Protein AF-A0A4R1AP56-F1 (afdb_monomer)

Radius of gyration: 27.22 Å; Cα contacts (8 Å, |Δi|>4): 787; chains: 1; bounding box: 77×53×72 Å

Mean predicted aligned error: 13.08 Å

Nearest PDB structures (foldseek):
  4toz-assembly2_B  TM=5.587E-01  e=3.261E-14  Escherichia coli K-12
  2z23-assembly1_A  TM=5.313E-01  e=4.557E-15  Yersinia pestis CO92
  4xkp-assembly1_A  TM=5.017E-01  e=9.465E-15  Staphylococcus aureus USA300-ISMMS1
  3o9p-assembly1_A  TM=5.391E-01  e=3.869E-13  Escherichia coli
  8wdb-assembly1_A  TM=5.322E-01  e=5.764E-11  Mycobacterium tuberculosis H37Rv

InterPro domains:
  IPR000914 Solute-binding protein family 5 domain [PF00496] (169-320)
  IPR025370 Transcriptional regulator SgrR, N-terminal HTH domain [PF12793] (9-81)
  IPR039424 Solute-binding protein family 5 [PTHR30290] (135-326)

Structure (mmCIF, N/CA/C/O backbone):
data_AF-A0A4R1AP56-F1
#
_entry.id   AF-A0A4R1AP56-F1
#
loop_
_atom_site.group_PDB
_atom_site.id
_atom_site.type_symbol
_atom_site.label_atom_id
_atom_site.label_alt_id
_atom_site.label_comp_id
_atom_site.label_asym_id
_atom_site.label_entity_id
_atom_site.label_seq_id
_atom_site.pdbx_PDB_ins_code
_atom_site.Cartn_x
_atom_site.Cartn_y
_atom_site.Cartn_z
_atom_site.occupancy
_atom_site.B_iso_or_equiv
_atom_site.auth_seq_id
_atom_site.auth_comp_id
_atom_site.auth_asym_id
_atom_site.auth_atom_id
_atom_site.pdbx_PDB_model_num
ATOM 1 N N . MET A 1 1 ? -35.882 -7.256 18.462 1.00 41.22 1 MET A N 1
ATOM 2 C CA . MET A 1 1 ? -35.226 -6.225 19.307 1.00 41.22 1 MET A CA 1
ATOM 3 C C . MET A 1 1 ? -35.441 -4.861 18.658 1.00 41.22 1 MET A C 1
ATOM 5 O O . MET A 1 1 ? -35.558 -4.833 17.439 1.00 41.22 1 MET A O 1
ATOM 9 N N . LYS A 1 2 ? -35.509 -3.749 19.414 1.00 47.62 2 LYS A N 1
ATOM 10 C CA . LYS A 1 2 ? -35.413 -2.405 18.803 1.00 47.62 2 LYS A CA 1
ATOM 11 C C . LYS A 1 2 ? -34.066 -2.303 18.076 1.00 47.62 2 LYS A C 1
ATOM 13 O O . LYS A 1 2 ? -33.069 -2.787 18.606 1.00 47.62 2 LYS A O 1
ATOM 18 N N . ASN A 1 3 ? -34.038 -1.690 16.894 1.00 52.47 3 ASN A N 1
ATOM 19 C CA . ASN A 1 3 ? -32.800 -1.537 16.134 1.00 52.47 3 ASN A CA 1
ATOM 20 C C . ASN A 1 3 ? -31.942 -0.431 16.780 1.00 52.47 3 ASN A C 1
ATOM 22 O O . ASN A 1 3 ? -32.192 0.760 16.589 1.00 52.47 3 ASN A O 1
ATOM 26 N N . LEU A 1 4 ? -31.003 -0.832 17.642 1.00 66.38 4 LEU A N 1
ATOM 27 C CA . LEU A 1 4 ? -30.148 0.067 18.419 1.00 66.38 4 LEU A CA 1
ATOM 28 C C . LEU A 1 4 ? -29.062 0.665 17.518 1.00 66.38 4 LEU A C 1
ATOM 30 O O . LEU A 1 4 ? -27.993 0.085 17.337 1.00 66.38 4 LEU A O 1
ATOM 34 N N . GLN A 1 5 ? -29.343 1.839 16.953 1.00 75.12 5 GLN A N 1
ATOM 35 C CA . GLN A 1 5 ? -28.377 2.573 16.140 1.00 75.12 5 GLN A CA 1
ATOM 36 C C . GLN A 1 5 ? -27.293 3.192 17.034 1.00 75.12 5 GLN A C 1
ATOM 38 O O . GLN A 1 5 ? -27.525 4.223 17.669 1.00 75.12 5 GLN A O 1
ATOM 43 N N . ILE A 1 6 ? -26.118 2.560 17.063 1.00 81.81 6 ILE A N 1
ATOM 44 C CA . ILE A 1 6 ? -24.898 3.143 17.627 1.00 81.81 6 ILE A CA 1
ATOM 45 C C . ILE A 1 6 ? -24.404 4.240 16.675 1.00 81.81 6 ILE A C 1
ATOM 47 O O . ILE A 1 6 ? -24.454 4.085 15.456 1.00 81.81 6 ILE A O 1
ATOM 51 N N . ASP A 1 7 ? -23.948 5.355 17.239 1.00 87.00 7 ASP A N 1
ATOM 52 C CA . ASP A 1 7 ? -23.277 6.427 16.509 1.00 87.00 7 ASP A CA 1
ATOM 53 C C . ASP A 1 7 ? -21.922 6.752 17.163 1.00 87.00 7 ASP A C 1
ATOM 55 O O . ASP A 1 7 ? -21.694 6.451 18.335 1.00 87.00 7 ASP A O 1
ATOM 59 N N . GLU A 1 8 ? -21.009 7.348 16.396 1.00 86.00 8 GLU A N 1
ATOM 60 C CA . GLU A 1 8 ? -19.639 7.694 16.814 1.00 86.00 8 GLU A CA 1
ATOM 61 C C . GLU A 1 8 ? -19.590 8.456 18.153 1.00 86.00 8 GLU A C 1
ATOM 63 O O . GLU A 1 8 ? -18.735 8.206 19.003 1.00 86.00 8 GLU A O 1
ATOM 68 N N . LYS A 1 9 ? -20.558 9.350 18.390 1.00 90.62 9 LYS A N 1
ATOM 69 C CA . LYS A 1 9 ? -20.605 10.181 19.599 1.00 90.62 9 LYS A CA 1
ATOM 70 C C . LYS A 1 9 ? -20.982 9.369 20.838 1.00 90.62 9 LYS A C 1
ATOM 72 O O . LYS A 1 9 ? -20.536 9.706 21.933 1.00 90.62 9 LYS A O 1
ATOM 77 N N . LEU A 1 10 ? -21.749 8.290 20.676 1.00 91.88 10 LEU A N 1
ATOM 78 C CA . LEU A 1 10 ? -22.060 7.352 21.754 1.00 91.88 10 LEU A CA 1
ATOM 79 C C . LEU A 1 10 ? -20.823 6.534 22.151 1.00 91.88 10 LEU A C 1
ATOM 81 O O . LEU A 1 10 ? -20.575 6.336 23.340 1.00 91.88 10 LEU A O 1
ATOM 85 N N . ILE A 1 11 ? -20.039 6.101 21.158 1.00 90.50 11 ILE A N 1
ATOM 86 C CA . ILE A 1 11 ? -18.775 5.371 21.351 1.00 90.50 11 ILE A CA 1
ATOM 87 C C . ILE A 1 11 ? -17.763 6.266 22.080 1.00 90.50 11 ILE A C 1
ATOM 89 O O . ILE A 1 11 ? -17.184 5.853 23.086 1.00 90.50 11 ILE A O 1
ATOM 93 N N . ALA A 1 12 ? -17.627 7.522 21.649 1.00 89.25 12 ALA A N 1
ATOM 94 C CA . ALA A 1 12 ? -16.806 8.518 22.332 1.00 89.25 12 ALA A CA 1
ATOM 95 C C . ALA A 1 12 ? -17.280 8.785 23.776 1.00 89.25 12 ALA A C 1
ATOM 97 O O . ALA A 1 12 ? -16.457 8.790 24.690 1.00 89.25 12 ALA A O 1
ATOM 98 N N . LEU A 1 13 ? -18.593 8.933 24.024 1.00 91.62 13 LEU A N 1
ATOM 99 C CA . LEU A 1 13 ? -19.121 9.119 25.386 1.00 91.62 13 LEU A CA 1
ATOM 100 C C . LEU A 1 13 ? -18.812 7.920 26.301 1.00 91.62 13 LEU A C 1
ATOM 102 O O . LEU A 1 13 ? -18.477 8.127 27.467 1.00 91.62 13 LEU A O 1
ATOM 106 N N . TRP A 1 14 ? -18.903 6.686 25.794 1.00 91.94 14 TRP A N 1
ATOM 107 C CA . TRP A 1 14 ? -18.500 5.485 26.539 1.00 91.94 14 TRP A CA 1
ATOM 108 C C . TRP A 1 14 ? -17.014 5.534 26.907 1.00 91.94 14 TRP A C 1
ATOM 110 O O . TRP A 1 14 ? -16.657 5.340 28.072 1.00 91.94 14 TRP A O 1
ATOM 120 N N . GLY A 1 15 ? -16.162 5.888 25.939 1.00 88.12 15 GLY A N 1
ATOM 121 C CA . GLY A 1 15 ? -14.714 5.988 26.120 1.00 88.12 15 GLY A CA 1
ATOM 122 C C . GLY A 1 15 ? -14.274 6.974 27.210 1.00 88.12 15 GLY A C 1
ATOM 123 O O . GLY A 1 15 ? -13.260 6.744 27.867 1.00 88.12 15 GLY A O 1
ATOM 124 N N . LEU A 1 16 ? -15.061 8.023 27.481 1.00 88.50 16 LEU A N 1
ATOM 125 C CA . LEU A 1 16 ? -14.779 8.981 28.558 1.00 88.50 16 LEU A CA 1
ATOM 126 C C . LEU A 1 16 ? -14.862 8.368 29.972 1.00 88.50 16 LEU A C 1
ATOM 128 O O . LEU A 1 16 ? -14.319 8.953 30.906 1.00 88.50 16 LEU A O 1
ATOM 132 N N . LYS A 1 17 ? -15.544 7.225 30.160 1.00 85.19 17 LYS A N 1
ATOM 133 C CA . LYS A 1 17 ? -15.768 6.557 31.467 1.00 85.19 17 LYS A CA 1
ATOM 134 C C . LYS A 1 17 ? -16.344 7.472 32.570 1.00 85.19 17 LYS A C 1
ATOM 136 O O . LYS A 1 17 ? -16.167 7.213 33.761 1.00 85.19 17 LYS A O 1
ATOM 141 N N . ILE A 1 18 ? -17.068 8.524 32.186 1.00 87.88 18 ILE A N 1
ATOM 142 C CA . ILE A 1 18 ? -17.708 9.482 33.101 1.00 87.88 18 ILE A CA 1
ATOM 143 C C . ILE A 1 18 ? -19.159 9.097 33.410 1.00 87.88 18 ILE A C 1
ATOM 145 O O . ILE A 1 18 ? -19.919 8.720 32.521 1.00 87.88 18 ILE A O 1
ATOM 149 N N . ASN A 1 19 ? -19.560 9.266 34.673 1.00 89.06 19 ASN A N 1
ATOM 150 C CA . ASN A 1 19 ? -20.960 9.157 35.108 1.00 89.06 19 ASN A CA 1
ATOM 151 C C . ASN A 1 19 ? -21.557 10.513 35.518 1.00 89.06 19 ASN A C 1
ATOM 153 O O . ASN A 1 19 ? -22.760 10.703 35.380 1.00 89.06 19 ASN A O 1
ATOM 157 N N . ASN A 1 20 ? -20.733 11.463 35.975 1.00 91.94 20 ASN A N 1
ATOM 158 C CA . ASN A 1 20 ? -21.122 12.839 36.298 1.00 91.94 20 ASN A CA 1
ATOM 159 C C . ASN A 1 20 ? -20.282 13.807 35.456 1.00 91.94 20 ASN A C 1
ATOM 161 O O . ASN A 1 20 ? -19.111 13.529 35.195 1.00 91.94 20 ASN A O 1
ATOM 165 N N . PHE A 1 21 ? -20.868 14.920 35.015 1.00 91.69 21 PHE A N 1
ATOM 166 C CA . PHE A 1 21 ? -20.180 15.920 34.195 1.00 91.69 21 PHE A CA 1
ATOM 167 C C . PHE A 1 21 ? -20.879 17.280 34.214 1.00 91.69 21 PHE A C 1
ATOM 169 O O . PHE A 1 21 ? -22.101 17.384 34.354 1.00 91.69 21 PHE A O 1
ATOM 176 N N . LYS A 1 22 ? -20.120 18.346 33.949 1.00 91.12 22 LYS A N 1
ATOM 177 C CA . LYS A 1 22 ? -20.701 19.631 33.548 1.00 91.12 22 LYS A CA 1
ATOM 178 C C . LYS A 1 22 ? -21.001 19.592 32.057 1.00 91.12 22 LYS A C 1
ATOM 180 O O . LYS A 1 22 ? -20.185 19.167 31.242 1.00 91.12 22 LYS A O 1
ATOM 185 N N . LEU A 1 23 ? -22.179 20.079 31.680 1.00 89.75 23 LEU A N 1
ATOM 186 C CA . LEU A 1 23 ? -22.632 20.057 30.288 1.00 89.75 23 LEU A CA 1
ATOM 187 C C . LEU A 1 23 ? -21.724 20.872 29.347 1.00 89.75 23 LEU A C 1
ATOM 189 O O . LEU A 1 23 ? -21.600 20.541 28.171 1.00 89.75 23 LEU A O 1
ATOM 193 N N . GLN A 1 24 ? -21.067 21.902 29.882 1.00 89.69 24 GLN A N 1
ATOM 194 C CA . GLN A 1 24 ? -20.093 22.736 29.174 1.00 89.69 24 GLN A CA 1
ATOM 195 C C . GLN A 1 24 ? -18.845 21.962 28.749 1.00 89.69 24 GLN A C 1
ATOM 197 O O . GLN A 1 24 ? -18.302 22.231 27.681 1.00 89.69 24 GLN A O 1
ATOM 202 N N . ASP A 1 25 ? -18.411 20.981 29.538 1.00 90.69 25 ASP A N 1
ATOM 203 C CA . ASP A 1 25 ? -17.198 20.222 29.240 1.00 90.69 25 ASP A CA 1
ATOM 204 C C . ASP A 1 25 ? -17.472 19.187 28.138 1.00 90.69 25 ASP A C 1
ATOM 206 O O . ASP A 1 25 ? -16.699 19.091 27.185 1.00 90.69 25 ASP A O 1
ATOM 210 N N . LEU A 1 26 ? -18.645 18.535 28.158 1.00 90.75 26 LEU A N 1
ATOM 211 C CA . LEU A 1 26 ? -19.126 17.743 27.015 1.00 90.75 26 LEU A CA 1
ATOM 212 C C . LEU A 1 26 ? -19.358 18.596 25.759 1.00 90.75 26 LEU A C 1
ATOM 214 O O . LEU A 1 26 ? -19.033 18.165 24.656 1.00 90.75 26 LEU A O 1
ATOM 218 N N . SER A 1 27 ? -19.912 19.801 25.915 1.00 91.62 27 SER A N 1
ATOM 219 C CA . SER A 1 27 ? -20.141 20.747 24.814 1.00 91.62 27 SER A CA 1
ATOM 220 C C . SER A 1 27 ? -18.832 21.120 24.108 1.00 91.62 27 SER A C 1
ATOM 222 O O . SER A 1 27 ? -18.774 21.081 22.879 1.00 91.62 27 SER A O 1
ATOM 224 N N . LYS A 1 28 ? -17.763 21.388 24.872 1.00 92.38 28 LYS A N 1
ATOM 225 C CA . LYS A 1 28 ? -16.407 21.611 24.343 1.00 92.38 28 LYS A CA 1
ATOM 226 C C . LYS A 1 28 ? -15.829 20.357 23.686 1.00 92.38 28 LYS A C 1
ATOM 228 O O . LYS A 1 28 ? -15.367 20.445 22.555 1.00 92.38 28 LYS A O 1
ATOM 233 N N . HIS A 1 29 ? -15.879 19.206 24.364 1.00 89.44 29 HIS A N 1
ATOM 234 C CA . HIS A 1 29 ? -15.306 17.949 23.868 1.00 89.44 29 HIS A CA 1
ATOM 235 C C . HIS A 1 29 ? -15.897 17.533 22.513 1.00 89.44 29 HIS A C 1
ATOM 237 O O . HIS A 1 29 ? -15.161 17.234 21.580 1.00 89.44 29 HIS A O 1
ATOM 243 N N . PHE A 1 30 ? -17.225 17.584 22.380 1.00 90.19 30 PHE A N 1
ATOM 244 C CA . PHE A 1 30 ? -17.921 17.233 21.141 1.00 90.19 30 PHE A CA 1
ATOM 245 C C . PHE A 1 30 ? -18.011 18.373 20.114 1.00 90.19 30 PHE A C 1
ATOM 247 O O . PHE A 1 30 ? -18.573 18.154 19.043 1.00 90.19 30 PHE A O 1
ATOM 254 N N . GLN A 1 31 ? -17.518 19.578 20.429 1.00 93.69 31 GLN A N 1
ATOM 255 C CA . GLN A 1 31 ? -17.648 20.786 19.597 1.00 93.69 31 GLN A CA 1
ATOM 256 C C . GLN A 1 31 ? -19.108 21.095 19.189 1.00 93.69 31 GLN A C 1
ATOM 258 O O . GLN A 1 31 ? -19.409 21.491 18.065 1.00 93.69 31 GLN A O 1
ATOM 263 N N . LEU A 1 32 ? -20.046 20.903 20.122 1.00 93.69 32 LEU A N 1
ATOM 264 C CA . LEU A 1 32 ? -21.488 21.082 19.920 1.00 93.69 32 LEU A CA 1
ATOM 265 C C . LEU A 1 32 ? -22.076 21.980 21.006 1.00 93.69 32 LEU A C 1
ATOM 267 O O . LEU A 1 32 ? -21.646 21.937 22.154 1.00 93.69 32 LEU A O 1
ATOM 271 N N . SER A 1 33 ? -23.127 22.737 20.692 1.00 93.62 33 SER A N 1
ATOM 272 C CA . SER A 1 33 ? -23.838 23.543 21.696 1.00 93.62 33 SER A CA 1
ATOM 273 C C . SER A 1 33 ? -24.463 22.682 22.806 1.00 93.62 33 SER A C 1
ATOM 275 O O . SER A 1 33 ? -24.938 21.571 22.557 1.00 93.62 33 SER A O 1
ATOM 277 N N . GLU A 1 34 ? -24.583 23.226 24.024 1.00 91.12 34 GLU A N 1
ATOM 278 C CA . GLU A 1 34 ? -25.276 22.571 25.151 1.00 91.12 34 GLU A CA 1
ATOM 279 C C . GLU A 1 34 ? -26.682 22.043 24.780 1.00 91.12 34 GLU A C 1
ATOM 281 O O . GLU A 1 34 ? -27.115 20.993 25.262 1.00 91.12 34 GLU A O 1
ATOM 286 N N . LYS A 1 35 ? -27.399 22.746 23.887 1.00 91.31 35 LYS A N 1
ATOM 287 C CA . LYS A 1 35 ? -28.721 22.340 23.376 1.00 91.31 35 LYS A CA 1
ATOM 288 C C . LYS A 1 35 ? -28.641 21.084 22.500 1.00 91.31 35 LYS A C 1
ATOM 290 O O . LYS A 1 35 ? -29.505 20.215 22.611 1.00 91.31 35 LYS A O 1
ATOM 295 N N . GLN A 1 36 ? -27.613 20.967 21.656 1.00 94.19 36 GLN A N 1
ATOM 296 C CA . GLN A 1 36 ? -27.363 19.762 20.858 1.00 94.19 36 GLN A CA 1
ATOM 297 C C . GLN A 1 36 ? -26.961 18.582 21.753 1.00 94.19 36 GLN A C 1
ATOM 299 O O . GLN A 1 36 ? -27.519 17.502 21.570 1.00 94.19 36 GLN A O 1
ATOM 304 N N . ILE A 1 37 ? -26.103 18.790 22.762 1.00 93.31 37 ILE A N 1
ATOM 305 C CA . ILE A 1 37 ? -25.732 17.737 23.727 1.00 93.31 37 ILE A CA 1
ATOM 306 C C . ILE A 1 37 ? -26.963 17.213 24.477 1.00 93.31 37 ILE A C 1
ATOM 308 O O . ILE A 1 37 ? -27.203 16.009 24.473 1.00 93.31 37 ILE A O 1
ATOM 312 N N . LYS A 1 38 ? -27.812 18.093 25.034 1.00 93.12 38 LYS A N 1
ATOM 313 C CA . LYS A 1 38 ? -29.074 17.679 25.686 1.00 93.12 38 LYS A CA 1
ATOM 314 C C . LYS A 1 38 ? -29.980 16.862 24.761 1.00 93.12 38 LYS A C 1
ATOM 316 O O . LYS A 1 38 ? -30.598 15.905 25.218 1.00 93.12 38 LYS A O 1
ATOM 321 N N . ARG A 1 39 ? -30.068 17.220 23.473 1.00 93.56 39 ARG A N 1
ATOM 322 C CA . ARG A 1 39 ? -30.865 16.472 22.484 1.00 93.56 39 ARG A CA 1
ATOM 323 C C . ARG A 1 39 ? -30.291 15.076 22.228 1.00 93.56 39 ARG A C 1
ATOM 325 O O . ARG A 1 39 ? -31.056 14.126 22.125 1.00 93.56 39 ARG A O 1
ATOM 332 N N . ILE A 1 40 ? -28.969 14.956 22.129 1.00 93.50 40 ILE A N 1
ATOM 333 C CA . ILE A 1 40 ? -28.289 13.679 21.878 1.00 93.50 40 ILE A CA 1
ATOM 334 C C . ILE A 1 40 ? -28.379 12.758 23.109 1.00 93.50 40 ILE A C 1
ATOM 336 O O . ILE A 1 40 ? -28.738 11.595 22.963 1.00 93.50 40 ILE A O 1
ATOM 340 N N . LEU A 1 41 ? -28.179 13.285 24.322 1.00 94.31 41 LEU A N 1
ATOM 341 C CA . LEU A 1 41 ? -28.357 12.522 25.565 1.00 94.31 41 LEU A CA 1
ATOM 342 C C . LEU A 1 41 ? -29.793 11.986 25.707 1.00 94.31 41 LEU A C 1
ATOM 344 O O . LEU A 1 41 ? -29.974 10.812 26.017 1.00 94.31 41 LEU A O 1
ATOM 348 N N . LYS A 1 42 ? -30.811 12.805 25.398 1.00 94.38 42 LYS A N 1
ATOM 349 C CA . LYS A 1 42 ? -32.213 12.354 25.362 1.00 94.38 42 LYS A CA 1
ATOM 350 C C . LYS A 1 42 ? -32.480 11.291 24.293 1.00 94.38 42 LYS A C 1
ATOM 352 O O . LYS A 1 42 ? -33.124 10.298 24.601 1.00 94.38 42 LYS A O 1
ATOM 357 N N . LYS A 1 43 ? -31.938 11.442 23.077 1.00 94.62 43 LYS A N 1
ATOM 358 C CA . LYS A 1 43 ? -32.019 10.414 22.018 1.00 94.62 43 LYS A CA 1
ATOM 359 C C . LYS A 1 43 ? -31.495 9.065 22.531 1.00 94.62 43 LYS A C 1
ATOM 361 O O . LYS A 1 43 ? -32.153 8.044 22.353 1.00 94.62 43 LYS A O 1
ATOM 366 N N . TRP A 1 44 ? -30.328 9.051 23.176 1.00 94.19 44 TRP A N 1
ATOM 367 C CA . TRP A 1 44 ? -29.735 7.817 23.699 1.00 94.19 44 TRP A CA 1
ATOM 368 C C . TRP A 1 44 ? -30.510 7.235 24.894 1.00 94.19 44 TRP A C 1
ATOM 370 O O . TRP A 1 44 ? -30.551 6.015 25.054 1.00 94.19 44 TRP A O 1
ATOM 380 N N . GLU A 1 45 ? -31.176 8.072 25.693 1.00 94.88 45 GLU A N 1
ATOM 381 C CA . GLU A 1 45 ? -32.115 7.641 26.738 1.00 94.88 45 GLU A CA 1
ATOM 382 C C . GLU A 1 45 ? -33.396 7.014 26.157 1.00 94.88 45 GLU A C 1
ATOM 384 O O . GLU A 1 45 ? -33.767 5.907 26.541 1.00 94.88 45 GLU A O 1
ATOM 389 N N . GLU A 1 46 ? -34.018 7.637 25.152 1.00 93.56 46 GLU A N 1
ATOM 390 C CA . GLU A 1 46 ? -35.189 7.110 24.423 1.00 93.56 46 GLU A CA 1
ATOM 391 C C . GLU A 1 46 ? -34.889 5.786 23.688 1.00 93.56 46 GLU A C 1
ATOM 393 O O . GLU A 1 46 ? -35.756 4.912 23.542 1.00 93.56 46 GLU A O 1
ATOM 398 N N . GLN A 1 47 ? -33.641 5.620 23.239 1.00 91.50 47 GLN A N 1
ATOM 399 C CA . GLN A 1 47 ? -33.120 4.378 22.668 1.00 91.50 47 GLN A CA 1
ATOM 400 C C . GLN A 1 47 ? -32.773 3.318 23.732 1.00 91.50 47 GLN A C 1
ATOM 402 O O . GLN A 1 47 ? -32.675 2.143 23.386 1.00 91.50 47 GLN A O 1
ATOM 407 N N . GLY A 1 48 ? -32.652 3.687 25.012 1.00 92.50 48 GLY A N 1
ATOM 408 C CA . GLY A 1 48 ? -32.374 2.766 26.120 1.00 92.50 48 GLY A CA 1
ATOM 409 C C . GLY A 1 48 ? -30.890 2.477 26.379 1.00 92.50 48 GLY A C 1
ATOM 410 O O . GLY A 1 48 ? -30.580 1.492 27.044 1.00 92.50 48 GLY A O 1
ATOM 411 N N . PHE A 1 49 ? -29.969 3.309 25.882 1.00 92.50 49 PHE A N 1
ATOM 412 C CA . PHE A 1 49 ? -28.534 3.191 26.181 1.00 92.50 49 PHE A CA 1
ATOM 413 C C . PHE A 1 49 ? -28.191 3.668 27.599 1.00 92.50 49 PHE A C 1
ATOM 415 O O . PHE A 1 49 ? -27.369 3.058 28.289 1.00 92.50 49 PHE A O 1
ATOM 422 N N . ILE A 1 50 ? -28.824 4.762 28.031 1.00 95.06 50 ILE A N 1
ATOM 423 C CA . ILE A 1 50 ? -28.543 5.462 29.289 1.00 95.06 50 ILE A CA 1
ATOM 424 C C . ILE A 1 50 ? -29.835 5.906 29.988 1.00 95.06 50 ILE A C 1
ATOM 426 O O . ILE A 1 50 ? -30.879 6.029 29.362 1.00 95.06 50 ILE A O 1
ATOM 430 N N . THR A 1 51 ? -29.750 6.216 31.277 1.00 95.88 51 THR A N 1
ATOM 431 C CA . THR A 1 51 ? -30.656 7.155 31.957 1.00 95.88 51 THR A CA 1
ATOM 432 C C . THR A 1 51 ? -29.913 8.472 32.150 1.00 95.88 51 THR A C 1
ATOM 434 O O . THR A 1 51 ? -28.776 8.444 32.620 1.00 95.88 51 THR A O 1
ATOM 437 N N . TYR A 1 52 ? -30.529 9.608 31.826 1.00 95.00 52 TYR A N 1
ATOM 438 C CA . TYR A 1 52 ? -29.933 10.942 31.908 1.00 95.00 52 TYR A CA 1
ATOM 439 C C . TYR A 1 52 ? -30.651 11.814 32.946 1.00 95.00 52 TYR A C 1
ATOM 441 O O . TYR A 1 52 ? -31.843 12.097 32.850 1.00 95.00 52 TYR A O 1
ATOM 449 N N . LYS A 1 53 ? -29.905 12.305 33.940 1.00 93.19 53 LYS A N 1
ATOM 450 C CA . LYS A 1 53 ? -30.395 13.270 34.930 1.00 93.19 53 LYS A CA 1
ATOM 451 C C . LYS A 1 53 ? -29.738 14.634 34.687 1.00 93.19 53 LYS A C 1
ATOM 453 O O . LYS A 1 53 ? -28.531 14.767 34.901 1.00 93.19 53 LYS A O 1
ATOM 458 N N . PRO A 1 54 ? -30.485 15.659 34.240 1.00 90.06 54 PRO A N 1
ATOM 459 C CA . PRO A 1 54 ? -29.931 16.990 34.027 1.00 90.06 54 PRO A CA 1
ATOM 460 C C . PRO A 1 54 ? -29.604 17.682 35.357 1.00 90.06 54 PRO A C 1
ATOM 462 O O . PRO A 1 54 ? -30.374 17.603 36.312 1.00 90.06 54 PRO A O 1
ATOM 465 N N . GLY A 1 55 ? -28.492 18.418 35.390 1.00 85.88 55 GLY A N 1
ATOM 466 C CA . GLY A 1 55 ? -28.125 19.271 36.521 1.00 85.88 55 GLY A CA 1
ATOM 467 C C . GLY A 1 55 ? -29.063 20.474 36.674 1.00 85.88 55 GLY A C 1
ATOM 468 O O . GLY A 1 55 ? -29.416 21.138 35.693 1.00 85.88 55 GLY A O 1
ATOM 469 N N . SER A 1 56 ? -29.455 20.776 37.913 1.00 75.62 56 SER A N 1
ATOM 470 C CA . SER A 1 56 ? -30.451 21.804 38.252 1.00 75.62 56 SER A CA 1
ATOM 471 C C . SER A 1 56 ? -29.895 23.236 38.196 1.00 75.62 56 SER A C 1
ATOM 473 O O . SER A 1 56 ? -29.769 23.894 39.224 1.00 75.62 56 SER A O 1
ATOM 475 N N . GLY A 1 57 ? -29.529 23.733 37.011 1.00 65.19 57 GLY A N 1
ATOM 476 C CA . GLY A 1 57 ? -29.100 25.127 36.795 1.00 65.19 57 GLY A CA 1
ATOM 477 C C . GLY A 1 57 ? -27.686 25.282 36.224 1.00 65.19 57 GLY A C 1
ATOM 478 O O . GLY A 1 57 ? -27.029 24.303 35.873 1.00 65.19 57 GLY A O 1
ATOM 479 N N . ARG A 1 58 ? -27.211 26.530 36.091 1.00 60.12 58 ARG A N 1
ATOM 480 C CA . ARG A 1 58 ? -25.859 26.821 35.574 1.00 60.12 58 ARG A CA 1
ATOM 481 C C . ARG A 1 58 ? -24.800 26.362 36.583 1.00 60.12 58 ARG A C 1
ATOM 483 O O . ARG A 1 58 ? -24.826 26.794 37.727 1.00 60.12 58 ARG A O 1
ATOM 490 N N . GLY A 1 59 ? -23.865 25.522 36.138 1.00 65.69 59 GLY A N 1
ATOM 491 C CA . GLY A 1 59 ? -22.741 25.023 36.942 1.00 65.69 59 GLY A CA 1
ATOM 492 C C . GLY A 1 59 ? -22.981 23.688 37.658 1.00 65.69 59 GLY A C 1
ATOM 493 O O . GLY A 1 59 ? -22.005 23.049 38.044 1.00 65.69 59 GLY A O 1
ATOM 494 N N . ASN A 1 60 ? -24.234 23.236 37.774 1.00 79.25 60 ASN A N 1
ATOM 495 C CA . ASN A 1 60 ? -24.568 21.964 38.414 1.00 79.25 60 ASN A CA 1
ATOM 496 C C . ASN A 1 60 ? -24.278 20.766 37.498 1.00 79.25 60 ASN A C 1
ATOM 498 O O . ASN A 1 60 ? -24.546 20.799 36.293 1.00 79.25 60 ASN A O 1
ATOM 502 N N . GLU A 1 61 ? -23.741 19.696 38.083 1.00 89.25 61 GLU A N 1
ATOM 503 C CA . GLU A 1 61 ? -23.413 18.471 37.356 1.00 89.25 61 GLU A CA 1
ATOM 504 C C . GLU A 1 61 ? -24.681 17.760 36.878 1.00 89.25 61 GLU A C 1
ATOM 506 O O . GLU A 1 61 ? -25.670 17.634 37.600 1.00 89.25 61 GLU A O 1
ATOM 511 N N . SER A 1 62 ? -24.644 17.300 35.631 1.00 92.19 62 SER A N 1
ATOM 512 C CA . SER A 1 62 ? -25.582 16.301 35.128 1.00 92.19 62 SER A CA 1
ATOM 513 C C . SER A 1 62 ? -24.977 14.916 35.322 1.00 92.19 62 SER A C 1
ATOM 515 O O . SER A 1 62 ? -23.754 14.782 35.376 1.00 92.19 62 SER A O 1
ATOM 517 N N . SER A 1 63 ? -25.814 13.885 35.380 1.00 92.81 63 SER A N 1
ATOM 518 C CA . SER A 1 63 ? -25.350 12.502 35.474 1.00 92.81 63 SER A CA 1
ATOM 519 C C . SER A 1 63 ? -25.993 11.588 34.441 1.00 92.81 63 SER A C 1
ATOM 521 O O . SER A 1 63 ? -27.107 11.825 33.968 1.00 92.81 63 SER A O 1
ATOM 523 N N . ILE A 1 64 ? -25.261 10.538 34.082 1.00 95.31 64 ILE A N 1
ATOM 524 C CA . ILE A 1 64 ? -25.734 9.424 33.268 1.00 95.31 64 ILE A CA 1
ATOM 525 C C . ILE A 1 64 ? -25.524 8.111 34.014 1.00 95.31 64 ILE A C 1
ATOM 527 O O . ILE A 1 64 ? -24.573 7.948 34.778 1.00 95.31 64 ILE A O 1
ATOM 531 N N . LYS A 1 65 ? -26.410 7.152 33.760 1.00 94.88 65 LYS A N 1
ATOM 532 C CA . LYS A 1 65 ? -26.220 5.751 34.132 1.00 94.88 65 LYS A CA 1
ATOM 533 C C . LYS A 1 65 ? -26.383 4.896 32.887 1.00 94.88 65 LYS A C 1
ATOM 535 O O . LYS A 1 65 ? -27.449 4.918 32.281 1.00 94.88 65 LYS A O 1
ATOM 540 N N . TRP A 1 66 ? -25.361 4.127 32.536 1.00 94.31 66 TRP A N 1
ATOM 541 C CA . TRP A 1 66 ? -25.445 3.151 31.454 1.00 94.31 66 TRP A CA 1
ATOM 542 C C . TRP A 1 66 ? -26.418 2.022 31.807 1.00 94.31 66 TRP A C 1
ATOM 544 O O . TRP A 1 66 ? -26.383 1.478 32.913 1.00 94.31 66 TRP A O 1
ATOM 554 N N . LEU A 1 67 ? -27.305 1.697 30.866 1.00 93.56 67 LEU A N 1
ATOM 555 C CA . LEU A 1 67 ? -28.290 0.617 30.988 1.00 93.56 67 LEU A CA 1
ATOM 556 C C . LEU A 1 67 ? -27.829 -0.670 30.296 1.00 93.56 67 LEU A C 1
ATOM 558 O O . LEU A 1 67 ? -28.343 -1.746 30.594 1.00 93.56 67 LEU A O 1
ATOM 562 N N . ILE A 1 68 ? -26.853 -0.562 29.392 1.00 91.06 68 ILE A N 1
ATOM 563 C CA . ILE A 1 68 ? -26.306 -1.663 28.599 1.00 91.06 68 ILE A CA 1
ATOM 564 C C . ILE A 1 68 ? -24.777 -1.572 28.543 1.00 91.06 68 ILE A C 1
ATOM 566 O O . ILE A 1 68 ? -24.205 -0.499 28.730 1.00 91.06 68 ILE A O 1
ATOM 570 N N . ASN A 1 69 ? -24.114 -2.694 28.261 1.00 91.25 69 ASN A N 1
ATOM 571 C CA . ASN A 1 69 ? -22.682 -2.712 27.972 1.00 91.25 69 ASN A CA 1
ATOM 572 C C . ASN A 1 69 ? -22.468 -2.456 26.469 1.00 91.25 69 ASN A C 1
ATOM 574 O O . ASN A 1 69 ? -22.815 -3.311 25.650 1.00 91.25 69 ASN A O 1
ATOM 578 N N . LEU A 1 70 ? -21.918 -1.289 26.113 1.00 91.69 70 LEU A N 1
ATOM 579 C CA . LEU A 1 70 ? -21.698 -0.908 24.713 1.00 91.69 70 LEU A CA 1
ATOM 580 C C . LEU A 1 70 ? -20.640 -1.789 24.032 1.00 91.69 70 LEU A C 1
ATOM 582 O O . LEU A 1 70 ? -20.794 -2.116 22.858 1.00 91.69 70 LEU A O 1
ATOM 586 N N . GLU A 1 71 ? -19.620 -2.234 24.773 1.00 92.75 71 GLU A N 1
ATOM 587 C CA . GLU A 1 71 ? -18.550 -3.114 24.279 1.00 92.75 71 GLU A CA 1
ATOM 588 C C . GLU A 1 71 ? -19.134 -4.421 23.723 1.00 92.75 71 GLU A C 1
ATOM 590 O O . GLU A 1 71 ? -18.821 -4.825 22.605 1.00 92.75 71 GLU A O 1
ATOM 595 N N . ASN A 1 72 ? -20.069 -5.036 24.454 1.00 92.31 72 ASN A N 1
ATOM 596 C CA . ASN A 1 72 ? -20.734 -6.273 24.029 1.00 92.31 72 ASN A CA 1
ATOM 597 C C . ASN A 1 72 ? -21.540 -6.099 22.730 1.00 92.31 72 ASN A C 1
ATOM 599 O O . ASN A 1 72 ? -21.613 -7.025 21.920 1.00 92.31 72 ASN A O 1
ATOM 603 N N . ILE A 1 73 ? -22.155 -4.930 22.527 1.00 91.44 73 ILE A N 1
ATOM 604 C CA . ILE A 1 73 ? -22.977 -4.648 21.341 1.00 91.44 73 ILE A CA 1
ATOM 605 C C . ILE A 1 73 ? -22.085 -4.332 20.142 1.00 91.44 73 ILE A C 1
ATOM 607 O O . ILE A 1 73 ? -22.345 -4.844 19.057 1.00 91.44 73 ILE A O 1
ATOM 611 N N . LEU A 1 74 ? -21.000 -3.579 20.342 1.00 92.44 74 LEU A N 1
ATOM 612 C CA . LEU A 1 74 ? -19.979 -3.354 19.318 1.00 92.44 74 LEU A CA 1
ATOM 613 C C . LEU A 1 74 ? -19.344 -4.674 18.865 1.00 92.44 74 LEU A C 1
ATOM 615 O O . LEU A 1 74 ? -19.270 -4.915 17.667 1.00 92.44 74 LEU A O 1
ATOM 619 N N . ILE A 1 75 ? -18.990 -5.580 19.785 1.00 92.94 75 ILE A N 1
ATOM 620 C CA . ILE A 1 75 ? -18.500 -6.927 19.435 1.00 92.94 75 ILE A CA 1
ATOM 621 C C . ILE A 1 75 ? -19.536 -7.722 18.626 1.00 92.94 75 ILE A C 1
ATOM 623 O O . ILE A 1 75 ? -19.168 -8.419 17.680 1.00 92.94 75 ILE A O 1
ATOM 627 N N . ALA A 1 76 ? -20.826 -7.638 18.966 1.00 92.06 76 ALA A N 1
ATOM 628 C CA . ALA A 1 76 ? -21.882 -8.310 18.206 1.00 92.06 76 ALA A CA 1
ATOM 629 C C . ALA A 1 76 ? -22.053 -7.717 16.794 1.00 92.06 76 ALA A C 1
ATOM 631 O O . ALA A 1 76 ? -22.157 -8.470 15.826 1.00 92.06 76 ALA A O 1
ATOM 632 N N . GLN A 1 77 ? -22.013 -6.387 16.664 1.00 91.12 77 GLN A N 1
ATOM 633 C CA . GLN A 1 77 ? -22.065 -5.697 15.374 1.00 91.12 77 GLN A CA 1
ATOM 634 C C . GLN A 1 77 ? -20.825 -5.991 14.523 1.00 91.12 77 GLN A C 1
ATOM 636 O O . GLN A 1 77 ? -20.974 -6.329 13.357 1.00 91.12 77 GLN A O 1
ATOM 641 N N . MET A 1 78 ? -19.619 -5.966 15.097 1.00 91.75 78 MET A N 1
ATOM 642 C CA . MET A 1 78 ? -18.374 -6.315 14.401 1.00 91.75 78 MET A CA 1
ATOM 643 C C . MET A 1 78 ? -18.365 -7.767 13.924 1.00 91.75 78 MET A C 1
ATOM 645 O O . MET A 1 78 ? -17.963 -8.023 12.796 1.00 91.75 78 MET A O 1
ATOM 649 N N . LYS A 1 79 ? -18.876 -8.718 14.719 1.00 91.44 79 LYS A N 1
ATOM 650 C CA . LYS A 1 79 ? -19.047 -10.116 14.279 1.00 91.44 79 LYS A CA 1
ATOM 651 C C . LYS A 1 79 ? -19.906 -10.230 13.019 1.00 91.44 79 LYS A C 1
ATOM 653 O O . LYS A 1 79 ? -19.557 -10.998 12.131 1.00 91.44 79 LYS A O 1
ATOM 658 N N . GLN A 1 80 ? -21.002 -9.474 12.940 1.00 89.56 80 GLN A N 1
ATOM 659 C CA . GLN A 1 80 ? -21.866 -9.443 11.760 1.00 89.56 80 GLN A CA 1
ATOM 660 C C . GLN A 1 80 ? -21.192 -8.708 10.589 1.00 89.56 80 GLN A C 1
ATOM 662 O O . GLN A 1 80 ? -21.105 -9.250 9.492 1.00 89.56 80 GLN A O 1
ATOM 667 N N . SER A 1 81 ? -20.672 -7.508 10.841 1.00 88.88 81 SER A N 1
ATOM 668 C CA . SER A 1 81 ? -20.044 -6.617 9.861 1.00 88.88 81 SER A CA 1
ATOM 669 C C . SER A 1 81 ? -18.836 -7.273 9.184 1.00 88.88 81 SER A C 1
ATOM 671 O O . SER A 1 81 ? -18.798 -7.390 7.963 1.00 88.88 81 SER A O 1
ATOM 673 N N . PHE A 1 82 ? -17.897 -7.817 9.966 1.00 87.81 82 PHE A N 1
ATOM 674 C CA . PHE A 1 82 ? -16.669 -8.422 9.436 1.00 87.81 82 PHE A CA 1
ATOM 675 C C . PHE A 1 82 ? -16.961 -9.715 8.657 1.00 87.81 82 PHE A C 1
ATOM 677 O O . PHE A 1 82 ? -16.259 -10.014 7.695 1.00 87.81 82 PHE A O 1
ATOM 684 N N . SER A 1 83 ? -18.031 -10.445 9.009 1.00 84.00 83 SER A N 1
ATOM 685 C CA . SER A 1 83 ? -18.478 -11.617 8.235 1.00 84.00 83 SER A CA 1
ATOM 686 C C . SER A 1 83 ? -19.048 -11.260 6.855 1.00 84.00 83 SER A C 1
ATOM 688 O O . SER A 1 83 ? -19.140 -12.125 5.991 1.00 84.00 83 SER A O 1
ATOM 690 N N . LEU A 1 84 ? -19.394 -9.985 6.649 1.00 83.44 84 LEU A N 1
ATOM 691 C CA . LEU A 1 84 ? -19.807 -9.392 5.375 1.00 83.44 84 LEU A CA 1
ATOM 692 C C . LEU A 1 84 ? -18.681 -8.550 4.742 1.00 83.44 84 LEU A C 1
ATOM 694 O O . LEU A 1 84 ? -18.961 -7.702 3.901 1.00 83.44 84 LEU A O 1
ATOM 698 N N . ARG A 1 85 ? -17.423 -8.740 5.178 1.00 81.50 85 ARG A N 1
ATOM 699 C CA . ARG A 1 85 ? -16.241 -7.946 4.783 1.00 81.50 85 ARG A CA 1
ATOM 700 C C . ARG A 1 85 ? -16.340 -6.436 5.076 1.00 81.50 85 ARG A C 1
ATOM 702 O O . ARG A 1 85 ? -15.496 -5.682 4.623 1.00 81.50 85 ARG A O 1
ATOM 709 N N . ASP A 1 86 ? -17.293 -5.971 5.883 1.00 85.06 86 ASP A N 1
ATOM 710 C CA . ASP A 1 86 ? -17.397 -4.559 6.280 1.00 85.06 86 ASP A CA 1
ATOM 711 C C . ASP A 1 86 ? -16.624 -4.307 7.580 1.00 85.06 86 ASP A C 1
ATOM 713 O O . ASP A 1 86 ? -17.094 -4.650 8.668 1.00 85.06 86 ASP A O 1
ATOM 717 N N . PHE A 1 87 ? -15.449 -3.684 7.486 1.00 87.12 87 PHE A N 1
ATOM 718 C CA . PHE A 1 87 ? -14.575 -3.412 8.634 1.00 87.12 87 PHE A CA 1
ATOM 719 C C . PHE A 1 87 ? -14.657 -1.969 9.161 1.00 87.12 87 PHE A C 1
ATOM 721 O O . PHE A 1 87 ? -13.949 -1.620 10.109 1.00 87.12 87 PHE A O 1
ATOM 728 N N . ARG A 1 88 ? -15.558 -1.129 8.628 1.00 85.25 88 ARG A N 1
ATOM 729 C CA . ARG A 1 88 ? -15.611 0.324 8.905 1.00 85.25 88 ARG A CA 1
ATOM 730 C C . ARG A 1 88 ? -15.749 0.671 10.393 1.00 85.25 88 ARG A C 1
ATOM 732 O O . ARG A 1 88 ? -15.254 1.705 10.838 1.00 85.25 88 ARG A O 1
ATOM 739 N N . LEU A 1 89 ? -16.355 -0.217 11.188 1.00 87.06 89 LEU A N 1
ATOM 740 C CA . LEU A 1 89 ? -16.474 -0.076 12.646 1.00 87.06 89 LEU A CA 1
ATOM 741 C C . LEU A 1 89 ? -15.125 0.010 13.386 1.00 87.06 89 LEU A C 1
ATOM 743 O O . LEU A 1 89 ? -15.102 0.541 14.496 1.00 87.06 89 LEU A O 1
ATOM 747 N N . LEU A 1 90 ? -14.013 -0.466 12.807 1.00 87.50 90 LEU A N 1
ATOM 748 C CA . LEU A 1 90 ? -12.677 -0.335 13.405 1.00 87.50 90 LEU A CA 1
ATOM 749 C C . LEU A 1 90 ? -12.270 1.133 13.611 1.00 87.50 90 LEU A C 1
ATOM 751 O O . LEU A 1 90 ? -11.634 1.461 14.608 1.00 87.50 90 LEU A O 1
ATOM 755 N N . HIS A 1 91 ? -12.691 2.033 12.722 1.00 82.50 91 HIS A N 1
ATOM 756 C CA . HIS A 1 91 ? -12.283 3.447 12.728 1.00 82.50 91 HIS A CA 1
ATOM 757 C C . HIS A 1 91 ? -12.998 4.285 13.771 1.00 82.50 91 HIS A C 1
ATOM 759 O O . HIS A 1 91 ? -12.537 5.366 14.125 1.00 82.50 91 HIS A O 1
ATOM 765 N N . LEU A 1 92 ? -14.110 3.768 14.289 1.00 82.44 92 LEU A N 1
ATOM 766 C CA . LEU A 1 92 ? -14.836 4.394 15.382 1.00 82.44 92 LEU A CA 1
ATOM 767 C C . LEU A 1 92 ? -14.195 4.084 16.743 1.00 82.44 92 LEU A C 1
ATOM 769 O O . LEU A 1 92 ? -14.634 4.634 17.750 1.00 82.44 92 LEU A O 1
ATOM 773 N N . LEU A 1 93 ? -13.191 3.198 16.803 1.00 85.06 93 LEU A N 1
ATOM 774 C CA . LEU A 1 93 ? -12.557 2.807 18.056 1.00 85.06 93 LEU A CA 1
ATOM 775 C C . LEU A 1 93 ? -11.524 3.844 18.525 1.00 85.06 93 LEU A C 1
ATOM 777 O O . LEU A 1 93 ? -10.508 4.047 17.856 1.00 85.06 93 LEU A O 1
ATOM 781 N N . PRO A 1 94 ? -11.716 4.466 19.702 1.00 81.06 94 PRO A N 1
ATOM 782 C CA . PRO A 1 94 ? -10.665 5.249 20.334 1.00 81.06 94 PRO A CA 1
ATOM 783 C C . PRO A 1 94 ? -9.539 4.335 20.839 1.00 81.06 94 PRO A C 1
ATOM 785 O O . PRO A 1 94 ? -9.764 3.181 21.208 1.00 81.06 94 PRO A O 1
ATOM 788 N N . SER A 1 95 ? -8.324 4.879 20.930 1.00 76.25 95 SER A N 1
ATOM 789 C CA . SER A 1 95 ? -7.134 4.165 21.425 1.00 76.25 95 SER A CA 1
ATOM 790 C C . SER A 1 95 ? -7.156 3.848 22.923 1.00 76.25 95 SER A C 1
ATOM 792 O O . SER A 1 95 ? -6.323 3.087 23.412 1.00 76.25 95 SER A O 1
ATOM 794 N N . ASN A 1 96 ? -8.093 4.438 23.662 1.00 76.12 96 ASN A N 1
ATOM 795 C CA . ASN A 1 96 ? -8.343 4.186 25.072 1.00 76.12 96 ASN A CA 1
ATOM 796 C C . ASN A 1 96 ? -9.851 4.293 25.363 1.00 76.12 96 ASN A C 1
ATOM 798 O O . ASN A 1 96 ? -10.661 4.529 24.472 1.00 76.12 96 ASN A O 1
ATOM 802 N N . GLY A 1 97 ? -10.248 4.096 26.621 1.00 82.38 97 GLY A N 1
ATOM 803 C CA . GLY A 1 97 ? -11.651 4.235 27.027 1.00 82.38 97 GLY A CA 1
ATOM 804 C C . GLY A 1 97 ? -12.481 2.948 26.960 1.00 82.38 97 GLY A C 1
ATOM 805 O O . GLY A 1 97 ? -13.513 2.868 27.619 1.00 82.38 97 GLY A O 1
ATOM 806 N N . PHE A 1 98 ? -11.992 1.900 26.300 1.00 88.19 98 PHE A N 1
ATOM 807 C CA . PHE A 1 98 ? -12.571 0.552 26.373 1.00 88.19 98 PHE A CA 1
ATOM 808 C C . PHE A 1 98 ? -11.812 -0.336 27.378 1.00 88.19 98 PHE A C 1
ATOM 810 O O . PHE A 1 98 ? -10.892 0.126 28.071 1.00 88.19 98 PHE A O 1
ATOM 817 N N . SER A 1 99 ? -12.254 -1.581 27.553 1.00 87.81 99 SER 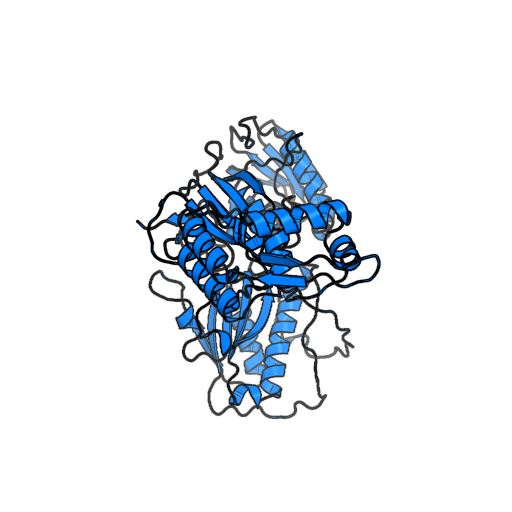A N 1
ATOM 818 C CA . SER A 1 99 ? -11.584 -2.596 28.371 1.00 87.81 99 SER A CA 1
ATOM 819 C C . SER A 1 99 ? -10.520 -3.380 27.583 1.00 87.81 99 SER A C 1
ATOM 821 O O . SER A 1 99 ? -10.645 -3.586 26.376 1.00 87.81 99 SER A O 1
ATOM 823 N N . ASN A 1 100 ? -9.474 -3.874 28.258 1.00 84.00 100 ASN A N 1
ATOM 824 C CA . ASN A 1 100 ? -8.473 -4.734 27.609 1.00 84.00 100 ASN A CA 1
ATOM 825 C C . ASN A 1 100 ? -9.107 -6.005 26.992 1.00 84.00 100 ASN A C 1
ATOM 827 O O . ASN A 1 100 ? -8.786 -6.301 25.843 1.00 84.00 100 ASN A O 1
ATOM 831 N N . PRO A 1 101 ? -10.052 -6.711 27.659 1.00 86.81 101 PRO A N 1
ATOM 832 C CA . PRO A 1 101 ? -10.778 -7.823 27.044 1.00 86.81 101 PRO A CA 1
ATOM 833 C C . PRO A 1 101 ? -11.543 -7.449 25.769 1.00 86.81 101 PRO A C 1
ATOM 835 O O . PRO A 1 101 ? -11.627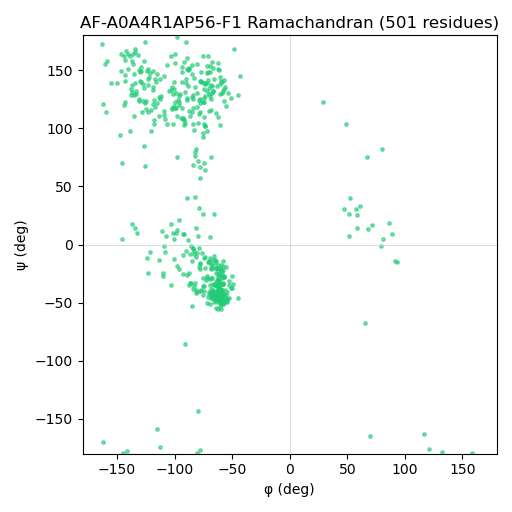 -8.281 24.868 1.00 86.81 101 PRO A O 1
ATOM 838 N N . PHE A 1 102 ? -12.082 -6.228 25.666 1.00 89.88 102 PHE A N 1
ATOM 839 C CA . PHE A 1 102 ? -12.719 -5.753 24.437 1.00 89.88 102 PHE A CA 1
ATOM 840 C C . PHE A 1 102 ? -11.708 -5.646 23.295 1.00 89.88 102 PHE A C 1
ATOM 842 O O . PHE A 1 102 ? -11.907 -6.296 22.272 1.00 89.88 102 PHE A O 1
ATOM 849 N N . TYR A 1 103 ? -10.597 -4.922 23.475 1.00 84.75 103 TYR A N 1
ATOM 850 C CA . TYR A 1 103 ? -9.571 -4.814 22.428 1.00 84.75 103 TYR A CA 1
ATOM 851 C C . TYR A 1 103 ? -9.004 -6.187 22.034 1.00 84.75 103 TYR A C 1
ATOM 853 O O . TYR A 1 103 ? -8.845 -6.454 20.848 1.00 84.75 103 TYR A O 1
ATOM 861 N N . SER A 1 104 ? -8.795 -7.102 22.991 1.00 82.25 104 SER A N 1
ATOM 862 C CA . SER A 1 104 ? -8.392 -8.485 22.692 1.00 82.25 104 SER A CA 1
ATOM 863 C C . SER A 1 104 ? -9.429 -9.242 21.853 1.00 82.25 104 SER A C 1
ATOM 865 O O . SER A 1 104 ? -9.061 -9.981 20.942 1.00 82.25 104 SER A O 1
ATOM 867 N N . GLN A 1 105 ? -10.729 -9.060 22.117 1.00 87.50 105 GLN A N 1
ATOM 868 C CA . GLN A 1 105 ? -11.781 -9.640 21.277 1.00 87.50 105 GLN A CA 1
ATOM 869 C C . GLN A 1 105 ? -11.832 -8.997 19.886 1.00 87.50 105 GLN A C 1
ATOM 871 O O . GLN A 1 105 ? -12.023 -9.725 18.916 1.00 87.50 105 GLN A O 1
ATOM 876 N N . VAL A 1 106 ? -11.621 -7.681 19.764 1.00 89.25 106 VAL A N 1
ATOM 877 C CA . VAL A 1 106 ? -11.537 -7.003 18.460 1.00 89.25 106 VAL A CA 1
ATOM 878 C C . VAL A 1 106 ? -10.347 -7.528 17.653 1.00 89.25 106 VAL A C 1
ATOM 880 O O . VAL A 1 106 ? -10.560 -7.954 16.521 1.00 89.25 106 VAL A O 1
ATOM 883 N N . SER A 1 107 ? -9.137 -7.600 18.228 1.00 81.50 107 SER A N 1
ATOM 884 C CA . SER A 1 107 ? -7.965 -8.195 17.560 1.00 81.50 107 SER A CA 1
ATOM 885 C C . SER A 1 107 ? -8.256 -9.623 17.085 1.00 81.50 107 SER A C 1
ATOM 887 O O . SER A 1 107 ? -8.049 -9.935 15.917 1.00 81.50 107 SER A O 1
ATOM 889 N N . ASN A 1 108 ? -8.843 -10.472 17.938 1.00 80.44 108 ASN A N 1
ATOM 890 C CA . ASN A 1 108 ? -9.216 -11.839 17.559 1.00 80.44 108 ASN A CA 1
ATOM 891 C C . ASN A 1 108 ? -10.246 -11.890 16.415 1.00 80.44 108 ASN A C 1
ATOM 893 O O . ASN A 1 108 ? -10.159 -12.768 15.555 1.00 80.44 108 ASN A O 1
ATOM 897 N N . LEU A 1 109 ? -11.219 -10.971 16.378 1.00 86.19 109 LEU A N 1
ATOM 898 C CA . LEU A 1 109 ? -12.172 -10.861 15.269 1.00 86.19 109 LEU A CA 1
ATOM 899 C C . LEU A 1 109 ? -11.494 -10.407 13.973 1.00 86.19 109 LEU A C 1
ATOM 901 O O . LEU A 1 109 ? -11.786 -10.983 12.927 1.00 86.19 109 LEU A O 1
ATOM 905 N N . VAL A 1 110 ? -10.584 -9.433 14.033 1.00 83.69 110 VAL A N 1
ATOM 906 C CA . VAL A 1 110 ? -9.782 -8.996 12.880 1.00 83.69 110 VAL A CA 1
ATOM 907 C C . VAL A 1 110 ? -8.959 -10.172 12.347 1.00 83.69 110 VAL A C 1
ATOM 909 O O . VAL A 1 110 ? -9.153 -10.569 11.200 1.00 83.69 110 VAL A O 1
ATOM 912 N N . THR A 1 111 ? -8.148 -10.821 13.189 1.00 76.06 111 THR A N 1
ATOM 913 C CA . THR A 1 111 ? -7.336 -11.992 12.809 1.00 76.06 111 THR A CA 1
ATOM 914 C C . THR A 1 111 ? -8.187 -13.116 12.206 1.00 76.06 111 THR A C 1
ATOM 916 O O . THR A 1 111 ? -7.821 -13.694 11.185 1.00 76.06 111 THR A O 1
ATOM 919 N N . THR A 1 112 ? -9.354 -13.412 12.791 1.00 77.75 112 THR A N 1
ATOM 920 C CA . THR A 1 112 ? -10.229 -14.501 12.316 1.00 77.75 112 THR A CA 1
ATOM 921 C C . THR A 1 112 ? -10.875 -14.201 10.960 1.00 77.75 112 THR A C 1
ATOM 923 O O . THR A 1 112 ? -11.052 -15.127 10.175 1.00 77.75 112 THR A O 1
ATOM 926 N N . ASN A 1 113 ? -11.232 -12.948 10.659 1.00 80.25 113 ASN A N 1
ATOM 927 C CA . ASN A 1 113 ? -11.879 -12.604 9.383 1.00 80.25 113 ASN A CA 1
ATOM 928 C C . ASN A 1 113 ? -10.867 -12.266 8.270 1.00 80.25 113 ASN A C 1
ATOM 930 O O . ASN A 1 113 ? -11.167 -12.486 7.098 1.00 80.25 113 ASN A O 1
ATOM 934 N N . LEU A 1 114 ? -9.663 -11.788 8.608 1.00 75.56 114 LEU A N 1
ATOM 935 C CA . LEU A 1 114 ? -8.597 -11.552 7.625 1.00 75.56 114 LEU A CA 1
ATOM 936 C C . LEU A 1 114 ? -7.819 -12.828 7.262 1.00 75.56 114 LEU A C 1
ATOM 938 O O . LEU A 1 114 ? -7.496 -13.030 6.095 1.00 75.56 114 LEU A O 1
ATOM 942 N N . PHE A 1 115 ? -7.533 -13.704 8.234 1.00 68.31 115 PHE A N 1
ATOM 943 C CA . PHE A 1 115 ? -6.624 -14.849 8.043 1.00 68.31 115 PHE A CA 1
ATOM 944 C C . PHE A 1 115 ? -7.267 -16.219 8.321 1.00 68.31 115 PHE A C 1
ATOM 946 O O . PHE A 1 115 ? -6.641 -17.258 8.099 1.00 68.31 115 PHE A O 1
ATOM 953 N N . GLY A 1 116 ? -8.508 -16.252 8.815 1.00 61.66 116 GLY A N 1
ATOM 954 C CA . GLY A 1 116 ? -9.240 -17.494 9.054 1.00 61.66 116 GLY A CA 1
ATOM 955 C C . GLY A 1 116 ? -9.697 -18.167 7.759 1.00 61.66 116 GLY A C 1
ATOM 956 O O . GLY A 1 116 ? -10.050 -17.518 6.781 1.00 61.66 116 GLY A O 1
ATOM 957 N N . SER A 1 117 ? -9.751 -19.498 7.767 1.00 51.94 117 SER A N 1
ATOM 958 C CA . SER A 1 117 ? -10.100 -20.330 6.605 1.00 51.94 117 SER A CA 1
ATOM 959 C C . SER A 1 117 ? -11.608 -20.415 6.319 1.00 51.94 117 SER A C 1
ATOM 961 O O . SER A 1 117 ? -12.090 -21.469 5.909 1.00 51.94 117 SER A O 1
ATOM 963 N N . LYS A 1 118 ? -12.387 -19.369 6.620 1.00 53.91 118 LYS A N 1
ATOM 964 C CA . LYS A 1 118 ? -13.830 -19.366 6.345 1.00 53.91 118 LYS A CA 1
ATOM 965 C C . LYS A 1 118 ? -14.103 -18.740 4.985 1.00 53.91 118 LYS A C 1
ATOM 967 O O . LYS A 1 118 ? -14.017 -17.526 4.830 1.00 53.91 118 LYS A O 1
ATOM 972 N N . SER A 1 119 ? -14.473 -19.598 4.041 1.00 49.72 119 SER A N 1
ATOM 973 C CA . SER A 1 119 ? -14.997 -19.242 2.730 1.00 49.72 119 SER A CA 1
ATOM 974 C C . SER A 1 119 ? -16.295 -18.440 2.862 1.00 49.72 119 SER A C 1
ATOM 976 O O . SER A 1 119 ? -17.372 -18.970 3.131 1.00 49.72 119 SER A O 1
ATOM 978 N N . VAL A 1 120 ? -16.178 -17.129 2.672 1.00 45.84 120 VAL A N 1
ATOM 979 C CA . VAL A 1 120 ? -17.285 -16.237 2.321 1.00 45.84 120 VAL A CA 1
ATOM 980 C C . VAL A 1 120 ? -16.742 -15.345 1.209 1.00 45.84 120 VAL A C 1
ATOM 982 O O . VAL A 1 120 ? -15.826 -14.564 1.470 1.00 45.84 120 VAL A O 1
ATOM 985 N N . SER A 1 121 ? -17.271 -15.560 -0.004 1.00 50.53 121 SER A N 1
ATOM 986 C CA . SER A 1 121 ? -16.837 -15.018 -1.307 1.00 50.53 121 SER A CA 1
ATOM 987 C C . SER A 1 121 ? -15.334 -15.158 -1.597 1.00 50.53 121 SER A C 1
ATOM 989 O O . SER A 1 121 ? -14.524 -14.373 -1.109 1.00 50.53 121 SER A O 1
ATOM 991 N N . GLU A 1 122 ? -14.975 -16.120 -2.452 1.00 54.56 122 GLU A N 1
ATOM 992 C CA . GLU A 1 122 ? -13.601 -16.344 -2.953 1.00 54.56 122 GLU A CA 1
ATOM 993 C C . GLU A 1 122 ? -13.083 -15.190 -3.846 1.00 54.56 122 GLU A C 1
ATOM 995 O O . GLU A 1 122 ? -11.895 -15.116 -4.141 1.00 54.56 122 GLU A O 1
ATOM 1000 N N . GLU A 1 123 ? -13.967 -14.261 -4.222 1.00 66.44 123 GLU A N 1
ATOM 1001 C CA . GLU A 1 123 ? -13.753 -13.173 -5.189 1.00 66.44 123 GLU A CA 1
ATOM 1002 C C . GLU A 1 123 ? -13.034 -11.926 -4.629 1.00 66.44 123 GLU A C 1
ATOM 1004 O O . GLU A 1 123 ? -12.668 -11.041 -5.406 1.00 66.44 123 GLU A O 1
ATOM 1009 N N . ILE A 1 124 ? -12.859 -11.811 -3.301 1.00 78.50 124 ILE A N 1
ATOM 1010 C CA . ILE A 1 124 ? -12.277 -10.618 -2.655 1.00 78.50 124 ILE A CA 1
ATOM 1011 C C . ILE A 1 124 ? -11.124 -10.992 -1.715 1.00 78.50 124 ILE A C 1
ATOM 1013 O O . ILE A 1 124 ? -11.326 -11.578 -0.648 1.00 78.50 124 ILE A O 1
ATOM 1017 N N . LEU A 1 125 ? -9.909 -10.570 -2.066 1.00 80.38 125 LEU A N 1
ATOM 1018 C CA . LEU A 1 125 ? -8.714 -10.739 -1.239 1.00 80.38 125 LEU A CA 1
ATOM 1019 C C . LEU A 1 125 ? -8.554 -9.563 -0.264 1.00 80.38 125 LEU A C 1
ATOM 1021 O O . LEU A 1 125 ? -8.308 -8.441 -0.696 1.00 80.38 125 LEU A O 1
ATOM 1025 N N . THR A 1 126 ? -8.643 -9.793 1.050 1.00 80.25 126 THR A N 1
ATOM 1026 C CA . THR A 1 126 ? -8.505 -8.713 2.049 1.00 80.25 126 THR A CA 1
ATOM 1027 C C . THR A 1 126 ? -7.087 -8.597 2.624 1.00 80.25 126 THR A C 1
ATOM 1029 O O . THR A 1 126 ? -6.626 -9.540 3.260 1.00 80.25 126 THR A O 1
ATOM 1032 N N . PHE A 1 127 ? -6.431 -7.435 2.521 1.00 78.25 127 PHE A N 1
ATOM 1033 C CA . PHE A 1 127 ? -5.190 -7.123 3.254 1.00 78.25 127 PHE A CA 1
ATOM 1034 C C . PHE A 1 127 ? -5.406 -6.085 4.364 1.00 78.25 127 PHE A C 1
ATOM 1036 O O . PHE A 1 127 ? -6.157 -5.127 4.176 1.00 78.25 127 PHE A O 1
ATOM 1043 N N . PRO A 1 128 ? -4.682 -6.201 5.493 1.00 78.88 128 PRO A N 1
ATOM 1044 C CA . PRO A 1 128 ? -4.566 -5.123 6.465 1.00 78.88 128 PRO A CA 1
ATOM 1045 C C . PRO A 1 128 ? -3.568 -4.039 6.009 1.00 78.88 128 PRO A C 1
ATOM 1047 O O . PRO A 1 128 ? -2.478 -4.337 5.512 1.00 78.88 128 PRO A O 1
ATOM 1050 N N . ILE A 1 129 ? -3.921 -2.783 6.267 1.00 79.62 129 ILE A N 1
ATOM 1051 C CA . ILE A 1 129 ? -3.086 -1.579 6.139 1.00 79.62 129 ILE A CA 1
ATOM 1052 C C . ILE A 1 129 ? -2.969 -0.943 7.525 1.00 79.62 129 ILE A C 1
ATOM 1054 O O . ILE A 1 129 ? -3.957 -0.848 8.236 1.00 79.62 129 ILE A O 1
ATOM 1058 N N . PHE A 1 130 ? -1.786 -0.515 7.947 1.00 77.44 130 PHE A N 1
ATOM 1059 C CA . PHE A 1 130 ? -1.528 0.055 9.277 1.00 77.44 130 PHE A CA 1
ATOM 1060 C C . PHE A 1 130 ? -1.134 1.541 9.226 1.00 77.44 130 PHE A C 1
ATOM 1062 O O . PHE A 1 130 ? -1.150 2.224 10.255 1.00 77.44 130 PHE A O 1
ATOM 1069 N N . SER A 1 131 ? -0.809 2.065 8.042 1.00 75.38 131 SER A N 1
ATOM 1070 C CA . SER A 1 131 ? -0.590 3.486 7.782 1.00 75.38 131 SER A CA 1
ATOM 1071 C C . SER A 1 131 ? -1.852 4.291 8.096 1.00 75.38 131 SER A C 1
ATOM 1073 O O . SER A 1 131 ? -2.943 3.980 7.623 1.00 75.38 131 SER A O 1
ATOM 1075 N N . SER A 1 132 ? -1.714 5.359 8.891 1.00 73.94 132 SER A N 1
ATOM 1076 C CA . SER A 1 132 ? -2.833 6.208 9.346 1.00 73.94 132 SER A CA 1
ATOM 1077 C C . SER A 1 132 ? -3.487 7.027 8.227 1.00 73.94 132 SER A C 1
ATOM 1079 O O . SER A 1 132 ? -4.632 7.461 8.362 1.00 73.94 132 SER A O 1
ATOM 1081 N N . LYS A 1 133 ? -2.774 7.218 7.117 1.00 80.81 133 LYS A N 1
ATOM 1082 C CA . LYS A 1 133 ? -3.259 7.791 5.864 1.00 80.81 133 LYS A CA 1
ATOM 1083 C C . LYS A 1 133 ? -2.377 7.271 4.730 1.00 80.81 133 LYS A C 1
ATOM 1085 O O . LYS A 1 133 ? -1.161 7.241 4.888 1.00 80.81 133 LYS A O 1
ATOM 1090 N N . LEU A 1 134 ? -2.985 6.928 3.597 1.00 84.19 134 LEU A N 1
ATOM 1091 C CA . LEU A 1 134 ? -2.269 6.623 2.359 1.00 84.19 134 LEU A CA 1
ATOM 1092 C C . LEU A 1 134 ? -2.082 7.896 1.518 1.00 84.19 134 LEU A C 1
ATOM 1094 O O . LEU A 1 134 ? -2.975 8.746 1.449 1.00 84.19 134 LEU A O 1
ATOM 1098 N N . GLU A 1 135 ? -0.928 8.025 0.871 1.00 87.69 135 GLU A N 1
ATOM 1099 C CA . GLU A 1 135 ? -0.593 9.110 -0.054 1.00 87.69 135 GLU A CA 1
ATOM 1100 C C . GLU A 1 135 ? -0.275 8.518 -1.430 1.00 87.69 135 GLU A C 1
ATOM 1102 O O . GLU A 1 135 ? 0.822 8.028 -1.676 1.00 87.69 135 GLU A O 1
ATOM 1107 N N . LEU A 1 136 ? -1.272 8.541 -2.317 1.00 90.38 136 LEU A N 1
ATOM 1108 C CA . LEU A 1 136 ? -1.312 7.741 -3.548 1.00 90.38 136 LEU A CA 1
ATOM 1109 C C . LEU A 1 136 ? -0.725 8.441 -4.782 1.00 90.38 136 LEU A C 1
ATOM 1111 O O . LEU A 1 136 ? -0.883 7.954 -5.901 1.00 90.38 136 LEU A O 1
ATOM 1115 N N . HIS A 1 137 ? -0.073 9.590 -4.608 1.00 92.31 137 HIS A N 1
ATOM 1116 C CA . HIS A 1 137 ? 0.642 10.256 -5.693 1.00 92.31 137 HIS A CA 1
ATOM 1117 C C . HIS A 1 137 ? 2.065 9.679 -5.828 1.00 92.31 137 HIS A C 1
ATOM 1119 O O . HIS A 1 137 ? 2.815 9.718 -4.842 1.00 92.31 137 HIS A O 1
ATOM 1125 N N . PRO A 1 138 ? 2.492 9.233 -7.030 1.00 91.44 138 PRO A N 1
ATOM 1126 C CA . PRO A 1 138 ? 3.803 8.610 -7.271 1.00 91.44 138 PRO A CA 1
ATOM 1127 C C . PRO A 1 138 ? 5.022 9.367 -6.733 1.00 91.44 138 PRO A C 1
ATOM 1129 O O . PRO A 1 138 ? 6.031 8.763 -6.397 1.00 91.44 138 PRO A O 1
ATOM 1132 N N . GLN A 1 139 ? 4.928 10.690 -6.597 1.00 88.44 139 GLN A N 1
ATOM 1133 C CA . GLN A 1 139 ? 6.008 11.542 -6.077 1.00 88.44 139 GLN A CA 1
ATOM 1134 C C . GLN A 1 139 ? 5.770 12.094 -4.658 1.00 88.44 139 GLN A C 1
ATOM 1136 O O . GLN A 1 139 ? 6.492 12.980 -4.217 1.00 88.44 139 GLN A O 1
ATOM 1141 N N . ARG A 1 140 ? 4.723 11.668 -3.938 1.00 85.56 140 ARG A N 1
ATOM 1142 C CA . ARG A 1 140 ? 4.441 12.172 -2.572 1.00 85.56 140 ARG A CA 1
ATOM 1143 C C . ARG A 1 140 ? 4.350 11.070 -1.516 1.00 85.56 140 ARG A C 1
ATOM 1145 O O . ARG A 1 140 ? 4.402 11.388 -0.330 1.00 85.56 140 ARG A O 1
ATOM 1152 N N . PHE A 1 141 ? 4.295 9.800 -1.921 1.00 81.31 141 PHE A N 1
ATOM 1153 C CA . PHE A 1 141 ? 4.345 8.675 -0.990 1.00 81.31 141 PHE A CA 1
ATOM 1154 C C . PHE A 1 141 ? 5.643 8.662 -0.160 1.00 81.31 141 PHE A C 1
ATOM 1156 O O . PHE A 1 141 ? 6.748 8.949 -0.646 1.00 81.31 141 PHE A O 1
ATOM 1163 N N . ASN A 1 142 ? 5.492 8.308 1.113 1.00 72.38 142 ASN A N 1
ATOM 1164 C CA . ASN A 1 142 ? 6.563 8.218 2.107 1.00 72.38 142 ASN A CA 1
ATOM 1165 C C . ASN A 1 142 ? 6.504 6.911 2.920 1.00 72.38 142 ASN A C 1
ATOM 1167 O O . ASN A 1 142 ? 7.214 6.763 3.912 1.00 72.38 142 ASN A O 1
ATOM 1171 N N . ASP A 1 143 ? 5.663 5.965 2.503 1.00 67.56 143 ASP A N 1
ATOM 1172 C CA . ASP A 1 143 ? 5.481 4.679 3.155 1.00 67.56 143 ASP A CA 1
ATOM 1173 C C . ASP A 1 143 ? 5.175 3.583 2.111 1.00 67.56 143 ASP A C 1
ATOM 1175 O O . ASP A 1 143 ? 4.571 3.844 1.070 1.00 67.56 143 ASP A O 1
ATOM 1179 N N . ALA A 1 144 ? 5.591 2.345 2.381 1.00 68.81 144 ALA A N 1
ATOM 1180 C CA . ALA A 1 144 ? 5.441 1.224 1.454 1.00 68.81 144 ALA A CA 1
ATOM 1181 C C . ALA A 1 144 ? 4.021 0.618 1.345 1.00 68.81 144 ALA A C 1
ATOM 1183 O O . ALA A 1 144 ? 3.821 -0.206 0.464 1.00 68.81 144 ALA A O 1
ATOM 1184 N N . GLU A 1 145 ? 3.030 0.998 2.165 1.00 76.88 145 GLU A N 1
ATOM 1185 C CA . GLU A 1 145 ? 1.620 0.614 1.937 1.00 76.88 145 GLU A CA 1
ATOM 1186 C C . GLU A 1 145 ? 1.011 1.540 0.874 1.00 76.88 145 GLU A C 1
ATOM 1188 O O . GLU A 1 145 ? 0.383 1.064 -0.069 1.00 76.88 145 GLU A O 1
ATOM 1193 N N . SER A 1 146 ? 1.322 2.844 0.922 1.00 82.31 146 SER A N 1
ATOM 1194 C CA . SER A 1 146 ? 1.082 3.745 -0.215 1.00 82.31 146 SER A CA 1
ATOM 1195 C C . SER A 1 146 ? 1.857 3.292 -1.457 1.00 82.31 146 SER A C 1
ATOM 1197 O O . SER A 1 146 ? 1.283 3.196 -2.538 1.00 82.31 146 SER A O 1
ATOM 1199 N N . GLY A 1 147 ? 3.142 2.949 -1.306 1.00 81.12 147 GLY A N 1
ATOM 1200 C CA . GLY A 1 147 ? 3.973 2.422 -2.396 1.00 81.12 147 GLY A CA 1
ATOM 1201 C C . GLY A 1 147 ? 3.431 1.121 -3.002 1.00 81.12 147 GLY A C 1
ATOM 1202 O O . GLY A 1 147 ? 3.445 0.967 -4.221 1.00 81.12 147 GLY A O 1
ATOM 1203 N N . PHE A 1 148 ? 2.886 0.221 -2.178 1.00 79.56 148 PHE A N 1
ATOM 1204 C CA . PHE A 1 148 ? 2.200 -0.994 -2.619 1.00 79.56 148 PHE A CA 1
ATOM 1205 C C . PHE A 1 148 ? 0.977 -0.674 -3.481 1.00 79.56 148 PHE A C 1
ATOM 1207 O O . PHE A 1 148 ? 0.873 -1.205 -4.584 1.00 79.56 148 PHE A O 1
ATOM 1214 N N . VAL A 1 149 ? 0.092 0.222 -3.032 1.00 88.06 149 VAL A N 1
ATOM 1215 C CA . VAL A 1 149 ? -1.079 0.629 -3.828 1.00 88.06 149 VAL A CA 1
ATOM 1216 C C . VAL A 1 149 ? -0.638 1.287 -5.138 1.00 88.06 149 VAL A C 1
ATOM 1218 O O . VAL A 1 149 ? -1.090 0.885 -6.208 1.00 88.06 149 VAL A O 1
ATOM 1221 N N . ILE A 1 150 ? 0.306 2.233 -5.094 1.00 89.81 150 ILE A N 1
ATOM 1222 C CA . ILE A 1 150 ? 0.814 2.918 -6.295 1.00 89.81 150 ILE A CA 1
ATOM 1223 C C . ILE A 1 150 ? 1.424 1.916 -7.288 1.00 89.81 150 ILE A C 1
ATOM 1225 O O . ILE A 1 150 ? 1.159 2.010 -8.484 1.00 89.81 150 ILE A O 1
ATOM 1229 N N . GLY A 1 151 ? 2.180 0.925 -6.809 1.00 88.00 151 GLY A N 1
ATOM 1230 C CA . GLY A 1 151 ? 2.792 -0.114 -7.642 1.00 88.00 151 GLY A CA 1
ATOM 1231 C C . GLY A 1 151 ? 1.806 -1.030 -8.381 1.00 88.00 151 GLY A C 1
ATOM 1232 O O . GLY A 1 151 ? 2.232 -1.729 -9.298 1.00 88.00 151 GLY A O 1
ATOM 1233 N N . HIS A 1 152 ? 0.521 -1.012 -8.008 1.00 91.19 152 HIS A N 1
ATOM 1234 C CA . HIS A 1 152 ? -0.567 -1.753 -8.660 1.00 91.19 152 HIS A CA 1
ATOM 1235 C C . HIS A 1 152 ? -1.548 -0.855 -9.424 1.00 91.19 152 HIS A C 1
ATOM 1237 O O . HIS A 1 152 ? -2.194 -1.312 -10.363 1.00 91.19 152 HIS A O 1
ATOM 1243 N N . VAL A 1 153 ? -1.652 0.420 -9.044 1.00 95.12 153 VAL A N 1
ATOM 1244 C CA . VAL A 1 153 ? -2.544 1.404 -9.675 1.00 95.12 153 VAL A CA 1
ATOM 1245 C C . VAL A 1 153 ? -1.889 2.065 -10.893 1.00 95.12 153 VAL A C 1
ATOM 1247 O O . VAL A 1 153 ? -2.560 2.364 -11.879 1.00 95.12 153 VAL A O 1
ATOM 1250 N N . TYR A 1 154 ? -0.570 2.256 -10.886 1.00 96.62 154 TYR A N 1
ATOM 1251 C CA . TYR A 1 154 ? 0.146 2.934 -11.966 1.00 96.62 154 TYR A CA 1
ATOM 1252 C C . TYR A 1 154 ? 1.216 2.037 -12.591 1.00 96.62 154 TYR A C 1
ATOM 1254 O O . TYR A 1 154 ? 1.865 1.249 -11.904 1.00 96.62 154 TYR A O 1
ATOM 1262 N N . SER A 1 155 ? 1.442 2.225 -13.889 1.00 96.56 155 SER A N 1
ATOM 1263 C CA . SER A 1 155 ? 2.488 1.538 -14.649 1.00 96.56 155 SER A CA 1
ATOM 1264 C C . SER A 1 155 ? 3.698 2.437 -14.909 1.00 96.56 155 SER A C 1
ATOM 1266 O O . SER A 1 155 ? 3.628 3.656 -14.768 1.00 96.56 155 SER A O 1
ATOM 1268 N N . ARG A 1 156 ? 4.828 1.826 -15.264 1.00 96.81 156 ARG A N 1
ATOM 1269 C CA . ARG A 1 156 ? 6.137 2.458 -15.522 1.00 96.81 156 ARG A CA 1
ATOM 1270 C C . ARG A 1 156 ? 6.643 2.049 -16.907 1.00 96.81 156 ARG A C 1
ATOM 1272 O O . ARG A 1 156 ? 6.048 1.191 -17.552 1.00 96.81 156 ARG A O 1
ATOM 1279 N N . LEU A 1 157 ? 7.757 2.611 -17.387 1.00 97.50 157 LEU A N 1
ATOM 1280 C CA . LEU A 1 157 ? 8.401 2.028 -18.576 1.00 97.50 157 LEU A CA 1
ATOM 1281 C C . LEU A 1 157 ? 8.931 0.622 -18.264 1.00 97.50 157 LEU A C 1
ATOM 1283 O O . LEU A 1 157 ? 8.666 -0.316 -19.014 1.00 97.50 157 LEU A O 1
ATOM 1287 N N . ILE A 1 158 ? 9.632 0.484 -17.138 1.00 93.94 158 ILE A N 1
ATOM 1288 C CA . ILE A 1 158 ? 10.321 -0.734 -16.703 1.00 93.94 158 ILE A CA 1
ATOM 1289 C C . ILE A 1 158 ? 9.725 -1.214 -15.373 1.00 93.94 158 ILE A C 1
ATOM 1291 O O . ILE A 1 158 ? 9.265 -0.415 -14.558 1.00 93.94 158 ILE A O 1
ATOM 1295 N N . LYS A 1 159 ? 9.742 -2.526 -15.136 1.00 83.38 159 LYS A N 1
ATOM 1296 C CA . LYS A 1 159 ? 9.438 -3.156 -13.845 1.00 83.38 159 LYS A CA 1
ATOM 1297 C C . LYS A 1 159 ? 10.482 -4.224 -13.508 1.00 83.38 159 LYS A C 1
ATOM 1299 O O . LYS A 1 159 ? 11.234 -4.666 -14.374 1.00 83.38 159 LYS A O 1
ATOM 1304 N N . PHE A 1 160 ? 10.490 -4.660 -12.252 1.00 73.62 160 PHE A N 1
ATOM 1305 C CA . PHE A 1 160 ? 11.201 -5.869 -11.837 1.00 73.62 160 PHE A CA 1
ATOM 1306 C C . PHE A 1 160 ? 10.298 -7.094 -11.992 1.00 73.62 160 PHE A C 1
ATOM 1308 O O . PHE A 1 160 ? 9.127 -7.045 -11.602 1.00 73.62 160 PHE A O 1
ATOM 1315 N N . ASP A 1 161 ? 10.845 -8.185 -12.524 1.00 69.38 161 ASP A N 1
ATOM 1316 C CA . ASP A 1 161 ? 10.212 -9.505 -12.474 1.00 69.38 161 ASP A CA 1
ATOM 1317 C C . ASP A 1 161 ? 10.382 -10.175 -11.090 1.00 69.38 161 ASP A C 1
ATOM 1319 O O . ASP A 1 161 ? 10.933 -9.604 -10.142 1.00 69.38 161 ASP A O 1
ATOM 1323 N N . GLU A 1 162 ? 9.895 -11.407 -10.960 1.00 61.53 162 GLU A N 1
ATOM 1324 C CA . GLU A 1 162 ? 10.112 -12.285 -9.800 1.00 61.53 162 GLU A CA 1
ATOM 1325 C C . GLU A 1 162 ? 11.595 -12.557 -9.466 1.00 61.53 162 GLU A C 1
ATOM 1327 O O . GLU A 1 162 ? 11.950 -12.751 -8.304 1.00 61.53 162 GLU A O 1
ATOM 1332 N N . ASN A 1 163 ? 12.487 -12.513 -10.459 1.00 60.81 163 ASN A N 1
ATOM 1333 C CA . ASN A 1 163 ? 13.923 -12.772 -10.325 1.00 60.81 163 ASN A CA 1
ATOM 1334 C C . ASN A 1 163 ? 14.736 -11.488 -10.068 1.00 60.81 163 ASN A C 1
ATOM 1336 O O . ASN A 1 163 ? 15.972 -11.516 -10.072 1.00 60.81 163 ASN A O 1
ATOM 1340 N N . ASN A 1 164 ? 14.055 -10.363 -9.814 1.00 62.69 164 ASN A N 1
ATOM 1341 C CA . ASN A 1 164 ? 14.634 -9.026 -9.669 1.00 62.69 164 ASN A CA 1
ATOM 1342 C C . ASN A 1 164 ? 15.444 -8.575 -10.906 1.00 62.69 164 ASN A C 1
ATOM 1344 O O . ASN A 1 164 ? 16.401 -7.814 -10.771 1.00 62.69 164 ASN A O 1
ATOM 1348 N N . GLN A 1 165 ? 15.060 -9.045 -12.095 1.00 73.81 165 GLN A N 1
ATOM 1349 C CA . GLN A 1 165 ? 15.572 -8.617 -13.396 1.00 73.81 165 GLN A CA 1
ATOM 1350 C C . GLN A 1 165 ? 14.692 -7.514 -13.991 1.00 73.81 165 GLN A C 1
ATOM 1352 O O . GLN A 1 165 ? 13.487 -7.443 -13.732 1.00 73.81 165 GLN A O 1
ATOM 1357 N N . PHE A 1 166 ? 15.287 -6.662 -14.824 1.00 80.38 166 PHE A N 1
ATOM 1358 C CA . PHE A 1 166 ? 14.564 -5.613 -15.538 1.00 80.38 166 PHE A CA 1
ATOM 1359 C C . PHE A 1 166 ? 13.720 -6.193 -16.674 1.00 80.38 166 PHE A C 1
ATOM 1361 O O . PHE A 1 166 ? 14.218 -6.915 -17.534 1.00 80.38 166 PHE A O 1
ATOM 1368 N N . THR A 1 167 ? 12.436 -5.842 -16.700 1.00 88.88 167 THR A N 1
ATOM 1369 C CA . THR A 1 167 ? 11.489 -6.221 -17.757 1.00 88.88 167 THR A CA 1
ATOM 1370 C C . THR A 1 167 ? 10.625 -5.030 -18.166 1.00 88.88 167 THR A C 1
ATOM 1372 O O . THR A 1 167 ? 10.439 -4.082 -17.403 1.00 88.88 167 THR A O 1
ATOM 1375 N N . GLY A 1 168 ? 10.102 -5.047 -19.393 1.00 92.94 168 GLY A N 1
ATOM 1376 C CA . GLY A 1 168 ? 9.267 -3.962 -19.907 1.00 92.94 168 GLY A CA 1
ATOM 1377 C C . GLY A 1 168 ? 7.824 -4.023 -19.398 1.00 92.94 168 GLY A C 1
ATOM 1378 O O . GLY A 1 168 ? 7.141 -5.030 -19.602 1.00 92.94 168 GLY A O 1
ATOM 1379 N N . ASP A 1 169 ? 7.351 -2.935 -18.785 1.00 95.19 169 ASP A N 1
ATOM 1380 C CA . ASP A 1 169 ? 5.947 -2.743 -18.401 1.00 95.19 169 ASP A CA 1
ATOM 1381 C C . ASP A 1 169 ? 5.189 -2.041 -19.541 1.00 95.19 169 ASP A C 1
ATOM 1383 O O . ASP A 1 169 ? 4.677 -2.729 -20.422 1.00 95.19 169 ASP A O 1
ATOM 1387 N N . LEU A 1 170 ? 5.200 -0.704 -19.632 1.00 97.56 170 LEU A N 1
ATOM 1388 C CA . LEU A 1 170 ? 4.625 0.012 -20.789 1.00 97.56 170 LEU A CA 1
ATOM 1389 C C . LEU A 1 170 ? 5.428 -0.199 -22.085 1.00 97.56 170 LEU A C 1
ATOM 1391 O O . LEU A 1 170 ? 4.895 -0.018 -23.183 1.00 97.56 170 LEU A O 1
ATOM 1395 N N . VAL A 1 171 ? 6.705 -0.587 -21.980 1.00 97.19 171 VAL A N 1
ATOM 1396 C CA . VAL A 1 171 ? 7.553 -0.933 -23.131 1.00 97.19 171 VAL A CA 1
ATOM 1397 C C . VAL A 1 171 ? 7.507 -2.434 -23.407 1.00 97.19 171 VAL A C 1
ATOM 1399 O O . VAL A 1 171 ? 7.381 -3.251 -22.497 1.00 97.19 171 VAL A O 1
ATOM 1402 N N . HIS A 1 172 ? 7.635 -2.808 -24.676 1.00 94.62 172 HIS A N 1
ATOM 1403 C CA . HIS A 1 172 ? 7.856 -4.196 -25.078 1.00 94.62 172 HIS A CA 1
ATOM 1404 C C . HIS A 1 172 ? 9.333 -4.585 -24.933 1.00 94.62 172 HIS A C 1
ATOM 1406 O O . HIS A 1 172 ? 9.649 -5.692 -24.514 1.00 94.62 172 HIS A O 1
ATOM 1412 N N . HIS A 1 173 ? 10.230 -3.679 -25.324 1.00 95.12 173 HIS A N 1
ATOM 1413 C CA . HIS A 1 173 ? 11.683 -3.841 -25.277 1.00 95.12 173 HIS A CA 1
ATOM 1414 C C . HIS A 1 173 ? 12.363 -2.471 -25.407 1.00 95.12 173 HIS A C 1
ATOM 1416 O O . HIS A 1 173 ? 11.705 -1.464 -25.693 1.00 95.12 173 HIS A O 1
ATOM 1422 N N . TRP A 1 174 ? 13.679 -2.444 -25.227 1.00 97.00 174 TRP A N 1
ATOM 1423 C CA . TRP A 1 174 ? 14.527 -1.288 -25.492 1.00 97.00 174 TRP A CA 1
ATOM 1424 C C . TRP A 1 174 ? 15.797 -1.720 -26.231 1.00 97.00 174 TRP A C 1
ATOM 1426 O O . TRP A 1 174 ? 16.116 -2.908 -26.279 1.00 97.00 174 TRP A O 1
ATOM 1436 N N . LEU A 1 175 ? 16.495 -0.756 -26.828 1.00 95.69 175 LEU A N 1
ATOM 1437 C CA . LEU A 1 175 ? 17.779 -0.941 -27.502 1.00 95.69 175 LEU A CA 1
ATOM 1438 C C . LEU A 1 175 ? 18.740 0.182 -27.102 1.00 95.69 175 LEU A C 1
ATOM 1440 O O . LEU A 1 175 ? 18.317 1.327 -26.936 1.00 95.69 175 LEU A O 1
ATOM 1444 N N . VAL A 1 176 ? 20.031 -0.136 -27.016 1.00 93.81 176 VAL A N 1
ATOM 1445 C CA . VAL A 1 176 ? 21.113 0.855 -26.966 1.00 93.81 176 VAL A CA 1
ATOM 1446 C C . VAL A 1 176 ? 21.561 1.096 -28.407 1.00 93.81 176 VAL A C 1
ATOM 1448 O O . VAL A 1 176 ? 22.138 0.200 -29.024 1.00 93.81 176 VAL A O 1
ATOM 1451 N N . SER A 1 177 ? 21.223 2.252 -28.981 1.00 86.56 177 SER A N 1
ATOM 1452 C CA . SER A 1 177 ? 21.508 2.551 -30.397 1.00 86.56 177 SER A CA 1
ATOM 1453 C C . SER A 1 177 ? 22.902 3.140 -30.608 1.00 86.56 177 SER A C 1
ATOM 1455 O O . SER A 1 177 ? 23.538 2.866 -31.619 1.00 86.56 177 SER A O 1
ATOM 1457 N N . ASP A 1 178 ? 23.370 3.908 -29.628 1.00 86.00 178 ASP A N 1
ATOM 1458 C CA . ASP A 1 178 ? 24.692 4.526 -29.534 1.00 86.00 178 ASP A CA 1
ATOM 1459 C C . ASP A 1 178 ? 25.097 4.565 -28.048 1.00 86.00 178 ASP A C 1
ATOM 1461 O O . ASP A 1 178 ? 24.226 4.433 -27.178 1.00 86.00 178 ASP A O 1
ATOM 1465 N N . PRO A 1 179 ? 26.383 4.779 -27.706 1.00 86.00 179 PRO A N 1
ATOM 1466 C CA . PRO A 1 179 ? 26.777 5.057 -26.330 1.00 86.00 179 PRO A CA 1
ATOM 1467 C C . PRO A 1 179 ? 25.918 6.190 -25.756 1.00 86.00 179 PRO A C 1
ATOM 1469 O O . PRO A 1 179 ? 25.842 7.268 -26.345 1.00 86.00 179 PRO A O 1
ATOM 1472 N N . ASN A 1 180 ? 25.288 5.942 -24.607 1.00 92.25 180 ASN A N 1
ATOM 1473 C CA . ASN A 1 180 ? 24.398 6.873 -23.907 1.00 92.25 180 ASN A CA 1
ATOM 1474 C C . ASN A 1 180 ? 23.055 7.177 -24.612 1.00 92.25 180 ASN A C 1
ATOM 1476 O O . ASN A 1 180 ? 22.367 8.107 -24.191 1.00 92.25 180 ASN A O 1
ATOM 1480 N N . VAL A 1 181 ? 22.644 6.421 -25.643 1.00 96.69 181 VAL A N 1
ATOM 1481 C CA . VAL A 1 181 ? 21.353 6.607 -26.341 1.00 96.69 181 VAL A CA 1
ATOM 1482 C C . VAL A 1 181 ? 20.493 5.346 -26.252 1.00 96.69 181 VAL A C 1
ATOM 1484 O O . VAL A 1 181 ? 20.835 4.294 -26.794 1.00 96.69 181 VAL A O 1
ATOM 1487 N N . PHE A 1 182 ? 19.345 5.473 -25.584 1.00 97.81 182 PHE A N 1
ATOM 1488 C CA . PHE A 1 182 ? 18.442 4.375 -25.249 1.00 97.81 182 PHE A CA 1
ATOM 1489 C C . PHE A 1 182 ? 17.075 4.580 -25.905 1.00 97.81 182 PHE A C 1
ATOM 1491 O O . PHE A 1 182 ? 16.394 5.575 -25.649 1.00 97.81 182 PHE A O 1
ATOM 1498 N N . GLN A 1 183 ? 16.648 3.631 -26.735 1.00 97.75 183 GLN A N 1
ATOM 1499 C CA . GLN A 1 183 ? 15.386 3.689 -27.474 1.00 97.75 183 GLN A CA 1
ATOM 1500 C C . GLN A 1 183 ? 14.384 2.682 -26.905 1.00 97.75 183 GLN A C 1
ATOM 1502 O O . GLN A 1 183 ? 14.586 1.473 -26.985 1.00 97.75 183 GLN A O 1
ATOM 1507 N N . PHE A 1 184 ? 13.293 3.187 -26.333 1.00 98.19 184 PHE A N 1
ATOM 1508 C CA . PHE A 1 184 ? 12.248 2.423 -25.654 1.00 98.19 184 PHE A CA 1
ATOM 1509 C C . PHE A 1 184 ? 11.015 2.272 -26.549 1.00 98.19 184 PHE A C 1
ATOM 1511 O O . PHE A 1 184 ? 10.354 3.256 -26.890 1.00 98.19 184 PHE A O 1
ATOM 1518 N N . TYR A 1 185 ? 10.684 1.031 -26.906 1.00 97.69 185 TYR A N 1
ATOM 1519 C CA . TYR A 1 185 ? 9.595 0.699 -27.825 1.00 97.69 185 TYR A CA 1
ATOM 1520 C C . TYR A 1 185 ? 8.321 0.397 -27.036 1.00 97.69 185 TYR A C 1
ATOM 1522 O O . TYR A 1 185 ? 8.218 -0.645 -26.382 1.00 97.69 185 TYR A O 1
ATOM 1530 N N . LEU A 1 186 ? 7.341 1.297 -27.098 1.00 96.94 186 LEU A N 1
ATOM 1531 C CA . LEU A 1 186 ? 6.084 1.169 -26.360 1.00 96.94 186 LEU A CA 1
ATOM 1532 C C . LEU A 1 186 ? 5.207 0.031 -26.890 1.00 96.94 186 LEU A C 1
ATOM 1534 O O . LEU A 1 186 ? 5.181 -0.275 -28.087 1.00 96.94 186 LEU A O 1
ATOM 1538 N N . ARG A 1 187 ? 4.436 -0.574 -25.984 1.00 95.62 187 ARG A N 1
ATOM 1539 C CA . ARG A 1 187 ? 3.333 -1.467 -26.348 1.00 95.62 187 ARG A CA 1
ATOM 1540 C C . ARG A 1 187 ? 2.235 -0.664 -27.048 1.00 95.62 187 ARG A C 1
ATOM 1542 O O . ARG A 1 187 ? 2.066 0.532 -26.822 1.00 95.62 187 ARG A O 1
ATOM 1549 N N . LYS A 1 188 ? 1.481 -1.328 -27.922 1.00 90.12 188 LYS A N 1
ATOM 1550 C CA . LYS A 1 188 ? 0.326 -0.717 -28.594 1.00 90.12 188 LYS A CA 1
ATOM 1551 C C . LYS A 1 188 ? -0.892 -0.728 -27.673 1.00 90.12 188 LYS A C 1
ATOM 1553 O O . LYS A 1 188 ? -1.011 -1.602 -26.823 1.00 90.12 188 LYS A O 1
ATOM 1558 N N . SER A 1 189 ? -1.815 0.202 -27.913 1.00 87.69 189 SER A N 1
ATOM 1559 C CA . SER A 1 189 ? -3.128 0.253 -27.252 1.00 87.69 189 SER A CA 1
ATOM 1560 C C . SER A 1 189 ? -3.080 0.423 -25.726 1.00 87.69 189 SER A C 1
ATOM 1562 O O . SER A 1 189 ? -3.961 -0.077 -25.037 1.00 87.69 189 SER A O 1
ATOM 1564 N N . LEU A 1 190 ? -2.086 1.149 -25.204 1.00 96.44 190 LEU A N 1
ATOM 1565 C CA . LEU A 1 190 ? -2.018 1.528 -23.789 1.00 96.44 190 LEU A CA 1
ATOM 1566 C C . LEU A 1 190 ? -3.268 2.325 -23.381 1.00 96.44 190 LEU A C 1
ATOM 1568 O O . LEU A 1 190 ? -3.653 3.268 -24.082 1.00 96.44 190 LEU A O 1
ATOM 1572 N N . LYS A 1 191 ? -3.890 1.960 -22.253 1.00 97.31 191 LYS A N 1
ATOM 1573 C CA . LYS A 1 191 ? -5.128 2.570 -21.750 1.00 97.31 191 LYS A CA 1
ATOM 1574 C C . LYS A 1 191 ? -4.984 3.120 -20.335 1.00 97.31 191 LYS A C 1
ATOM 1576 O O . LYS A 1 191 ? -4.414 2.479 -19.457 1.00 97.31 191 LYS A O 1
ATOM 1581 N N . TRP A 1 192 ? -5.548 4.305 -20.125 1.00 97.00 192 TRP A N 1
ATOM 1582 C CA . TRP A 1 192 ? -5.862 4.824 -18.800 1.00 97.00 192 TRP A CA 1
ATOM 1583 C C . TRP A 1 192 ? -7.033 4.037 -18.193 1.00 97.00 192 TRP A C 1
ATOM 1585 O O . TRP A 1 192 ? -7.789 3.379 -18.910 1.00 97.00 192 TRP A O 1
ATOM 1595 N N . HIS A 1 193 ? -7.219 4.130 -16.875 1.00 95.44 193 HIS A N 1
ATOM 1596 C CA . HIS A 1 193 ? -8.304 3.445 -16.154 1.00 95.44 193 HIS A CA 1
ATOM 1597 C C . HIS A 1 193 ? -9.730 3.811 -16.606 1.00 95.44 193 HIS A C 1
ATOM 1599 O O . HIS A 1 193 ? -10.653 3.051 -16.340 1.00 95.44 193 HIS A O 1
ATOM 1605 N N . ASP A 1 194 ? -9.923 4.925 -17.316 1.00 93.62 194 ASP A N 1
ATOM 1606 C CA . ASP A 1 194 ? -11.203 5.309 -17.936 1.00 93.62 194 ASP A CA 1
ATOM 1607 C C . ASP A 1 194 ? -11.404 4.760 -19.368 1.00 93.62 194 ASP A C 1
ATOM 1609 O O . ASP A 1 194 ? -12.383 5.096 -20.036 1.00 93.62 194 ASP A O 1
ATOM 1613 N N . GLY A 1 195 ? -10.469 3.950 -19.878 1.00 94.12 195 GLY A N 1
ATOM 1614 C CA . GLY A 1 195 ? -10.486 3.404 -21.239 1.00 94.12 195 GLY A CA 1
ATOM 1615 C C . GLY A 1 195 ? -10.014 4.372 -22.335 1.00 94.12 195 GLY A C 1
ATOM 1616 O O . GLY A 1 195 ? -9.928 3.985 -23.512 1.00 94.12 195 GLY A O 1
ATOM 1617 N N . THR A 1 196 ? -9.655 5.616 -22.001 1.00 95.31 196 THR A N 1
ATOM 1618 C CA . THR A 1 196 ? -8.996 6.529 -22.950 1.00 95.31 196 THR A CA 1
ATOM 1619 C C . THR A 1 196 ? -7.554 6.088 -23.220 1.00 95.31 196 THR A C 1
ATOM 1621 O O . THR A 1 196 ? -6.942 5.361 -22.440 1.00 95.31 196 THR A O 1
ATOM 1624 N N . THR A 1 197 ? -7.018 6.444 -24.386 1.00 96.25 197 THR A N 1
ATOM 1625 C CA . THR A 1 197 ? -5.662 6.041 -24.795 1.00 96.25 197 THR A CA 1
ATOM 1626 C C . THR A 1 197 ? -4.604 6.824 -24.018 1.00 96.25 197 THR A C 1
ATOM 1628 O O . THR A 1 197 ? -4.772 8.024 -23.818 1.00 96.25 197 THR A O 1
ATOM 1631 N N . VAL A 1 198 ? -3.527 6.151 -23.601 1.00 96.31 198 VAL A N 1
ATOM 1632 C CA . VAL A 1 198 ? -2.325 6.806 -23.060 1.00 96.31 198 VAL A CA 1
ATOM 1633 C C . VAL A 1 198 ? -1.509 7.344 -24.225 1.00 96.31 198 VAL A C 1
ATOM 1635 O O . VAL A 1 198 ? -0.965 6.565 -25.011 1.00 96.31 198 VAL A O 1
ATOM 1638 N N . GLU A 1 199 ? -1.418 8.664 -24.343 1.00 94.38 199 GLU A N 1
ATOM 1639 C CA . GLU A 1 199 ? -0.653 9.294 -25.416 1.00 94.38 199 GLU A CA 1
ATOM 1640 C C . GLU A 1 199 ? 0.831 9.417 -25.049 1.00 94.38 199 GLU A C 1
ATOM 1642 O O . GLU A 1 199 ? 1.212 9.638 -23.897 1.00 94.38 199 GLU A O 1
ATOM 1647 N N . LEU A 1 200 ? 1.705 9.307 -26.053 1.00 94.69 200 LEU A N 1
ATOM 1648 C CA . LEU A 1 200 ? 3.160 9.267 -25.848 1.00 94.69 200 LEU A CA 1
ATOM 1649 C C . LEU A 1 200 ? 3.700 10.564 -25.207 1.00 94.69 200 LEU A C 1
ATOM 1651 O O . LEU A 1 200 ? 4.655 10.525 -24.432 1.00 94.69 200 LEU A O 1
ATOM 1655 N N . ASP A 1 201 ? 3.046 11.702 -25.462 1.00 94.75 201 ASP A N 1
ATOM 1656 C CA . ASP A 1 201 ? 3.326 12.981 -24.794 1.00 94.75 201 ASP A CA 1
ATOM 1657 C C . ASP A 1 201 ? 3.038 12.961 -23.286 1.00 94.75 201 ASP A C 1
ATOM 1659 O O . ASP A 1 201 ? 3.768 13.588 -22.518 1.00 94.75 201 ASP A O 1
ATOM 1663 N N . GLU A 1 202 ? 2.009 12.234 -22.840 1.00 95.50 202 GLU A N 1
ATOM 1664 C CA . GLU A 1 202 ? 1.681 12.105 -21.416 1.00 95.50 202 GLU A CA 1
ATOM 1665 C C . GLU A 1 202 ? 2.763 11.293 -20.696 1.00 95.50 202 GLU A C 1
ATOM 1667 O O . GLU A 1 202 ? 3.233 11.691 -19.630 1.00 95.50 202 GLU A O 1
ATOM 1672 N N . ILE A 1 203 ? 3.244 10.219 -21.335 1.00 97.25 203 ILE A N 1
ATOM 1673 C CA . ILE A 1 203 ? 4.361 9.407 -20.839 1.00 97.25 203 ILE A CA 1
ATOM 1674 C C . ILE A 1 203 ? 5.627 10.267 -20.715 1.00 97.25 203 ILE A C 1
ATOM 1676 O O . ILE A 1 203 ? 6.218 10.337 -19.638 1.00 97.25 203 ILE A O 1
ATOM 1680 N N . VAL A 1 204 ? 6.026 10.977 -21.778 1.00 97.31 204 VAL A N 1
ATOM 1681 C CA . VAL A 1 204 ? 7.217 11.850 -21.760 1.00 97.31 204 VAL A CA 1
ATOM 1682 C C . VAL A 1 204 ? 7.095 12.953 -20.704 1.00 97.31 204 VAL A C 1
ATOM 1684 O O . VAL A 1 204 ? 8.058 13.213 -19.980 1.00 97.31 204 VAL A O 1
ATOM 1687 N N . LYS A 1 205 ? 5.910 13.557 -20.544 1.00 96.25 205 LYS A N 1
ATOM 1688 C CA . LYS A 1 205 ? 5.634 14.536 -19.484 1.00 96.25 205 LYS A CA 1
ATOM 1689 C C . LYS A 1 205 ? 5.852 13.934 -18.090 1.00 96.25 205 LYS A C 1
ATOM 1691 O O . LYS A 1 205 ? 6.536 14.555 -17.278 1.00 96.25 205 LYS A O 1
ATOM 1696 N N . CYS A 1 206 ? 5.324 12.740 -17.812 1.00 96.94 206 CYS A N 1
ATOM 1697 C CA . CYS A 1 206 ? 5.535 12.048 -16.537 1.00 96.94 206 CYS A CA 1
ATOM 1698 C C . CYS A 1 206 ? 7.011 11.719 -16.282 1.00 96.94 206 CYS A C 1
ATOM 1700 O O . CYS A 1 206 ? 7.489 11.951 -15.176 1.00 96.94 206 CYS A O 1
ATOM 1702 N N . LEU A 1 207 ? 7.757 11.260 -17.292 1.00 97.56 207 LEU A N 1
ATOM 1703 C CA . LEU A 1 207 ? 9.191 10.979 -17.150 1.00 97.56 207 LEU A CA 1
ATOM 1704 C C . LEU A 1 207 ? 9.992 12.246 -16.824 1.00 97.56 207 LEU A C 1
ATOM 1706 O O . LEU A 1 207 ? 10.815 12.235 -15.912 1.00 97.56 207 LEU A O 1
ATOM 1710 N N . LEU A 1 208 ? 9.718 13.358 -17.515 1.00 96.06 208 LEU A N 1
ATOM 1711 C CA . LEU A 1 208 ? 10.338 14.653 -17.220 1.00 96.06 208 LEU A CA 1
ATOM 1712 C C . LEU A 1 208 ? 9.991 15.136 -15.805 1.00 96.06 208 LEU A C 1
ATOM 1714 O O . LEU A 1 208 ? 10.862 15.647 -15.103 1.00 96.06 208 LEU A O 1
ATOM 1718 N N . ILE A 1 209 ? 8.745 14.959 -15.361 1.00 94.81 209 ILE A N 1
ATOM 1719 C CA . ILE A 1 209 ? 8.310 15.261 -13.990 1.00 94.81 209 ILE A CA 1
ATOM 1720 C C . ILE A 1 209 ? 9.043 14.370 -12.969 1.00 94.81 209 ILE A C 1
ATOM 1722 O O . ILE A 1 209 ? 9.488 14.872 -11.936 1.00 94.81 209 ILE A O 1
ATOM 1726 N N . GLY A 1 210 ? 9.228 13.084 -13.275 1.00 93.00 210 GLY A N 1
ATOM 1727 C CA . GLY A 1 210 ? 9.963 12.108 -12.471 1.00 93.00 210 GLY A CA 1
ATOM 1728 C C . GLY A 1 210 ? 11.440 12.463 -12.298 1.00 93.00 210 GLY A C 1
ATOM 1729 O O . GLY A 1 210 ? 11.890 12.667 -11.174 1.00 93.00 210 GLY A O 1
ATOM 1730 N N . PHE A 1 211 ? 12.187 12.659 -13.388 1.00 93.31 211 PHE A N 1
ATOM 1731 C CA . PHE A 1 211 ? 13.603 13.059 -13.328 1.00 93.31 211 PHE A CA 1
ATOM 1732 C C . PHE A 1 211 ? 13.837 14.442 -12.693 1.00 93.31 211 PHE A C 1
ATOM 1734 O O . PHE A 1 211 ? 14.940 14.733 -12.237 1.00 93.31 211 PHE A O 1
ATOM 1741 N N . ASN A 1 212 ? 12.821 15.310 -12.640 1.00 92.19 212 ASN A N 1
ATOM 1742 C CA . ASN A 1 212 ? 12.892 16.581 -11.913 1.00 92.19 212 ASN A CA 1
ATOM 1743 C C . ASN A 1 212 ? 12.572 16.463 -10.412 1.00 92.19 212 ASN A C 1
ATOM 1745 O O . ASN A 1 212 ? 12.669 17.464 -9.702 1.00 92.19 212 ASN A O 1
ATOM 1749 N N . PHE A 1 213 ? 12.198 15.281 -9.920 1.00 88.62 213 PHE A N 1
ATOM 1750 C CA . PHE A 1 213 ? 11.810 15.076 -8.531 1.00 88.62 213 PHE A CA 1
ATOM 1751 C C . PHE A 1 213 ? 13.010 15.010 -7.578 1.00 88.62 213 PHE A C 1
ATOM 1753 O O . PHE A 1 213 ? 14.026 14.382 -7.866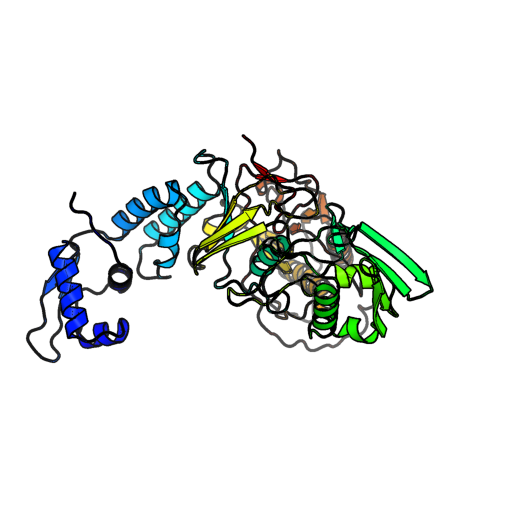 1.00 88.62 213 PHE A O 1
ATOM 1760 N N . GLU A 1 214 ? 12.862 15.603 -6.391 1.00 80.75 214 GLU A N 1
ATOM 1761 C CA . GLU A 1 214 ? 13.937 15.747 -5.398 1.00 80.75 214 GLU A CA 1
ATOM 1762 C C . GLU A 1 214 ? 14.544 14.404 -4.950 1.00 80.75 214 GLU A C 1
ATOM 1764 O O . GLU A 1 214 ? 15.753 14.329 -4.740 1.00 80.75 214 GLU A O 1
ATOM 1769 N N . LYS A 1 215 ? 13.750 13.321 -4.863 1.00 75.12 215 LYS A N 1
ATOM 1770 C CA . LYS A 1 215 ? 14.280 11.979 -4.535 1.00 75.12 215 LYS A CA 1
ATOM 1771 C C . LYS A 1 215 ? 15.123 11.351 -5.657 1.00 75.12 215 LYS A C 1
ATOM 1773 O O . LYS A 1 215 ? 15.809 10.376 -5.390 1.00 75.12 215 LYS A O 1
ATOM 1778 N N . LEU A 1 216 ? 15.064 11.865 -6.891 1.00 77.38 216 LEU A N 1
ATOM 1779 C CA . LEU A 1 216 ? 15.821 11.361 -8.051 1.00 77.38 216 LEU A CA 1
ATOM 1780 C C . LEU A 1 216 ? 16.916 12.337 -8.520 1.00 77.38 216 LEU A C 1
ATOM 1782 O O . LEU A 1 216 ? 17.511 12.155 -9.583 1.00 77.38 216 LEU A O 1
ATOM 1786 N N . LYS A 1 217 ? 17.215 13.371 -7.723 1.00 81.50 217 LYS A N 1
ATOM 1787 C CA . LYS A 1 217 ? 18.173 14.433 -8.073 1.00 81.50 217 LYS A CA 1
ATOM 1788 C C . LYS A 1 217 ? 19.598 13.953 -8.354 1.00 81.50 217 LYS A C 1
ATOM 1790 O O . LYS A 1 217 ? 20.331 14.678 -9.013 1.00 81.50 217 LYS A O 1
ATOM 1795 N N . GLU A 1 218 ? 19.995 12.781 -7.855 1.00 80.88 218 GLU A N 1
ATOM 1796 C CA . GLU A 1 218 ? 21.317 12.191 -8.118 1.00 80.88 218 GLU A CA 1
ATOM 1797 C C . GLU A 1 218 ? 21.449 11.660 -9.555 1.00 80.88 218 GLU A C 1
ATOM 1799 O O . GLU A 1 218 ? 22.524 11.735 -10.138 1.00 80.88 218 GLU A O 1
ATOM 1804 N N . PHE A 1 219 ? 20.341 11.201 -10.149 1.00 84.19 219 PHE A N 1
ATOM 1805 C CA . PHE A 1 219 ? 20.274 10.660 -11.511 1.00 84.19 219 PHE A CA 1
ATOM 1806 C C . PHE A 1 219 ? 20.034 11.756 -12.556 1.00 84.19 219 PHE A C 1
ATOM 1808 O O . PHE A 1 219 ? 20.391 11.624 -13.724 1.00 84.19 219 PHE A O 1
ATOM 1815 N N . LYS A 1 220 ? 19.441 12.880 -12.137 1.00 88.81 220 LYS A N 1
ATOM 1816 C CA . LYS A 1 220 ? 19.120 14.016 -13.009 1.00 88.81 220 LYS A CA 1
ATOM 1817 C C . LYS A 1 220 ? 20.320 14.580 -13.802 1.00 88.81 220 LYS A C 1
ATOM 1819 O O . LYS A 1 220 ? 20.109 14.878 -14.974 1.00 88.81 220 LYS A O 1
ATOM 1824 N N . PRO A 1 221 ? 21.548 14.724 -13.257 1.00 91.00 221 PRO A N 1
ATOM 1825 C CA . PRO A 1 221 ? 22.715 15.184 -14.019 1.00 91.00 221 PRO A CA 1
ATOM 1826 C C . PRO A 1 221 ? 23.108 14.262 -15.177 1.00 91.00 221 PRO A C 1
ATOM 1828 O O . PRO A 1 221 ? 23.706 14.734 -16.141 1.00 91.00 221 PRO A O 1
ATOM 1831 N N . ASN A 1 222 ? 22.763 12.973 -15.096 1.00 92.56 222 ASN A N 1
ATOM 1832 C CA . ASN A 1 222 ? 23.033 12.014 -16.161 1.00 92.56 222 ASN A CA 1
ATOM 1833 C C . ASN A 1 222 ? 22.011 12.127 -17.305 1.00 92.56 222 ASN A C 1
ATOM 1835 O O . ASN A 1 222 ? 22.312 11.704 -18.418 1.00 92.56 222 ASN A O 1
ATOM 1839 N N . LEU A 1 223 ? 20.835 12.727 -17.086 1.00 96.56 223 LEU A N 1
ATOM 1840 C CA . LEU A 1 223 ? 19.833 12.918 -18.133 1.00 96.56 223 LEU A CA 1
ATOM 1841 C C . LEU A 1 223 ? 20.189 14.096 -19.054 1.00 96.56 223 LEU A C 1
ATOM 1843 O O . LEU A 1 223 ? 20.117 15.257 -18.654 1.00 96.56 223 LEU A O 1
ATOM 1847 N N . ILE A 1 224 ? 20.470 13.794 -20.323 1.00 96.94 224 ILE A N 1
ATOM 1848 C CA . ILE A 1 224 ? 20.675 14.793 -21.381 1.00 96.94 224 ILE A CA 1
ATOM 1849 C C . ILE A 1 224 ? 19.326 15.212 -21.974 1.00 96.94 224 ILE A C 1
ATOM 1851 O O . ILE A 1 224 ? 19.024 16.402 -22.065 1.00 96.94 224 ILE A O 1
ATOM 1855 N N . SER A 1 225 ? 18.510 14.244 -22.406 1.00 97.19 225 SER A N 1
ATOM 1856 C CA . SER A 1 225 ? 17.214 14.518 -23.033 1.00 97.19 225 SER A CA 1
ATOM 1857 C C . SER A 1 225 ? 16.252 13.326 -22.975 1.00 97.19 225 SER A C 1
ATOM 1859 O O . SER A 1 225 ? 16.664 12.174 -22.844 1.00 97.19 225 SER A O 1
ATOM 1861 N N . ILE A 1 226 ? 14.954 13.625 -23.088 1.00 97.94 226 ILE A N 1
ATOM 1862 C CA . ILE A 1 226 ? 13.877 12.663 -23.355 1.00 97.94 226 ILE A CA 1
ATOM 1863 C C . ILE A 1 226 ? 13.112 13.210 -24.554 1.00 97.94 226 ILE A C 1
ATOM 1865 O O . ILE A 1 226 ? 12.647 14.351 -24.514 1.00 97.94 226 ILE A O 1
ATOM 1869 N N . SER A 1 227 ? 12.988 12.426 -25.620 1.00 95.50 227 SER A N 1
ATOM 1870 C CA . SER A 1 227 ? 12.342 12.860 -26.856 1.00 95.50 227 SER A CA 1
ATOM 1871 C C . SER A 1 227 ? 11.480 11.763 -27.483 1.00 95.50 227 SER A C 1
ATOM 1873 O O . SER A 1 227 ? 11.562 10.586 -27.132 1.00 95.50 227 SER A O 1
ATOM 1875 N N . LYS A 1 228 ? 10.610 12.169 -28.410 1.00 95.31 228 LYS A N 1
ATOM 1876 C CA . LYS A 1 228 ? 9.758 11.268 -29.190 1.00 95.31 228 LYS A CA 1
ATOM 1877 C C . LYS A 1 228 ? 10.426 11.044 -30.540 1.00 95.31 228 LYS A C 1
ATOM 1879 O O . LYS A 1 228 ? 10.444 11.967 -31.352 1.00 95.31 228 LYS A O 1
ATOM 1884 N N . LEU A 1 229 ? 10.934 9.841 -30.802 1.00 92.50 229 LEU A N 1
ATOM 1885 C CA . LEU A 1 229 ? 11.480 9.517 -32.124 1.00 92.50 229 LEU A CA 1
ATOM 1886 C C . LEU A 1 229 ? 10.344 9.315 -33.143 1.00 92.50 229 LEU A C 1
ATOM 1888 O O . LEU A 1 229 ? 10.459 9.692 -34.306 1.00 92.50 229 LEU A O 1
ATOM 1892 N N . ASN A 1 230 ? 9.224 8.738 -32.695 1.00 90.62 230 ASN A N 1
ATOM 1893 C CA . ASN A 1 230 ? 7.951 8.653 -33.418 1.00 90.62 230 ASN A CA 1
ATOM 1894 C C . ASN A 1 230 ? 6.804 8.332 -32.432 1.00 90.62 230 ASN A C 1
ATOM 1896 O O . ASN A 1 230 ? 7.007 8.335 -31.220 1.00 90.62 230 ASN A O 1
ATOM 1900 N N . ASN A 1 231 ? 5.609 8.011 -32.939 1.00 87.31 231 ASN A N 1
ATOM 1901 C CA . ASN A 1 231 ? 4.405 7.717 -32.141 1.00 87.31 231 ASN A CA 1
ATOM 1902 C C . ASN A 1 231 ? 4.451 6.393 -31.337 1.00 87.31 231 ASN A C 1
ATOM 1904 O O . ASN A 1 231 ? 3.434 5.977 -30.787 1.00 87.31 231 ASN A O 1
ATOM 1908 N N . SER A 1 232 ? 5.575 5.674 -31.295 1.00 92.31 232 SER A N 1
ATOM 1909 C CA . SER A 1 232 ? 5.724 4.434 -30.512 1.00 92.31 232 SER A CA 1
ATOM 1910 C C . SER A 1 232 ? 7.124 4.233 -29.917 1.00 92.31 232 SER A C 1
ATOM 1912 O O . SER A 1 232 ? 7.374 3.185 -29.324 1.00 92.31 232 SER A O 1
ATOM 1914 N N . ILE A 1 233 ? 8.033 5.206 -30.060 1.00 96.44 233 ILE A N 1
ATOM 1915 C CA . ILE A 1 233 ? 9.409 5.123 -29.551 1.00 96.44 233 ILE A CA 1
ATOM 1916 C C . ILE A 1 233 ? 9.757 6.395 -28.774 1.00 96.44 233 ILE A C 1
ATOM 1918 O O . ILE A 1 233 ? 9.702 7.502 -29.321 1.00 96.44 233 ILE A O 1
ATOM 1922 N N . ILE A 1 234 ? 10.158 6.210 -27.517 1.00 97.88 234 ILE A N 1
ATOM 1923 C CA . ILE A 1 234 ? 10.788 7.238 -26.682 1.00 97.88 234 ILE A CA 1
ATOM 1924 C C . ILE A 1 234 ? 12.302 7.045 -26.778 1.00 97.88 234 ILE A C 1
ATOM 1926 O O . ILE A 1 234 ? 12.792 5.945 -26.538 1.00 97.88 234 ILE A O 1
ATOM 1930 N N . GLU A 1 235 ? 13.041 8.101 -27.101 1.00 97.94 235 GLU A N 1
ATOM 1931 C CA . GLU A 1 235 ? 14.501 8.117 -26.998 1.00 97.94 235 GLU A CA 1
ATOM 1932 C C . GLU A 1 235 ? 14.910 8.867 -25.727 1.00 97.94 235 GLU A C 1
ATOM 1934 O O . GLU A 1 235 ? 14.447 9.984 -25.479 1.00 97.94 235 GLU A O 1
ATOM 1939 N N . ILE A 1 236 ? 15.776 8.252 -24.924 1.00 98.12 236 ILE A N 1
ATOM 1940 C CA . ILE A 1 236 ? 16.386 8.851 -23.738 1.00 98.12 236 ILE A CA 1
ATOM 1941 C C . ILE A 1 236 ? 17.893 8.892 -23.959 1.00 98.12 236 ILE A C 1
ATOM 1943 O O . ILE A 1 236 ? 18.522 7.862 -24.193 1.00 98.12 236 ILE A O 1
ATOM 1947 N N . GLN A 1 237 ? 18.473 10.083 -23.852 1.00 97.88 237 GLN A N 1
ATOM 1948 C CA . GLN A 1 237 ? 19.918 10.271 -23.878 1.00 97.88 237 GLN A CA 1
ATOM 1949 C C . GLN A 1 237 ? 20.409 10.425 -22.435 1.00 97.88 237 GLN A C 1
ATOM 1951 O O . GLN A 1 237 ? 19.983 11.347 -21.730 1.00 97.88 237 GLN A O 1
ATOM 1956 N N . TYR A 1 238 ? 21.251 9.497 -21.978 1.00 97.12 238 TYR A N 1
ATOM 1957 C CA . TYR A 1 238 ? 21.602 9.316 -20.568 1.00 97.12 238 TYR A CA 1
ATOM 1958 C C . TYR A 1 238 ? 23.075 8.921 -20.389 1.00 97.12 238 TYR A C 1
ATOM 1960 O O . TYR A 1 238 ? 23.506 7.912 -20.929 1.00 97.12 238 TYR A O 1
ATOM 1968 N N . LEU A 1 239 ? 23.843 9.704 -19.627 1.00 93.50 239 LEU A N 1
ATOM 1969 C CA . LEU A 1 239 ? 25.295 9.543 -19.432 1.00 93.50 239 LEU A CA 1
ATOM 1970 C C . LEU A 1 239 ? 25.704 8.376 -18.515 1.00 93.50 239 LEU A C 1
ATOM 1972 O O . LEU A 1 239 ? 26.895 8.084 -18.419 1.00 93.50 239 LEU A O 1
ATOM 1976 N N . GLY A 1 240 ? 24.754 7.768 -17.801 1.00 87.38 240 GLY A N 1
ATOM 1977 C CA . GLY A 1 240 ? 24.999 6.616 -16.931 1.00 87.38 240 GLY A CA 1
ATOM 1978 C C . GLY A 1 240 ? 24.848 5.275 -17.654 1.00 87.38 240 GLY A C 1
ATOM 1979 O O . GLY A 1 240 ? 24.427 5.205 -18.807 1.00 87.38 240 GLY A O 1
ATOM 1980 N N . GLU A 1 241 ? 25.172 4.192 -16.950 1.00 87.94 241 GLU A N 1
ATOM 1981 C CA . GLU A 1 241 ? 25.052 2.828 -17.474 1.00 87.94 241 GLU A CA 1
ATOM 1982 C C . GLU A 1 241 ? 23.586 2.415 -17.701 1.00 87.94 241 GLU A C 1
ATOM 1984 O O . GLU A 1 241 ? 22.668 2.925 -17.055 1.00 87.94 241 GLU A O 1
ATOM 1989 N N . GLU A 1 242 ? 23.368 1.439 -18.590 1.00 88.81 242 GLU A N 1
ATOM 1990 C CA . GLU A 1 242 ? 22.037 0.891 -18.891 1.00 88.81 242 GLU A CA 1
ATOM 1991 C C . GLU A 1 242 ? 21.301 0.440 -17.621 1.00 88.81 242 GLU A C 1
ATOM 1993 O O . GLU A 1 242 ? 20.142 0.795 -17.415 1.00 88.81 242 GLU A O 1
ATOM 1998 N N . GLU A 1 243 ? 21.990 -0.285 -16.734 1.00 83.56 243 GLU A N 1
ATOM 1999 C CA . GLU A 1 243 ? 21.409 -0.804 -15.493 1.00 83.56 243 GLU A CA 1
ATOM 2000 C C . GLU A 1 243 ? 20.946 0.323 -14.550 1.00 83.56 243 GLU A C 1
ATOM 2002 O O . GLU A 1 243 ? 19.906 0.205 -13.900 1.00 83.56 243 GLU A O 1
ATOM 2007 N N . GLU A 1 244 ? 21.665 1.451 -14.520 1.00 85.62 244 GLU A N 1
ATOM 2008 C CA . GLU A 1 244 ? 21.276 2.636 -13.750 1.00 85.62 244 GLU A CA 1
ATOM 2009 C C . GLU A 1 244 ? 20.008 3.277 -14.328 1.00 85.62 244 GLU A C 1
ATOM 2011 O O . GLU A 1 244 ? 19.075 3.579 -13.581 1.00 85.62 244 GLU A O 1
ATOM 2016 N N . LEU A 1 245 ? 19.933 3.445 -15.652 1.00 92.56 245 LEU A N 1
ATOM 2017 C CA . LEU A 1 245 ? 18.746 4.009 -16.294 1.00 92.56 245 LEU A CA 1
ATOM 2018 C C . LEU A 1 245 ? 17.519 3.109 -16.095 1.00 92.56 245 LEU A C 1
ATOM 2020 O O . LEU A 1 245 ? 16.449 3.600 -15.734 1.00 92.56 245 LEU A O 1
ATOM 2024 N N . LEU A 1 246 ? 17.664 1.795 -16.290 1.00 88.94 246 LEU A N 1
ATOM 2025 C CA . LEU A 1 246 ? 16.584 0.830 -16.071 1.00 88.94 246 LEU A CA 1
ATOM 2026 C C . LEU A 1 246 ? 16.136 0.807 -14.603 1.00 88.94 246 LEU A C 1
ATOM 2028 O O . LEU A 1 246 ? 14.932 0.763 -14.344 1.00 88.94 246 LEU A O 1
ATOM 2032 N N . TYR A 1 247 ? 17.070 0.924 -13.650 1.00 83.00 247 TYR A N 1
ATOM 2033 C CA . TYR A 1 247 ? 16.759 1.095 -12.230 1.00 83.00 247 TYR A CA 1
ATOM 2034 C C . TYR A 1 247 ? 15.897 2.333 -11.976 1.00 83.00 247 TYR A C 1
ATOM 2036 O O . TYR A 1 247 ? 14.835 2.220 -11.358 1.00 83.00 247 TYR A O 1
ATOM 2044 N N . VAL A 1 248 ? 16.305 3.499 -12.488 1.00 86.44 248 VAL A N 1
ATOM 2045 C CA . VAL A 1 248 ? 15.544 4.746 -12.333 1.00 86.44 248 VAL A CA 1
ATOM 2046 C C . VAL A 1 248 ? 14.152 4.601 -12.942 1.00 86.44 248 VAL A C 1
ATOM 2048 O O . VAL A 1 248 ? 13.165 4.847 -12.254 1.00 86.44 248 VAL A O 1
ATOM 2051 N N . LEU A 1 249 ? 14.049 4.128 -14.187 1.00 93.94 249 LEU A N 1
ATOM 2052 C CA . LEU A 1 249 ? 12.774 3.929 -14.889 1.00 93.94 249 LEU A CA 1
ATOM 2053 C C . LEU A 1 249 ? 11.856 2.884 -14.232 1.00 93.94 249 LEU A C 1
ATOM 2055 O O . LEU A 1 249 ? 10.648 2.910 -14.472 1.00 93.94 249 LEU A O 1
ATOM 2059 N N . ALA A 1 250 ? 12.405 1.991 -13.403 1.00 85.81 250 ALA A N 1
ATOM 2060 C CA . ALA A 1 250 ? 11.655 1.029 -12.601 1.00 85.81 250 ALA A CA 1
ATOM 2061 C C . ALA A 1 250 ? 11.192 1.576 -11.237 1.00 85.81 250 ALA A C 1
ATOM 2063 O O . ALA A 1 250 ? 10.411 0.909 -10.548 1.00 85.81 250 ALA A O 1
ATOM 2064 N N . ARG A 1 251 ? 11.617 2.773 -10.813 1.00 83.12 251 ARG A N 1
ATOM 2065 C CA . ARG A 1 251 ? 11.192 3.359 -9.530 1.00 83.12 251 ARG A CA 1
ATOM 2066 C C . ARG A 1 251 ? 9.732 3.809 -9.541 1.00 83.12 251 ARG A C 1
ATOM 2068 O O . ARG A 1 251 ? 9.210 4.263 -10.552 1.00 83.12 251 ARG A O 1
ATOM 2075 N N . ILE A 1 252 ? 9.084 3.731 -8.376 1.00 83.81 252 ILE A N 1
ATOM 2076 C CA . ILE A 1 252 ? 7.690 4.170 -8.171 1.00 83.81 252 ILE A CA 1
ATOM 2077 C C . ILE A 1 252 ? 7.533 5.665 -8.499 1.00 83.81 252 ILE A C 1
ATOM 2079 O O . ILE A 1 252 ? 6.520 6.079 -9.051 1.00 83.81 252 ILE A O 1
ATOM 2083 N N . GLU A 1 253 ? 8.563 6.474 -8.241 1.00 87.50 253 GLU A N 1
ATOM 2084 C CA . GLU A 1 253 ? 8.593 7.894 -8.605 1.00 87.50 253 GLU A CA 1
ATOM 2085 C C . GLU A 1 253 ? 8.506 8.167 -10.124 1.00 87.50 253 GLU A C 1
ATOM 2087 O O . GLU A 1 253 ? 8.176 9.289 -10.510 1.00 87.50 253 GLU A O 1
ATOM 2092 N N . MET A 1 254 ? 8.769 7.158 -10.969 1.00 94.38 254 MET A N 1
ATOM 2093 C CA . MET A 1 254 ? 8.681 7.209 -12.438 1.00 94.38 254 MET A CA 1
ATOM 2094 C C . MET A 1 254 ? 7.372 6.622 -12.994 1.00 94.38 254 MET A C 1
ATOM 2096 O O . MET A 1 254 ? 7.251 6.416 -14.204 1.00 94.38 254 MET A O 1
ATOM 2100 N N . SER A 1 255 ? 6.388 6.330 -12.137 1.00 96.12 255 SER A N 1
ATOM 2101 C CA . SER A 1 255 ? 5.068 5.884 -12.587 1.00 96.12 255 SER A CA 1
ATOM 2102 C C . SER A 1 255 ? 4.376 6.926 -13.469 1.00 96.12 255 SER A C 1
ATOM 2104 O O . SER A 1 255 ? 4.471 8.131 -13.242 1.00 96.12 255 SER A O 1
ATOM 2106 N N . ILE A 1 256 ? 3.637 6.444 -14.463 1.00 97.88 256 ILE A N 1
ATOM 2107 C CA . ILE A 1 256 ? 2.873 7.244 -15.416 1.00 97.88 256 ILE A CA 1
ATOM 2108 C C . ILE A 1 256 ? 1.466 7.481 -14.858 1.00 97.88 256 ILE A C 1
ATOM 2110 O O . ILE A 1 256 ? 0.753 6.536 -14.511 1.00 97.88 256 ILE A O 1
ATOM 2114 N N . PHE A 1 257 ? 1.079 8.752 -14.750 1.00 96.56 257 PHE A N 1
ATOM 2115 C CA . PHE A 1 257 ? -0.162 9.201 -14.120 1.00 96.56 257 PHE A CA 1
ATOM 2116 C C . PHE A 1 257 ? -0.768 10.394 -14.862 1.00 96.56 257 PHE A C 1
ATOM 2118 O O . PHE A 1 257 ? -0.070 11.142 -15.544 1.00 96.56 257 PHE A O 1
ATOM 2125 N N . ARG A 1 258 ? -2.070 10.611 -14.682 1.00 94.75 258 ARG A N 1
ATOM 2126 C CA . ARG A 1 258 ? -2.790 11.744 -15.265 1.00 94.75 258 ARG A CA 1
ATOM 2127 C C . ARG A 1 258 ? -3.667 12.414 -14.221 1.00 94.75 258 ARG A C 1
ATOM 2129 O O . ARG A 1 258 ? -4.449 11.741 -13.555 1.00 94.75 258 ARG A O 1
ATOM 2136 N N . ASP A 1 259 ? -3.554 13.731 -14.092 1.00 89.00 259 ASP A N 1
ATOM 2137 C CA . ASP A 1 259 ? -4.498 14.521 -13.302 1.00 89.00 259 ASP A CA 1
ATOM 2138 C C . ASP A 1 259 ? -5.844 14.613 -14.033 1.00 89.00 259 ASP A C 1
ATOM 2140 O O . ASP A 1 259 ? -5.897 14.934 -15.222 1.00 89.00 259 ASP A O 1
ATOM 2144 N N . SER A 1 260 ? -6.933 14.356 -13.313 1.00 81.38 260 SER A N 1
ATOM 2145 C CA . SER A 1 260 ? -8.313 14.515 -13.779 1.00 81.38 260 SER A CA 1
ATOM 2146 C C . SER A 1 260 ? -9.157 15.225 -12.716 1.00 81.38 260 SER A C 1
ATOM 2148 O O . SER A 1 260 ? -8.746 15.335 -11.561 1.00 81.38 260 SER A O 1
ATOM 2150 N N . GLU A 1 261 ? -10.367 15.669 -13.068 1.00 76.25 261 GLU A N 1
ATOM 2151 C CA . GLU A 1 261 ? -11.298 16.277 -12.100 1.00 76.25 261 GLU A CA 1
ATOM 2152 C C . GLU A 1 261 ? -11.694 15.318 -10.960 1.00 76.25 261 GLU A C 1
ATOM 2154 O O . GLU A 1 261 ? -11.993 15.764 -9.854 1.00 76.25 261 GLU A O 1
ATOM 2159 N N . ALA A 1 262 ? -11.644 14.003 -11.204 1.00 73.56 262 ALA A N 1
ATOM 2160 C CA . ALA A 1 262 ? -11.901 12.963 -10.207 1.00 73.56 262 ALA A CA 1
ATOM 2161 C C . ALA A 1 262 ? -10.671 12.622 -9.335 1.00 73.56 262 ALA A C 1
ATOM 2163 O O . ALA A 1 262 ? -10.786 11.842 -8.391 1.00 73.56 262 ALA A O 1
ATOM 2164 N N . GLY A 1 263 ? -9.501 13.200 -9.631 1.00 84.06 263 GLY A N 1
ATOM 2165 C CA . GLY A 1 263 ? -8.225 12.905 -8.978 1.00 84.06 263 GLY A CA 1
ATOM 2166 C C . GLY A 1 263 ? -7.183 12.316 -9.932 1.00 84.06 263 GLY A C 1
ATOM 2167 O O . GLY A 1 263 ? -7.293 12.427 -11.154 1.00 84.06 263 GLY A O 1
ATOM 2168 N N . LEU A 1 264 ? -6.144 11.704 -9.363 1.00 90.44 264 LEU A N 1
ATOM 2169 C CA . LEU A 1 264 ? -5.075 11.054 -10.124 1.00 90.44 264 LEU A CA 1
ATOM 2170 C C . LEU A 1 264 ? -5.561 9.733 -10.718 1.00 90.44 264 LEU A C 1
ATOM 2172 O O . LEU A 1 264 ? -6.158 8.915 -10.021 1.00 90.44 264 LEU A O 1
ATOM 2176 N N . MET A 1 265 ? -5.249 9.517 -11.991 1.00 92.94 265 MET A N 1
ATOM 2177 C CA . MET A 1 265 ? -5.582 8.311 -12.737 1.00 92.94 265 MET A CA 1
ATOM 2178 C C . MET A 1 265 ? -4.315 7.576 -13.175 1.00 92.94 265 MET A C 1
ATOM 2180 O O . MET A 1 265 ? -3.320 8.207 -13.547 1.00 92.94 265 MET A O 1
ATOM 2184 N N . GLY A 1 266 ? -4.362 6.244 -13.139 1.00 96.00 266 GLY A N 1
ATOM 2185 C CA . GLY A 1 266 ? -3.282 5.371 -13.578 1.00 96.00 266 GLY A CA 1
ATOM 2186 C C . GLY A 1 266 ? -3.622 4.559 -14.827 1.00 96.00 266 GLY A C 1
ATOM 2187 O O . GLY A 1 266 ? -4.660 4.731 -15.469 1.00 96.00 266 GLY A O 1
ATOM 2188 N N . CYS A 1 267 ? -2.689 3.677 -15.168 1.00 96.75 267 CYS A N 1
ATOM 2189 C CA . CYS A 1 267 ? -2.765 2.705 -16.263 1.00 96.75 267 CYS A CA 1
ATOM 2190 C C . CYS A 1 267 ? -2.237 1.316 -15.830 1.00 96.75 267 CYS A C 1
ATOM 2192 O O . CYS A 1 267 ? -1.884 0.490 -16.666 1.00 96.75 267 CYS A O 1
ATOM 2194 N N . GLY A 1 268 ? -2.140 1.071 -14.516 1.00 95.94 268 GLY A N 1
ATOM 2195 C CA . GLY A 1 268 ? -1.646 -0.183 -13.942 1.00 95.94 268 GLY A CA 1
ATOM 2196 C C . GLY A 1 268 ? -2.687 -1.316 -13.899 1.00 95.94 268 GLY A C 1
ATOM 2197 O O . GLY A 1 268 ? -3.832 -1.117 -14.324 1.00 95.94 268 GLY A O 1
ATOM 2198 N N . PRO A 1 269 ? -2.306 -2.495 -13.365 1.00 94.81 269 PRO A N 1
ATOM 2199 C CA . PRO A 1 269 ? -3.138 -3.705 -13.329 1.00 94.81 269 PRO A CA 1
ATOM 2200 C C . PRO A 1 269 ? -4.408 -3.612 -12.474 1.00 94.81 269 PRO A C 1
ATOM 2202 O O . PRO A 1 269 ? -5.285 -4.458 -12.630 1.00 94.81 269 PRO A O 1
ATOM 2205 N N . TYR A 1 270 ? -4.525 -2.617 -11.590 1.00 95.62 270 TYR A N 1
ATOM 2206 C CA . TYR A 1 270 ? -5.712 -2.386 -10.768 1.00 95.62 270 TYR A CA 1
ATOM 2207 C C . TYR A 1 270 ? -6.188 -0.927 -10.844 1.00 95.62 270 TYR A C 1
ATOM 2209 O O . TYR A 1 270 ? -5.380 -0.007 -10.967 1.00 95.62 270 TYR A O 1
ATOM 2217 N N . THR A 1 271 ? -7.496 -0.712 -10.729 1.00 94.31 271 THR A N 1
ATOM 2218 C CA . THR A 1 271 ? -8.146 0.596 -10.544 1.00 94.31 271 THR A CA 1
ATOM 2219 C C . THR A 1 271 ? -8.494 0.812 -9.065 1.00 94.31 271 THR A C 1
ATOM 2221 O O . THR A 1 271 ? -8.505 -0.141 -8.285 1.00 94.31 271 THR A O 1
ATOM 2224 N N . ILE A 1 272 ? -8.781 2.054 -8.655 1.00 92.25 272 ILE A N 1
ATOM 2225 C CA . ILE A 1 272 ? -9.337 2.358 -7.324 1.00 92.25 272 ILE A CA 1
ATOM 2226 C C . ILE A 1 272 ? -10.845 2.595 -7.481 1.00 92.25 272 ILE A C 1
ATOM 2228 O O . ILE A 1 272 ? -11.258 3.662 -7.926 1.00 92.25 272 ILE A O 1
ATOM 2232 N N . GLU A 1 273 ? -11.652 1.608 -7.097 1.00 85.94 273 GLU A N 1
ATOM 2233 C CA . GLU A 1 273 ? -13.125 1.659 -7.131 1.00 85.94 273 GLU A CA 1
ATOM 2234 C C . GLU A 1 273 ? -13.686 2.518 -5.988 1.00 85.94 273 GLU A C 1
ATOM 2236 O O . GLU A 1 273 ? -14.605 3.317 -6.163 1.00 85.94 273 GLU A O 1
ATOM 2241 N N . GLN A 1 274 ? -13.130 2.353 -4.783 1.00 77.06 274 GLN A N 1
ATOM 2242 C CA . GLN A 1 274 ? -13.595 3.044 -3.580 1.00 77.06 274 GLN A CA 1
ATOM 2243 C C . GLN A 1 274 ? -12.412 3.553 -2.763 1.00 77.06 274 GLN A C 1
ATOM 2245 O O . GLN A 1 274 ? -11.485 2.803 -2.462 1.00 77.06 274 GLN A O 1
ATOM 2250 N N . LEU A 1 275 ? -12.481 4.827 -2.369 1.00 73.44 275 LEU A N 1
ATOM 2251 C CA . LEU A 1 275 ? -11.502 5.494 -1.514 1.00 73.44 275 LEU A CA 1
ATOM 2252 C C . LEU A 1 275 ? -12.216 6.139 -0.321 1.00 73.44 275 LEU A C 1
ATOM 2254 O O . LEU A 1 275 ? -12.537 7.328 -0.335 1.00 73.44 275 LEU A O 1
ATOM 2258 N N . ASN A 1 276 ? -12.457 5.357 0.730 1.00 71.06 276 ASN A N 1
ATOM 2259 C CA . ASN A 1 276 ? -12.851 5.887 2.031 1.00 71.06 276 ASN A CA 1
ATOM 2260 C C . ASN A 1 276 ? -11.629 5.932 2.958 1.00 71.06 276 ASN A C 1
ATOM 2262 O O . ASN A 1 276 ? -10.682 5.169 2.792 1.00 71.06 276 ASN A O 1
ATOM 2266 N N . VAL A 1 277 ? -11.658 6.800 3.976 1.00 62.53 277 VAL A N 1
ATOM 2267 C CA . VAL A 1 277 ? -10.547 6.970 4.944 1.00 62.53 277 VAL A CA 1
ATOM 2268 C C . VAL A 1 277 ? -10.112 5.639 5.579 1.00 62.53 277 VAL A C 1
ATOM 2270 O O . VAL A 1 277 ? -8.934 5.444 5.852 1.00 62.53 277 VAL A O 1
ATOM 2273 N N . SER A 1 278 ? -11.079 4.750 5.794 1.00 66.50 278 SER A N 1
ATOM 2274 C CA . SER A 1 278 ? -10.982 3.468 6.493 1.00 66.50 278 SER A CA 1
ATOM 2275 C C . SER A 1 278 ? -10.768 2.238 5.606 1.00 66.50 278 SER A C 1
ATOM 2277 O O . SER A 1 278 ? -10.461 1.156 6.101 1.00 66.50 278 SER A O 1
ATOM 2279 N N . ASP A 1 279 ? -11.114 2.361 4.328 1.00 75.56 279 ASP A N 1
ATOM 2280 C CA . ASP A 1 279 ? -11.642 1.248 3.542 1.00 75.56 279 ASP A CA 1
ATOM 2281 C C . ASP A 1 279 ? -11.455 1.564 2.053 1.00 75.56 279 ASP A C 1
ATOM 2283 O O . ASP A 1 279 ? -12.023 2.538 1.543 1.00 75.56 279 ASP A O 1
ATOM 2287 N N . MET A 1 280 ? -10.604 0.788 1.383 1.00 88.12 280 MET A N 1
ATOM 2288 C CA . MET A 1 280 ? -10.262 0.966 -0.025 1.00 88.12 280 MET A CA 1
ATOM 2289 C C . MET A 1 280 ? -10.488 -0.336 -0.790 1.00 88.12 280 MET A C 1
ATOM 2291 O O . MET A 1 280 ? -10.051 -1.400 -0.354 1.00 88.12 280 MET A O 1
ATOM 2295 N N . MET A 1 281 ? -11.117 -0.240 -1.960 1.00 90.50 281 MET A N 1
ATOM 2296 C CA . MET A 1 281 ? -11.272 -1.363 -2.884 1.00 90.50 281 MET A CA 1
ATOM 2297 C C . MET A 1 281 ? -10.458 -1.108 -4.149 1.00 90.50 281 MET A C 1
ATOM 2299 O O . MET A 1 281 ? -10.632 -0.074 -4.800 1.00 90.50 281 MET A O 1
ATOM 2303 N N . LEU A 1 282 ? -9.590 -2.059 -4.486 1.00 93.00 282 LEU A N 1
ATOM 2304 C CA . LEU A 1 282 ? -8.938 -2.145 -5.786 1.00 93.00 282 LEU A CA 1
ATOM 2305 C C . LEU A 1 282 ? -9.654 -3.191 -6.643 1.00 93.00 282 LEU A C 1
ATOM 2307 O O . LEU A 1 282 ? -9.989 -4.259 -6.132 1.00 93.00 282 LEU A O 1
ATOM 2311 N N . GLN A 1 283 ? -9.830 -2.918 -7.934 1.00 93.75 283 GLN A N 1
ATOM 2312 C CA . GLN A 1 283 ? -10.431 -3.854 -8.890 1.00 93.75 283 GLN A CA 1
ATOM 2313 C C . GLN A 1 283 ? -9.473 -4.128 -10.051 1.00 93.75 283 GLN A C 1
ATOM 2315 O O . GLN A 1 283 ? -8.759 -3.224 -10.482 1.00 93.75 283 GLN A O 1
ATOM 2320 N N . ALA A 1 284 ? -9.429 -5.363 -10.551 1.00 94.50 284 ALA A N 1
ATOM 2321 C CA . ALA A 1 284 ? -8.610 -5.732 -11.702 1.00 94.50 284 ALA A CA 1
ATOM 2322 C C . ALA A 1 284 ? -8.982 -4.900 -12.946 1.00 94.50 284 ALA A C 1
ATOM 2324 O O . ALA A 1 284 ? -10.148 -4.787 -13.319 1.00 94.50 284 ALA A O 1
ATOM 2325 N N . ASN A 1 285 ? -7.977 -4.323 -13.605 1.00 95.31 285 ASN A N 1
ATOM 2326 C CA . ASN A 1 285 ? -8.152 -3.501 -14.798 1.00 95.31 285 ASN A CA 1
ATOM 2327 C C . ASN A 1 285 ? -8.234 -4.381 -16.059 1.00 95.31 285 ASN A C 1
ATOM 2329 O O . ASN A 1 285 ? -7.211 -4.830 -16.578 1.00 95.31 285 ASN A O 1
ATOM 2333 N N . ASP A 1 286 ? -9.441 -4.568 -16.599 1.00 93.56 286 ASP A N 1
ATOM 2334 C CA . ASP A 1 286 ? -9.683 -5.305 -17.853 1.00 93.56 286 ASP A CA 1
ATOM 2335 C C . ASP A 1 286 ? -8.973 -4.693 -19.082 1.00 93.56 286 ASP A C 1
ATOM 2337 O O . ASP A 1 286 ? -8.783 -5.374 -20.088 1.00 93.56 286 ASP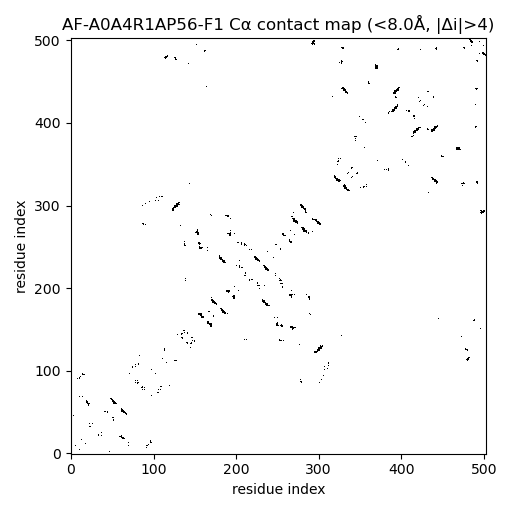 A O 1
ATOM 2341 N N . SER A 1 287 ? -8.579 -3.414 -19.018 1.00 93.88 287 SER A N 1
ATOM 2342 C CA . SER A 1 287 ? -7.850 -2.700 -20.081 1.00 93.88 287 SER A CA 1
ATOM 2343 C C . SER A 1 287 ? -6.330 -2.648 -19.859 1.00 93.88 287 SER A C 1
ATOM 2345 O O . SER A 1 287 ? -5.642 -1.878 -20.532 1.00 93.88 287 SER A O 1
ATOM 2347 N N . TYR A 1 288 ? -5.790 -3.427 -18.917 1.00 95.19 288 TYR A N 1
ATOM 2348 C CA . TYR A 1 288 ? -4.348 -3.505 -18.679 1.00 95.19 288 TYR A CA 1
ATOM 2349 C C . TYR A 1 288 ? -3.604 -4.127 -19.877 1.00 95.19 288 TYR A C 1
ATOM 2351 O O . TYR A 1 288 ? -4.094 -5.044 -20.531 1.00 95.19 288 TYR A O 1
ATOM 2359 N N . HIS A 1 289 ? -2.407 -3.616 -20.187 1.00 95.19 289 HIS A N 1
ATOM 2360 C CA . HIS A 1 289 ? -1.635 -3.962 -21.396 1.00 95.19 289 HIS A CA 1
ATOM 2361 C C . HIS A 1 289 ? -0.744 -5.209 -21.275 1.00 95.19 289 HIS A C 1
ATOM 2363 O O . HIS A 1 289 ? -0.068 -5.558 -22.248 1.00 95.19 289 HIS A O 1
ATOM 2369 N N . LEU A 1 290 ? -0.714 -5.853 -20.106 1.00 92.38 290 LEU A N 1
ATOM 2370 C CA . LEU A 1 290 ? -0.090 -7.163 -19.880 1.00 92.38 290 LEU A CA 1
ATOM 2371 C C . LEU A 1 290 ? -1.167 -8.199 -19.503 1.00 92.38 290 LEU A C 1
ATOM 2373 O O . LEU A 1 290 ? -2.351 -8.018 -19.774 1.00 92.38 290 LEU A O 1
ATOM 2377 N N . GLU A 1 291 ? -0.762 -9.290 -18.860 1.00 89.94 291 GLU A N 1
ATOM 2378 C CA . GLU A 1 291 ? -1.660 -10.265 -18.258 1.00 89.94 291 GLU A CA 1
ATOM 2379 C C . GLU A 1 291 ? -2.584 -9.593 -17.226 1.00 89.94 291 GLU A C 1
ATOM 2381 O O . GLU A 1 291 ? -2.134 -8.960 -16.265 1.00 89.94 291 GLU A O 1
ATOM 2386 N N . ARG A 1 292 ? -3.899 -9.747 -17.417 1.00 90.88 292 ARG A N 1
ATOM 2387 C CA . ARG A 1 292 ? -4.912 -9.326 -16.445 1.00 90.88 292 ARG A CA 1
ATOM 2388 C C . ARG A 1 292 ? -4.710 -10.081 -15.129 1.00 90.88 292 ARG A C 1
ATOM 2390 O O . ARG A 1 292 ? -4.499 -11.293 -15.137 1.00 90.88 292 ARG A O 1
ATOM 2397 N N . ALA A 1 293 ? -4.846 -9.380 -14.006 1.00 89.69 293 ALA A N 1
ATOM 2398 C CA . ALA A 1 293 ? -4.827 -10.010 -12.693 1.00 89.69 293 ALA A CA 1
ATOM 2399 C C . ALA A 1 293 ? -5.914 -11.097 -12.559 1.00 89.69 293 ALA A C 1
ATOM 2401 O O . ALA A 1 293 ? -7.038 -10.941 -13.044 1.00 89.69 293 ALA A O 1
ATOM 2402 N N . ILE A 1 294 ? -5.565 -12.192 -11.875 1.00 86.00 294 ILE A N 1
ATOM 2403 C CA . ILE A 1 294 ? -6.480 -13.308 -11.573 1.00 86.00 294 ILE A CA 1
ATOM 2404 C C . ILE A 1 294 ? -7.456 -12.928 -10.449 1.00 86.00 294 ILE A C 1
ATOM 2406 O O . ILE A 1 294 ? -8.570 -13.439 -10.391 1.00 86.00 294 ILE A O 1
ATOM 2410 N N . ILE A 1 295 ? -7.038 -12.040 -9.545 1.00 87.00 295 ILE A N 1
ATOM 2411 C CA . ILE A 1 295 ? -7.826 -11.617 -8.387 1.00 87.00 295 ILE A CA 1
ATOM 2412 C C . ILE A 1 295 ? -8.622 -10.371 -8.767 1.00 87.00 295 ILE A C 1
ATOM 2414 O O . ILE A 1 295 ? -8.054 -9.296 -8.935 1.00 87.00 295 ILE A O 1
ATOM 2418 N N . ASP A 1 296 ? -9.939 -10.524 -8.901 1.00 89.31 296 ASP A N 1
ATOM 2419 C CA . ASP A 1 296 ? -10.816 -9.452 -9.380 1.00 89.31 296 ASP A CA 1
ATOM 2420 C C . ASP A 1 296 ? -10.903 -8.267 -8.419 1.00 89.31 296 ASP A C 1
ATOM 2422 O O . ASP A 1 296 ? -10.924 -7.125 -8.872 1.00 89.31 296 ASP A O 1
ATOM 2426 N N . ASN A 1 297 ? -10.937 -8.521 -7.107 1.00 88.94 297 ASN A N 1
ATOM 2427 C CA . ASN A 1 297 ? -11.102 -7.485 -6.091 1.00 88.94 297 ASN A CA 1
ATOM 2428 C C . ASN A 1 297 ? -10.090 -7.660 -4.955 1.00 88.94 297 ASN A C 1
ATOM 2430 O O . ASN A 1 297 ? -9.950 -8.744 -4.380 1.00 88.94 297 ASN A O 1
ATOM 2434 N N . VAL A 1 298 ? -9.424 -6.570 -4.576 1.00 88.56 298 VAL A N 1
ATOM 2435 C CA . VAL A 1 298 ? -8.502 -6.528 -3.439 1.00 88.56 298 VAL A CA 1
ATOM 2436 C C . VAL A 1 298 ? -8.960 -5.457 -2.460 1.00 88.56 298 VAL A C 1
ATOM 2438 O O . VAL A 1 298 ? -8.952 -4.261 -2.747 1.00 88.56 298 VAL A O 1
ATOM 2441 N N . HIS A 1 299 ? -9.362 -5.910 -1.277 1.00 87.62 299 HIS A N 1
ATOM 2442 C CA . HIS A 1 299 ? -9.912 -5.082 -0.217 1.00 87.62 299 HIS A CA 1
ATOM 2443 C C . HIS A 1 299 ? -8.830 -4.697 0.786 1.00 87.62 299 HIS A C 1
ATOM 2445 O O . HIS A 1 299 ? -8.214 -5.555 1.416 1.00 87.62 299 HIS A O 1
ATOM 2451 N N . LEU A 1 300 ? -8.591 -3.405 0.950 1.00 87.31 300 LEU A N 1
ATOM 2452 C CA . LEU A 1 300 ? -7.544 -2.869 1.804 1.00 87.31 300 LEU A CA 1
ATOM 2453 C C . LEU A 1 300 ? -8.184 -2.226 3.039 1.00 87.31 300 LEU A C 1
ATOM 2455 O O . LEU A 1 300 ? -8.818 -1.172 2.967 1.00 87.31 300 LEU A O 1
ATOM 2459 N N . VAL A 1 301 ? -8.030 -2.902 4.178 1.00 85.31 301 VAL A N 1
ATOM 2460 C CA . VAL A 1 301 ? -8.678 -2.561 5.450 1.00 85.31 301 VAL A CA 1
ATOM 2461 C C . VAL A 1 301 ? -7.680 -1.870 6.359 1.00 85.31 301 VAL A C 1
ATOM 2463 O O . VAL A 1 301 ? -6.696 -2.479 6.783 1.00 85.31 301 VAL A O 1
ATOM 2466 N N . GLN A 1 302 ? -7.942 -0.613 6.708 1.00 85.44 302 GLN A N 1
ATOM 2467 C CA . GLN A 1 302 ? -7.076 0.103 7.631 1.00 85.44 302 GLN A CA 1
ATOM 2468 C C . GLN A 1 302 ? -7.291 -0.402 9.077 1.00 85.44 302 GLN A C 1
ATOM 2470 O O . GLN A 1 302 ? -8.396 -0.434 9.610 1.00 85.44 302 GLN A O 1
ATOM 2475 N N . ILE A 1 303 ? -6.210 -0.803 9.737 1.00 82.94 303 ILE A N 1
ATOM 2476 C CA . ILE A 1 303 ? -6.170 -1.304 11.107 1.00 82.94 303 ILE A CA 1
ATOM 2477 C C . ILE A 1 303 ? -5.695 -0.174 12.028 1.00 82.94 303 ILE A C 1
ATOM 2479 O O . ILE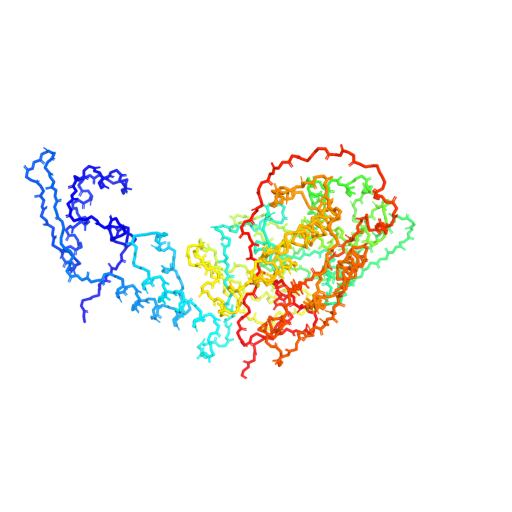 A 1 303 ? -4.572 0.313 11.875 1.00 82.94 303 ILE A O 1
ATOM 2483 N N . PRO A 1 304 ? -6.508 0.252 13.012 1.00 79.94 304 PRO A N 1
ATOM 2484 C CA . PRO A 1 304 ? -6.095 1.234 14.007 1.00 79.94 304 PRO A CA 1
ATOM 2485 C C . PRO A 1 304 ? -4.798 0.831 14.721 1.00 79.94 304 PRO A C 1
ATOM 2487 O O . PRO A 1 304 ? -4.702 -0.261 15.273 1.00 79.94 304 PRO A O 1
ATOM 2490 N N . SER A 1 305 ? -3.826 1.742 14.801 1.00 73.19 305 SER A N 1
ATOM 2491 C CA . SER A 1 305 ? -2.483 1.474 15.354 1.00 73.19 305 SER A CA 1
ATOM 2492 C C . SER A 1 305 ? -2.460 0.963 16.805 1.00 73.19 305 SER A C 1
ATOM 2494 O O . SER A 1 305 ? -1.497 0.319 17.222 1.00 73.19 305 SER A O 1
ATOM 2496 N N . HIS A 1 306 ? -3.519 1.221 17.578 1.00 72.31 306 HIS A N 1
ATOM 2497 C CA . HIS A 1 306 ? -3.683 0.723 18.946 1.00 72.31 306 HIS A CA 1
ATOM 2498 C C . HIS A 1 306 ? -4.121 -0.755 19.011 1.00 72.31 306 HIS A C 1
ATOM 2500 O O . HIS A 1 306 ? -3.873 -1.420 20.018 1.00 72.31 306 HIS A O 1
ATOM 2506 N N . LEU A 1 307 ? -4.709 -1.299 17.938 1.00 71.56 307 LEU A N 1
ATOM 2507 C CA . LEU A 1 307 ? -4.896 -2.738 17.732 1.00 71.56 307 LEU A CA 1
ATOM 2508 C C . LEU A 1 307 ? -3.567 -3.324 17.235 1.00 71.56 307 LEU A C 1
ATOM 2510 O O . LEU A 1 307 ? -3.379 -3.628 16.060 1.00 71.56 307 LEU A O 1
ATOM 2514 N N . ASN A 1 308 ? -2.610 -3.396 18.162 1.00 56.75 308 ASN A N 1
ATOM 2515 C CA . ASN A 1 308 ? -1.200 -3.700 17.919 1.00 56.75 308 ASN A CA 1
ATOM 2516 C C . ASN A 1 308 ? -1.002 -4.889 16.955 1.00 56.75 308 ASN A C 1
ATOM 2518 O O . ASN A 1 308 ? -1.512 -5.979 17.221 1.00 56.75 308 ASN A O 1
ATOM 2522 N N . ARG A 1 309 ? -0.184 -4.715 15.903 1.00 55.25 309 ARG A N 1
ATOM 2523 C CA . ARG A 1 309 ? 0.194 -5.766 14.931 1.00 55.25 309 ARG A CA 1
ATOM 2524 C C . ARG A 1 309 ? 0.699 -7.042 15.625 1.00 55.25 309 ARG A C 1
ATOM 2526 O O . ARG A 1 309 ? 0.310 -8.139 15.239 1.00 55.25 309 ARG A O 1
ATOM 2533 N N . LYS A 1 310 ? 1.443 -6.913 16.735 1.00 53.47 310 LYS A N 1
ATOM 2534 C CA . LYS A 1 310 ? 1.911 -8.047 17.563 1.00 53.47 310 LYS A CA 1
ATOM 2535 C C . LYS A 1 310 ? 0.801 -8.807 18.302 1.00 53.47 310 LYS A C 1
ATOM 2537 O O . LYS A 1 310 ? 1.036 -9.918 18.749 1.00 53.47 310 LYS A O 1
ATOM 2542 N N . SER A 1 311 ? -0.392 -8.225 18.449 1.00 52.50 311 SER A N 1
ATOM 2543 C CA . SER A 1 311 ? -1.578 -8.924 18.977 1.00 52.50 311 SER A CA 1
ATOM 2544 C C . SER A 1 311 ? -2.345 -9.707 17.906 1.00 52.50 311 SER A C 1
ATOM 2546 O O . SER A 1 311 ? -3.188 -10.529 18.252 1.00 52.50 311 SER A O 1
ATOM 2548 N N . LEU A 1 312 ? -2.058 -9.455 16.622 1.00 54.06 312 LEU A N 1
ATOM 2549 C CA . LEU A 1 312 ? -2.634 -10.179 15.485 1.00 54.06 312 LEU A CA 1
ATOM 2550 C C . LEU A 1 312 ? -1.755 -11.370 15.057 1.00 54.06 312 LEU A C 1
ATOM 2552 O O . LEU A 1 312 ? -2.272 -12.325 14.481 1.00 54.06 312 LEU A O 1
ATOM 2556 N N . LEU A 1 313 ? -0.450 -11.307 15.348 1.00 51.50 313 LEU A N 1
ATOM 2557 C CA . LEU A 1 313 ? 0.558 -12.333 15.063 1.00 51.50 313 LEU A CA 1
ATOM 2558 C C . LEU A 1 313 ? 0.678 -13.332 16.232 1.00 51.50 313 LEU A C 1
ATOM 2560 O O . LEU A 1 313 ? 0.654 -12.956 17.404 1.00 51.50 313 LEU A O 1
ATOM 2564 N N . ASN A 1 314 ? 0.808 -14.625 15.925 1.00 51.00 314 ASN A N 1
ATOM 2565 C CA . ASN A 1 314 ? 0.783 -15.691 16.931 1.00 51.00 314 ASN A CA 1
ATOM 2566 C C . ASN A 1 314 ? 2.083 -15.773 17.756 1.00 51.00 314 ASN A C 1
ATOM 2568 O O . ASN A 1 314 ? 3.054 -16.389 17.331 1.00 51.00 314 ASN A O 1
ATOM 2572 N N . GLY A 1 315 ? 2.051 -15.289 19.001 1.00 51.09 315 GLY A N 1
ATOM 2573 C CA . GLY A 1 315 ? 2.800 -15.846 20.142 1.00 51.09 315 GLY A CA 1
ATOM 2574 C C . GLY A 1 315 ? 4.339 -15.791 20.119 1.00 51.09 315 GLY A C 1
ATOM 2575 O O . GLY A 1 315 ? 4.925 -15.114 20.957 1.00 51.09 315 GLY A O 1
ATOM 2576 N N . LYS A 1 316 ? 5.008 -16.531 19.225 1.00 54.16 316 LYS A N 1
ATOM 2577 C CA . LYS A 1 316 ? 6.460 -16.812 19.271 1.00 54.16 316 LYS A CA 1
ATOM 2578 C C . LYS A 1 316 ? 7.344 -15.584 19.035 1.00 54.16 316 LYS A C 1
ATOM 2580 O O . LYS A 1 316 ? 8.441 -15.507 19.580 1.00 54.16 316 LYS A O 1
ATOM 2585 N N . GLU A 1 317 ? 6.872 -14.599 18.275 1.00 54.28 317 GLU A N 1
ATOM 2586 C CA . GLU A 1 317 ? 7.622 -13.354 18.041 1.00 54.28 317 GLU A CA 1
ATOM 2587 C C . GLU A 1 317 ? 7.708 -12.448 19.280 1.00 54.28 317 GLU A C 1
ATOM 2589 O O . GLU A 1 317 ? 8.536 -11.537 19.323 1.00 54.28 317 GLU A O 1
ATOM 2594 N N . MET A 1 318 ? 6.900 -12.701 20.317 1.00 56.28 318 MET A N 1
ATOM 2595 C CA . MET A 1 318 ? 6.971 -11.963 21.586 1.00 56.28 318 MET A CA 1
ATOM 2596 C C . MET A 1 318 ? 8.307 -12.177 22.314 1.00 56.28 318 MET A C 1
ATOM 2598 O O . MET A 1 318 ? 8.736 -11.301 23.064 1.00 56.28 318 MET A O 1
ATOM 2602 N N . ASP A 1 319 ? 8.992 -13.293 22.045 1.00 64.44 319 ASP A N 1
ATOM 2603 C CA . ASP A 1 319 ? 10.318 -13.596 22.590 1.00 64.44 319 ASP A CA 1
ATOM 2604 C C . ASP A 1 319 ? 11.458 -12.862 21.860 1.00 64.44 319 ASP A C 1
ATOM 2606 O O . ASP A 1 319 ? 12.616 -12.980 22.272 1.00 64.44 319 ASP A O 1
ATOM 2610 N N . TYR A 1 320 ? 11.174 -12.097 20.799 1.00 68.56 320 TYR A N 1
ATOM 2611 C CA . TYR A 1 320 ? 12.172 -11.468 19.930 1.00 68.56 320 TYR A CA 1
ATOM 2612 C C . TYR A 1 320 ? 12.133 -9.930 19.972 1.00 68.56 320 TYR A C 1
ATOM 2614 O O . TYR A 1 320 ? 11.078 -9.291 19.962 1.00 68.56 320 TYR A O 1
ATOM 2622 N N . GLN A 1 321 ? 13.320 -9.319 19.959 1.00 68.31 321 GLN A N 1
ATOM 2623 C CA . GLN A 1 321 ? 13.510 -7.886 19.748 1.00 68.31 321 GLN A CA 1
ATOM 2624 C C . GLN A 1 321 ? 13.891 -7.641 18.284 1.00 68.31 321 GLN A C 1
ATOM 2626 O O . GLN A 1 321 ? 14.829 -8.259 17.787 1.00 68.31 321 GLN A O 1
ATOM 2631 N N . VAL A 1 322 ? 13.219 -6.705 17.612 1.00 64.31 322 VAL A N 1
ATOM 2632 C CA . VAL A 1 322 ? 13.664 -6.199 16.304 1.00 64.31 322 VAL A CA 1
ATOM 2633 C C . VAL A 1 322 ? 14.874 -5.287 16.470 1.00 64.31 322 VAL A C 1
ATOM 2635 O O . VAL A 1 322 ? 14.939 -4.481 17.402 1.00 64.31 322 VAL A O 1
ATOM 2638 N N . VAL A 1 323 ? 15.840 -5.449 15.568 1.00 60.84 323 VAL A N 1
ATOM 2639 C CA . VAL A 1 323 ? 17.136 -4.758 15.597 1.00 60.84 323 VAL A CA 1
ATOM 2640 C C . VAL A 1 323 ? 17.413 -3.976 14.314 1.00 60.84 323 VAL A C 1
ATOM 2642 O O . VAL A 1 323 ? 18.126 -2.978 14.367 1.00 60.84 323 VAL A O 1
ATOM 2645 N N . SER A 1 324 ? 16.802 -4.358 13.193 1.00 56.78 324 SER A N 1
ATOM 2646 C CA . SER A 1 324 ? 16.797 -3.564 11.965 1.00 56.78 324 SER A CA 1
ATOM 2647 C C . SER A 1 324 ? 15.523 -3.829 11.172 1.00 56.78 324 SER A C 1
ATOM 2649 O O . SER A 1 324 ? 15.094 -4.978 11.074 1.00 56.78 324 SER A O 1
ATOM 2651 N N . GLU A 1 325 ? 14.939 -2.778 10.604 1.00 51.69 325 GLU A N 1
ATOM 2652 C CA . GLU A 1 325 ? 13.883 -2.851 9.596 1.00 51.69 325 G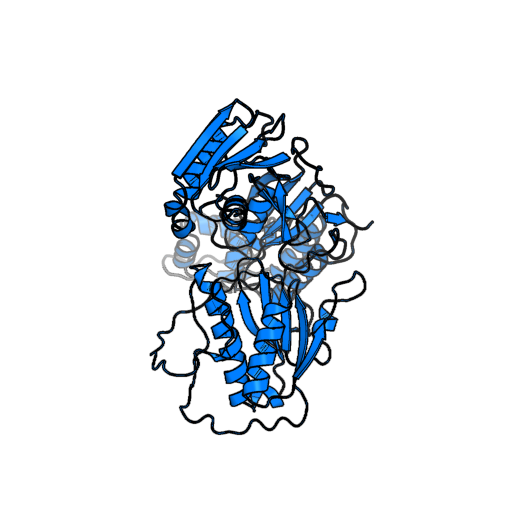LU A CA 1
ATOM 2653 C C . GLU A 1 325 ? 14.184 -1.812 8.518 1.00 51.69 325 GLU A C 1
ATOM 2655 O O . GLU A 1 325 ? 14.418 -0.644 8.826 1.00 51.69 325 GLU A O 1
ATOM 2660 N N . TYR A 1 326 ? 14.178 -2.231 7.256 1.00 51.31 326 TYR A N 1
ATOM 2661 C CA . TYR A 1 326 ? 14.420 -1.368 6.109 1.00 51.31 326 TYR A CA 1
ATOM 2662 C C . TYR A 1 326 ? 13.184 -1.340 5.213 1.00 51.31 326 TYR A C 1
ATOM 2664 O O . TYR A 1 326 ? 12.887 -2.311 4.512 1.00 51.31 326 TYR A O 1
ATOM 2672 N N . ALA A 1 327 ? 12.430 -0.239 5.301 1.00 42.66 327 ALA A N 1
ATOM 2673 C CA . ALA A 1 327 ? 11.201 0.061 4.553 1.00 42.66 327 ALA A CA 1
ATOM 2674 C C . ALA A 1 327 ? 10.090 -1.020 4.573 1.00 42.66 327 ALA A C 1
ATOM 2676 O O . ALA A 1 327 ? 9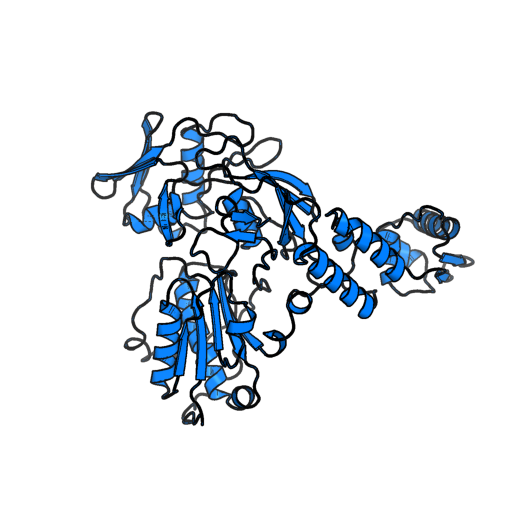.066 -0.864 3.908 1.00 42.66 327 ALA A O 1
ATOM 2677 N N . GLY A 1 328 ? 10.234 -2.085 5.370 1.00 45.81 328 GLY A N 1
ATOM 2678 C CA . GLY A 1 328 ? 9.374 -3.267 5.308 1.00 45.81 328 GLY A CA 1
ATOM 2679 C C . GLY A 1 328 ? 9.732 -4.270 4.212 1.00 45.81 328 GLY A C 1
ATOM 2680 O O . GLY A 1 328 ? 9.011 -5.244 4.022 1.0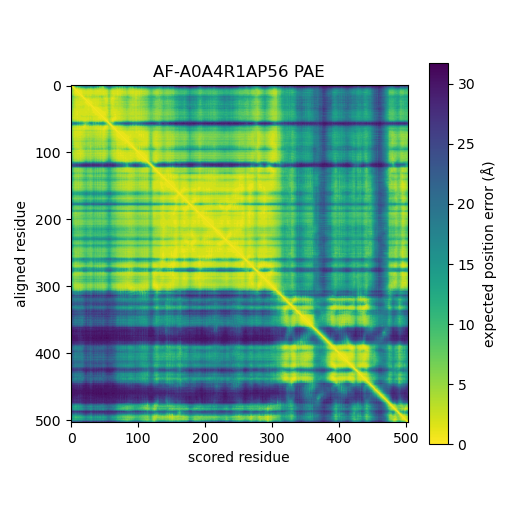0 45.81 328 GLY A O 1
ATOM 2681 N N . ILE A 1 329 ? 10.825 -4.025 3.489 1.00 48.59 329 ILE A N 1
ATOM 2682 C CA . ILE A 1 329 ? 11.391 -4.973 2.534 1.00 48.59 329 ILE A CA 1
ATOM 2683 C C . ILE A 1 329 ? 12.295 -5.955 3.285 1.00 48.59 329 ILE A C 1
ATOM 2685 O O . ILE A 1 329 ? 12.248 -7.143 3.011 1.00 48.59 329 ILE A O 1
ATOM 2689 N N . PHE A 1 330 ? 13.049 -5.486 4.284 1.00 57.38 330 PHE A N 1
ATOM 2690 C CA . PHE A 1 330 ? 13.945 -6.301 5.108 1.00 57.38 330 PHE A CA 1
ATOM 2691 C C . PHE A 1 330 ? 13.701 -6.075 6.605 1.00 57.38 330 PHE A C 1
ATOM 2693 O O . PHE A 1 330 ? 13.530 -4.934 7.032 1.00 57.38 330 PHE A O 1
ATOM 2700 N N . SER A 1 331 ? 13.740 -7.145 7.400 1.00 66.19 331 SER A N 1
ATOM 2701 C CA . SER A 1 331 ? 13.553 -7.132 8.853 1.00 66.19 331 SER A CA 1
ATOM 2702 C C . SER A 1 331 ? 14.469 -8.146 9.542 1.00 66.19 331 SER A C 1
ATOM 2704 O O . SER A 1 331 ? 14.636 -9.280 9.084 1.00 66.19 331 SER A O 1
ATOM 2706 N N . ALA A 1 332 ? 15.028 -7.768 10.690 1.00 71.81 332 ALA A N 1
ATOM 2707 C CA . ALA A 1 332 ? 15.892 -8.632 11.480 1.00 71.81 332 ALA A CA 1
ATOM 2708 C C . ALA A 1 332 ? 15.606 -8.579 12.985 1.00 71.81 332 ALA A C 1
ATOM 2710 O O . ALA A 1 332 ? 15.419 -7.515 13.586 1.00 71.81 332 ALA A O 1
ATOM 2711 N N . TYR A 1 333 ? 15.620 -9.762 13.595 1.00 75.56 333 TYR A N 1
ATOM 2712 C CA . TYR A 1 333 ? 15.130 -10.040 14.939 1.00 75.56 333 TYR A CA 1
ATOM 2713 C C . TYR A 1 333 ? 16.197 -10.802 15.718 1.00 75.56 333 TYR A C 1
ATOM 2715 O O . TYR A 1 333 ? 16.813 -11.723 15.187 1.00 75.56 333 TYR A O 1
ATOM 2723 N N . ILE A 1 334 ? 16.363 -10.485 16.998 1.00 76.06 334 ILE A N 1
ATOM 2724 C CA . ILE A 1 334 ? 17.232 -11.219 17.922 1.00 76.06 334 ILE A CA 1
ATOM 2725 C C . ILE A 1 334 ? 16.384 -11.790 19.052 1.00 76.06 334 ILE A C 1
ATOM 2727 O O . ILE A 1 334 ? 15.563 -11.086 19.648 1.00 76.06 334 ILE A O 1
ATOM 2731 N N . ARG A 1 335 ? 16.586 -13.070 19.367 1.00 78.50 335 ARG A N 1
ATOM 2732 C CA . ARG A 1 335 ? 15.880 -13.744 20.456 1.00 78.50 335 ARG A CA 1
ATOM 2733 C C . ARG A 1 335 ? 16.309 -13.160 21.799 1.00 78.50 335 ARG A C 1
ATOM 2735 O O . ARG A 1 335 ? 17.489 -13.115 22.127 1.00 78.50 335 ARG A O 1
ATOM 2742 N N . THR A 1 336 ? 15.355 -12.794 22.643 1.00 68.81 336 THR A N 1
ATOM 2743 C CA . THR A 1 336 ? 15.617 -12.166 23.945 1.00 68.81 336 THR A CA 1
ATOM 2744 C C . THR A 1 336 ? 15.950 -13.184 25.050 1.00 68.81 336 THR A C 1
ATOM 2746 O O . THR A 1 336 ? 15.506 -13.049 26.192 1.00 68.81 336 THR A O 1
ATOM 2749 N N . THR A 1 337 ? 16.743 -14.218 24.743 1.00 69.00 337 THR A N 1
ATOM 2750 C CA . THR A 1 337 ? 17.186 -15.195 25.757 1.00 69.00 337 THR A CA 1
ATOM 2751 C C . THR A 1 337 ? 18.028 -14.531 26.844 1.00 69.00 337 THR A C 1
ATOM 2753 O O . THR A 1 337 ? 18.651 -13.492 26.626 1.00 69.00 337 THR A O 1
ATOM 2756 N N . GLU A 1 338 ? 18.082 -15.145 28.024 1.00 63.69 338 GLU A N 1
ATOM 2757 C CA . GLU A 1 338 ? 18.891 -14.655 29.145 1.00 63.69 338 GLU A CA 1
ATOM 2758 C C . GLU A 1 338 ? 20.394 -14.582 28.803 1.00 63.69 338 GLU A C 1
ATOM 2760 O O . GLU A 1 338 ? 21.067 -13.626 29.183 1.00 63.69 338 GLU A O 1
ATOM 2765 N N . LEU A 1 339 ? 20.894 -15.514 27.982 1.00 61.91 339 LEU A N 1
ATOM 2766 C CA . LEU A 1 339 ? 22.265 -15.519 27.454 1.00 61.91 339 LEU A CA 1
ATOM 2767 C C . LEU A 1 339 ? 22.572 -14.289 26.575 1.00 61.91 339 LEU A C 1
ATOM 2769 O O . LEU A 1 339 ? 23.621 -13.667 26.722 1.00 61.91 339 LEU A O 1
ATOM 2773 N N . LEU A 1 340 ? 21.653 -13.907 25.681 1.00 64.06 340 LEU A N 1
ATOM 2774 C CA . LEU A 1 340 ? 21.816 -12.720 24.829 1.00 64.06 340 LEU A CA 1
ATOM 2775 C C . LEU A 1 340 ? 21.579 -11.418 25.614 1.00 64.06 340 LEU A C 1
ATOM 2777 O O . LEU A 1 340 ? 22.299 -10.445 25.419 1.00 64.06 340 LEU A O 1
ATOM 2781 N N . LYS A 1 341 ? 20.642 -11.409 26.573 1.00 61.56 341 LYS A N 1
ATOM 2782 C CA . LYS A 1 341 ? 20.412 -10.277 27.493 1.00 61.56 341 LYS A CA 1
ATOM 2783 C C . LYS A 1 341 ? 21.626 -9.970 28.377 1.00 61.56 341 LYS A C 1
ATOM 2785 O O . LYS A 1 341 ? 21.882 -8.804 28.673 1.00 61.56 341 LYS A O 1
ATOM 2790 N N . THR A 1 342 ? 22.352 -10.996 28.821 1.00 58.44 342 THR A N 1
ATOM 2791 C CA . THR A 1 342 ? 23.531 -10.837 29.691 1.00 58.44 342 THR A CA 1
ATOM 2792 C C . THR A 1 342 ? 24.800 -10.493 28.912 1.00 58.44 342 THR A C 1
ATOM 2794 O O . THR A 1 342 ? 25.613 -9.700 29.393 1.00 58.44 342 THR A O 1
ATOM 2797 N N . ASN A 1 343 ? 24.954 -10.993 27.683 1.00 68.75 343 ASN A N 1
ATOM 2798 C CA . ASN A 1 343 ? 26.103 -10.694 26.833 1.00 68.75 343 ASN A CA 1
ATOM 2799 C C . ASN A 1 343 ? 25.951 -9.351 26.091 1.00 68.75 343 ASN A C 1
ATOM 2801 O O . ASN A 1 343 ? 25.674 -9.290 24.891 1.00 68.75 343 ASN A O 1
ATOM 2805 N N . LYS A 1 344 ? 26.155 -8.249 26.826 1.00 62.94 344 LYS A N 1
ATOM 2806 C CA . LYS A 1 344 ? 26.042 -6.884 26.286 1.00 62.94 344 LYS A CA 1
ATOM 2807 C C . LYS A 1 344 ? 26.944 -6.653 25.071 1.00 62.94 344 LYS A C 1
ATOM 2809 O O . LYS A 1 344 ? 26.464 -6.120 24.079 1.00 62.94 344 LYS A O 1
ATOM 2814 N N . ALA A 1 345 ? 28.210 -7.078 25.124 1.00 62.28 345 ALA A N 1
ATOM 2815 C CA . ALA A 1 345 ? 29.171 -6.883 24.033 1.00 62.28 345 ALA A CA 1
ATOM 2816 C C . ALA A 1 345 ? 28.679 -7.503 22.712 1.00 62.28 345 ALA A C 1
ATOM 2818 O O . ALA A 1 345 ? 28.705 -6.840 21.679 1.00 62.28 345 ALA A O 1
ATOM 2819 N N . MET A 1 346 ? 28.123 -8.719 22.763 1.00 68.19 346 MET A N 1
ATOM 2820 C CA . MET A 1 346 ? 27.493 -9.357 21.603 1.00 68.19 346 MET A CA 1
ATOM 2821 C C . MET A 1 346 ? 26.303 -8.552 21.067 1.00 68.19 346 MET A C 1
ATOM 2823 O O . MET A 1 346 ? 26.202 -8.307 19.868 1.00 68.19 346 MET A O 1
ATOM 2827 N N . MET A 1 347 ? 25.406 -8.105 21.949 1.00 65.81 347 MET A N 1
ATOM 2828 C CA . MET A 1 347 ? 24.245 -7.304 21.543 1.00 65.81 347 MET A CA 1
ATOM 2829 C C . MET A 1 347 ? 24.637 -5.947 20.942 1.00 65.81 347 MET A C 1
ATOM 2831 O O . MET A 1 347 ? 23.921 -5.455 20.070 1.00 65.81 347 MET A O 1
ATOM 2835 N N . HIS A 1 348 ? 25.751 -5.352 21.378 1.00 66.81 348 HIS A N 1
ATOM 2836 C CA . HIS A 1 348 ? 26.319 -4.151 20.764 1.00 66.81 348 HIS A CA 1
ATOM 2837 C C . HIS A 1 348 ? 26.897 -4.450 19.381 1.00 66.81 348 HIS A C 1
ATOM 2839 O O . HIS A 1 348 ? 26.467 -3.814 18.425 1.00 66.81 348 HIS A O 1
ATOM 2845 N N . LEU A 1 349 ? 27.753 -5.468 19.251 1.00 66.81 349 LEU A N 1
ATOM 2846 C CA . LEU A 1 349 ? 28.347 -5.865 17.971 1.00 66.81 349 LEU A CA 1
ATOM 2847 C C . LEU A 1 349 ? 27.289 -6.154 16.899 1.00 66.81 349 LEU A C 1
ATOM 2849 O O . LEU A 1 349 ? 27.368 -5.644 15.784 1.00 66.81 349 LEU A O 1
ATOM 2853 N N . ILE A 1 350 ? 26.274 -6.960 17.234 1.00 67.38 350 ILE A N 1
ATOM 2854 C CA . ILE A 1 350 ? 25.220 -7.301 16.275 1.00 67.38 350 ILE A CA 1
ATOM 2855 C C . ILE A 1 350 ? 24.457 -6.034 15.868 1.00 67.38 350 ILE A C 1
ATOM 2857 O O . ILE A 1 350 ? 24.207 -5.830 14.682 1.00 67.38 350 ILE A O 1
ATOM 2861 N N . ARG A 1 351 ? 24.126 -5.155 16.829 1.00 67.12 351 ARG A N 1
ATOM 2862 C CA . ARG A 1 351 ? 23.511 -3.855 16.528 1.00 67.12 351 ARG A CA 1
ATOM 2863 C C . ARG A 1 351 ? 24.391 -3.045 15.582 1.00 67.12 351 ARG A C 1
ATOM 2865 O O . ARG A 1 351 ? 23.876 -2.619 14.560 1.00 67.12 351 ARG A O 1
ATOM 2872 N N . GLU A 1 352 ? 25.681 -2.880 15.858 1.00 63.75 352 GLU A N 1
ATOM 2873 C CA . GLU A 1 352 ? 26.608 -2.117 15.009 1.00 63.75 352 GLU A CA 1
ATOM 2874 C C . GLU A 1 352 ? 26.722 -2.676 13.585 1.00 63.75 352 GLU A C 1
ATOM 2876 O O . GLU A 1 352 ? 26.692 -1.897 12.633 1.00 63.75 352 GLU A O 1
ATOM 2881 N N . ALA A 1 353 ? 26.735 -4.001 13.412 1.00 64.50 353 ALA A N 1
ATOM 2882 C CA . ALA A 1 353 ? 26.684 -4.626 12.089 1.00 64.50 353 ALA A CA 1
ATOM 2883 C C . ALA A 1 353 ? 25.399 -4.237 11.329 1.00 64.50 353 ALA A C 1
ATOM 2885 O O . ALA A 1 353 ? 25.450 -3.809 10.175 1.00 64.50 353 ALA A O 1
ATOM 2886 N N . PHE A 1 354 ? 24.240 -4.295 11.998 1.00 64.81 354 PHE A N 1
ATOM 2887 C CA . PHE A 1 354 ? 22.979 -3.805 11.433 1.00 64.81 354 PHE A CA 1
ATOM 2888 C C . PHE A 1 354 ? 23.010 -2.301 11.121 1.00 64.81 354 PHE A C 1
ATOM 2890 O O . PHE A 1 354 ? 22.462 -1.896 10.100 1.00 64.81 354 PHE A O 1
ATOM 2897 N N . CYS A 1 355 ? 23.670 -1.485 11.950 1.00 59.94 355 CYS A N 1
ATOM 2898 C CA . CYS A 1 355 ? 23.823 -0.041 11.738 1.00 59.94 355 CYS A CA 1
ATOM 2899 C C . CYS A 1 355 ? 24.659 0.275 10.499 1.00 59.94 355 CYS A C 1
ATOM 2901 O O . CYS A 1 355 ? 24.323 1.168 9.726 1.00 59.94 355 CYS A O 1
ATOM 2903 N N . TYR A 1 356 ? 25.788 -0.417 10.341 1.00 58.28 356 TYR A N 1
ATOM 2904 C CA . TYR A 1 356 ? 26.683 -0.224 9.210 1.00 58.28 356 TYR A CA 1
ATOM 2905 C C . TYR A 1 356 ? 25.985 -0.630 7.913 1.00 58.28 356 TYR A C 1
ATOM 2907 O O . TYR A 1 356 ? 25.946 0.150 6.966 1.00 58.28 356 TYR A O 1
ATOM 2915 N N . PHE A 1 357 ? 25.334 -1.795 7.904 1.00 57.44 357 PHE A N 1
ATOM 2916 C CA . PHE A 1 357 ? 24.591 -2.247 6.735 1.00 57.44 357 PHE A CA 1
ATOM 2917 C C . PHE A 1 357 ? 23.399 -1.340 6.401 1.00 57.44 357 PHE A C 1
ATOM 2919 O O . PHE A 1 357 ? 23.204 -0.976 5.240 1.00 57.44 357 PHE A O 1
ATOM 2926 N N . SER A 1 358 ? 22.640 -0.885 7.407 1.00 53.50 358 SER A N 1
ATOM 2927 C CA . SER A 1 358 ? 21.579 0.098 7.171 1.00 53.50 358 SER A CA 1
ATOM 2928 C C . SER A 1 358 ? 22.138 1.414 6.630 1.00 53.50 358 SER A C 1
ATOM 2930 O O . SER A 1 358 ? 21.458 2.065 5.850 1.00 53.50 358 SER A O 1
ATOM 2932 N N . ARG A 1 359 ? 23.377 1.796 6.983 1.00 52.62 359 ARG A N 1
ATOM 2933 C CA . ARG A 1 359 ? 24.045 2.987 6.431 1.00 52.62 359 ARG A CA 1
ATOM 2934 C C . ARG A 1 359 ? 24.444 2.812 4.968 1.00 52.62 359 ARG A C 1
ATOM 2936 O O . ARG A 1 359 ? 24.124 3.697 4.182 1.00 52.62 359 ARG A O 1
ATOM 2943 N N . THR A 1 360 ? 25.031 1.670 4.595 1.00 48.94 360 THR A N 1
ATOM 2944 C CA . THR A 1 360 ? 25.349 1.349 3.187 1.00 48.94 360 THR A CA 1
ATOM 2945 C C . THR A 1 360 ? 24.108 1.261 2.296 1.00 48.94 360 THR A C 1
ATOM 2947 O O . THR A 1 360 ? 24.212 1.451 1.093 1.00 48.94 360 THR A O 1
ATOM 2950 N N . ILE A 1 361 ? 22.924 1.018 2.870 1.00 46.66 361 ILE A N 1
ATOM 2951 C CA . ILE A 1 361 ? 21.653 1.145 2.144 1.00 46.66 361 ILE A CA 1
ATOM 2952 C C . ILE A 1 361 ? 21.103 2.589 2.212 1.00 46.66 361 ILE A C 1
ATOM 2954 O O . ILE A 1 361 ? 20.534 3.075 1.241 1.00 46.66 361 ILE A O 1
ATOM 2958 N N . SER A 1 362 ? 21.290 3.315 3.322 1.00 41.47 362 SER A N 1
ATOM 2959 C CA . SER A 1 362 ? 20.716 4.662 3.529 1.00 41.47 362 SER A CA 1
ATOM 2960 C C . SER A 1 362 ? 21.255 5.761 2.609 1.00 41.47 362 SER A C 1
ATOM 2962 O O . SER A 1 362 ? 20.640 6.821 2.512 1.00 41.47 362 SER A O 1
ATOM 2964 N N . GLU A 1 363 ? 22.363 5.529 1.899 1.00 39.31 363 GLU A N 1
ATOM 2965 C CA . GLU A 1 363 ? 22.783 6.436 0.822 1.00 39.31 363 GLU A CA 1
ATOM 2966 C C . GLU A 1 363 ? 21.777 6.450 -0.352 1.00 39.31 363 GLU A C 1
ATOM 2968 O O . GLU A 1 363 ? 21.801 7.382 -1.147 1.00 39.31 363 GLU A O 1
ATOM 2973 N N . ILE A 1 364 ? 20.835 5.492 -0.401 1.00 38.50 364 ILE A N 1
ATOM 2974 C CA . ILE A 1 364 ? 19.787 5.347 -1.431 1.00 38.50 364 ILE A CA 1
ATOM 2975 C C . ILE A 1 364 ? 18.368 5.696 -0.909 1.00 38.50 364 ILE A C 1
ATOM 2977 O O . ILE A 1 364 ? 17.426 5.805 -1.700 1.00 38.50 364 ILE A O 1
ATOM 2981 N N . ASP A 1 365 ? 18.182 5.955 0.396 1.00 34.53 365 ASP A N 1
ATOM 2982 C CA . ASP A 1 365 ? 16.904 6.467 0.928 1.00 34.53 365 ASP A CA 1
ATOM 2983 C C . ASP A 1 365 ? 17.082 7.472 2.082 1.00 34.53 365 ASP A C 1
ATOM 2985 O O . ASP A 1 365 ? 17.623 7.176 3.147 1.00 34.53 365 ASP A O 1
ATOM 2989 N N . HIS A 1 366 ? 16.584 8.694 1.877 1.00 33.62 366 HIS A N 1
ATOM 2990 C CA . HIS A 1 366 ? 16.733 9.824 2.800 1.00 33.62 366 HIS A CA 1
ATOM 2991 C C . HIS A 1 366 ? 15.759 9.803 3.994 1.00 33.62 366 HIS A C 1
ATOM 2993 O O . HIS A 1 366 ? 15.721 10.761 4.775 1.00 33.62 366 HIS A O 1
ATOM 2999 N N . LEU A 1 367 ? 14.992 8.725 4.178 1.00 34.31 367 LEU A N 1
ATOM 3000 C CA . LEU A 1 367 ? 14.178 8.474 5.371 1.00 34.31 367 LEU A CA 1
ATOM 3001 C C . LEU A 1 367 ? 15.070 8.062 6.558 1.00 34.31 367 LEU A C 1
ATOM 3003 O O . LEU A 1 367 ? 15.076 6.917 7.007 1.00 34.31 367 LEU A O 1
ATOM 3007 N N . LYS A 1 368 ? 15.840 9.044 7.049 1.00 31.48 368 LYS A N 1
ATOM 3008 C CA . LYS A 1 368 ? 16.708 8.974 8.236 1.00 31.48 368 LYS A CA 1
ATOM 3009 C C . LYS A 1 368 ? 16.011 8.378 9.453 1.00 31.48 368 LYS A C 1
ATOM 3011 O O . LYS A 1 368 ? 14.788 8.367 9.505 1.00 31.48 368 LYS A O 1
ATOM 3016 N N . LEU A 1 369 ? 16.865 8.089 10.451 1.00 32.25 369 LEU A N 1
ATOM 3017 C CA . LEU A 1 369 ? 16.714 8.102 11.923 1.00 32.25 369 LEU A CA 1
ATOM 3018 C C . LEU A 1 369 ? 17.282 6.746 12.530 1.00 32.25 369 LEU A C 1
ATOM 3020 O O . LEU A 1 369 ? 17.784 5.959 11.730 1.00 32.25 369 LEU A O 1
ATOM 3024 N N . PRO A 1 370 ? 17.272 6.433 13.864 1.00 34.59 370 PRO A N 1
ATOM 3025 C CA . PRO A 1 370 ? 18.402 6.531 14.806 1.00 34.59 370 PRO A CA 1
ATOM 3026 C C . PRO A 1 370 ? 19.359 5.334 14.682 1.00 34.59 370 PRO A C 1
ATOM 3028 O O . PRO A 1 370 ? 19.519 4.740 13.630 1.00 34.59 370 PRO A O 1
ATOM 3031 N N . ILE A 1 371 ? 19.885 4.922 15.831 1.00 34.09 371 ILE A N 1
ATOM 3032 C CA . ILE A 1 371 ? 19.953 3.555 16.347 1.00 34.09 371 ILE A CA 1
ATOM 3033 C C . ILE A 1 371 ? 19.758 3.674 17.877 1.00 34.09 371 ILE A C 1
ATOM 3035 O O . ILE A 1 371 ? 19.941 4.764 18.421 1.00 34.09 371 ILE A O 1
ATOM 3039 N N . TYR A 1 372 ? 19.415 2.604 18.612 1.00 33.34 372 TYR A N 1
ATOM 3040 C CA . TYR A 1 372 ? 19.525 2.612 20.086 1.00 33.34 372 TYR A CA 1
ATOM 3041 C C . TYR A 1 372 ? 21.004 2.639 20.526 1.00 33.34 372 TYR A C 1
ATOM 3043 O O . TYR A 1 372 ? 21.569 1.635 20.967 1.00 33.34 372 TYR A O 1
ATOM 3051 N N . SER A 1 373 ? 21.639 3.805 20.400 1.00 34.44 373 SER A N 1
ATOM 3052 C CA . SER A 1 373 ? 23.003 4.080 20.844 1.00 34.44 373 SER A CA 1
ATOM 3053 C C . SER A 1 373 ? 23.019 4.394 22.340 1.00 34.44 373 SER A C 1
ATOM 3055 O O . SER A 1 373 ? 23.040 5.552 22.756 1.00 34.44 373 SER A O 1
ATOM 3057 N N . SER A 1 374 ? 23.027 3.354 23.168 1.00 28.12 374 SER A N 1
ATOM 3058 C CA . SER A 1 374 ? 23.394 3.481 24.578 1.00 28.12 374 SER A CA 1
ATOM 3059 C C . SER A 1 374 ? 24.629 2.633 24.865 1.00 28.12 374 SER A C 1
ATOM 3061 O O . SER A 1 374 ? 24.505 1.418 24.987 1.00 28.12 374 SER A O 1
ATOM 3063 N N . ILE A 1 375 ? 25.771 3.302 25.052 1.00 32.38 375 ILE A N 1
ATOM 3064 C CA . ILE A 1 375 ? 27.060 2.753 25.510 1.00 32.38 375 ILE A CA 1
ATOM 3065 C C . ILE A 1 375 ? 27.876 2.047 24.409 1.00 32.38 375 ILE A C 1
ATOM 3067 O O . ILE A 1 375 ? 27.955 0.824 24.353 1.00 32.38 375 ILE A O 1
ATOM 3071 N N . ILE A 1 376 ? 28.598 2.849 23.616 1.00 33.81 376 ILE A N 1
ATOM 3072 C CA . ILE A 1 376 ? 29.992 2.499 23.311 1.00 33.81 376 ILE A CA 1
ATOM 3073 C C . ILE A 1 376 ? 30.769 2.806 24.592 1.00 33.81 376 ILE A C 1
ATOM 3075 O O . ILE A 1 376 ? 30.913 3.966 24.974 1.00 33.81 376 ILE A O 1
ATOM 3079 N N . SER A 1 377 ? 31.231 1.773 25.288 1.00 33.06 377 SER A N 1
ATOM 3080 C CA . SER A 1 377 ? 32.368 1.913 26.196 1.00 33.06 377 SER A CA 1
ATOM 3081 C C . SER A 1 377 ? 33.625 1.643 25.381 1.00 33.06 377 SER A C 1
ATOM 3083 O O . SER A 1 377 ? 33.722 0.567 24.793 1.00 33.06 377 SER A O 1
ATOM 3085 N N . GLU A 1 378 ? 34.589 2.565 25.385 1.00 35.91 378 GLU A N 1
ATOM 3086 C CA . GLU A 1 378 ? 35.855 2.520 24.620 1.00 35.91 378 GLU A CA 1
ATOM 3087 C C . GLU A 1 378 ? 36.829 1.393 25.052 1.00 35.91 378 GLU A C 1
ATOM 3089 O O . GLU A 1 378 ? 38.040 1.511 24.917 1.00 35.91 378 GLU A O 1
ATOM 3094 N N . ASN A 1 379 ? 36.322 0.294 25.616 1.00 38.50 379 ASN A N 1
ATOM 3095 C CA . ASN A 1 379 ? 37.085 -0.861 26.081 1.00 38.50 379 ASN A CA 1
ATOM 3096 C C . ASN A 1 379 ? 36.286 -2.160 25.878 1.00 38.50 379 ASN A C 1
ATOM 3098 O O . ASN A 1 379 ? 35.857 -2.799 26.837 1.00 38.50 379 ASN A O 1
ATOM 3102 N N . ALA A 1 380 ? 36.113 -2.578 24.622 1.00 40.19 380 ALA A N 1
ATOM 3103 C CA . ALA A 1 380 ? 35.601 -3.905 24.266 1.00 40.19 380 ALA A CA 1
ATOM 3104 C C . ALA A 1 380 ? 36.730 -4.955 24.128 1.00 40.19 380 ALA A C 1
ATOM 3106 O O . ALA A 1 380 ? 36.676 -5.830 23.272 1.00 40.19 380 ALA A O 1
ATOM 3107 N N . ASN A 1 381 ? 37.730 -4.916 25.022 1.00 40.44 381 ASN A N 1
ATOM 3108 C CA . ASN A 1 381 ? 38.715 -5.999 25.214 1.00 40.44 381 ASN A CA 1
ATOM 3109 C C . ASN A 1 381 ? 38.114 -7.209 25.972 1.00 40.44 381 ASN A C 1
ATOM 3111 O O . ASN A 1 381 ? 38.811 -7.953 26.660 1.00 40.44 381 ASN A O 1
ATOM 3115 N N . THR A 1 382 ? 36.799 -7.401 25.883 1.00 46.19 382 THR A N 1
ATOM 3116 C CA . THR A 1 382 ? 36.077 -8.542 26.439 1.00 46.19 382 THR A CA 1
ATOM 3117 C C . THR A 1 382 ? 35.975 -9.626 25.377 1.00 46.19 382 THR A C 1
ATOM 3119 O O . THR A 1 382 ? 35.138 -9.546 24.480 1.00 46.19 382 THR A O 1
ATOM 3122 N N . GLU A 1 383 ? 36.808 -10.665 25.489 1.00 47.69 383 GLU A N 1
ATOM 3123 C CA . GLU A 1 383 ? 36.662 -11.866 24.664 1.00 47.69 383 GLU A CA 1
ATOM 3124 C C . GLU A 1 383 ? 35.251 -12.444 24.828 1.00 47.69 383 GLU A C 1
ATOM 3126 O O . GLU A 1 383 ? 34.820 -12.802 25.930 1.00 47.69 383 GLU A O 1
ATOM 3131 N N . VAL A 1 384 ? 34.509 -12.515 23.722 1.00 52.38 384 VAL A N 1
ATOM 3132 C CA . VAL A 1 384 ? 33.112 -12.942 23.742 1.00 52.38 384 VAL A CA 1
ATOM 3133 C C . VAL A 1 384 ? 33.022 -14.469 23.754 1.00 52.38 384 VAL A C 1
ATOM 3135 O O . VAL A 1 384 ? 32.762 -15.118 22.742 1.00 52.38 384 VAL A O 1
ATOM 3138 N N . PHE A 1 385 ? 33.215 -15.058 24.934 1.00 52.44 385 PHE A N 1
ATOM 3139 C CA . PHE A 1 385 ? 33.046 -16.494 25.145 1.00 52.44 385 PHE A CA 1
ATOM 3140 C C . PHE A 1 385 ? 31.566 -16.898 25.118 1.00 52.44 385 PHE A C 1
ATOM 3142 O O . PHE A 1 385 ? 30.853 -16.818 26.119 1.00 52.44 385 PHE A O 1
ATOM 3149 N N . LEU A 1 386 ? 31.105 -17.386 23.965 1.00 58.28 386 LEU A N 1
ATOM 3150 C CA . LEU A 1 386 ? 29.841 -18.110 23.842 1.00 58.28 386 LEU A CA 1
ATOM 3151 C C . LEU A 1 386 ? 30.080 -19.622 23.921 1.00 58.28 386 LEU A C 1
ATOM 3153 O O . LEU A 1 386 ? 30.888 -20.175 23.181 1.00 58.28 386 LEU A O 1
ATOM 3157 N N . GLN A 1 387 ? 29.327 -20.303 24.788 1.00 58.75 387 GLN A N 1
ATOM 3158 C CA . GLN A 1 387 ? 29.391 -21.765 24.956 1.00 58.75 387 GLN A CA 1
ATOM 3159 C C . GLN A 1 387 ? 28.796 -22.551 23.771 1.00 58.75 387 GLN A C 1
ATOM 3161 O O . GLN A 1 387 ? 29.014 -23.754 23.660 1.00 58.75 387 GLN A O 1
ATOM 3166 N N . LYS A 1 388 ? 28.029 -21.885 22.900 1.00 73.81 388 LYS A N 1
ATOM 3167 C CA . LYS A 1 388 ? 27.388 -22.447 21.703 1.00 73.81 388 LYS A CA 1
ATOM 3168 C C . LYS A 1 388 ? 27.471 -21.438 20.545 1.00 73.81 388 LYS A C 1
ATOM 3170 O O . LYS A 1 388 ? 27.486 -20.237 20.825 1.00 73.81 388 LYS A O 1
ATOM 3175 N N . PRO A 1 389 ? 27.505 -21.877 19.273 1.00 80.50 389 PRO A N 1
ATOM 3176 C CA . PRO A 1 389 ? 27.410 -20.962 18.137 1.00 80.50 389 PRO A CA 1
ATOM 3177 C C . PRO A 1 389 ? 26.065 -20.220 18.130 1.00 80.50 389 PRO A C 1
ATOM 3179 O O . PRO A 1 389 ? 25.056 -20.748 18.601 1.00 80.50 389 PRO A O 1
ATOM 3182 N N . ILE A 1 390 ? 26.053 -19.009 17.572 1.00 84.81 390 ILE A N 1
ATOM 3183 C CA . ILE A 1 390 ? 24.822 -18.252 17.309 1.00 84.81 390 ILE A CA 1
ATOM 3184 C C . ILE A 1 390 ? 24.126 -18.864 16.097 1.00 84.81 390 ILE A C 1
ATOM 3186 O O . ILE A 1 390 ? 24.713 -18.905 15.015 1.00 84.81 390 ILE A O 1
ATOM 3190 N N . THR A 1 391 ? 22.871 -19.290 16.245 1.00 89.38 391 THR A N 1
ATOM 3191 C CA . THR A 1 391 ? 22.080 -19.752 15.096 1.00 89.38 391 THR A CA 1
ATOM 3192 C C . THR A 1 391 ? 21.409 -18.573 14.395 1.00 89.38 391 THR A C 1
ATOM 3194 O O . THR A 1 391 ? 20.501 -17.953 14.953 1.00 89.38 391 THR A O 1
ATOM 3197 N N . ILE A 1 392 ? 21.815 -18.307 13.154 1.00 88.56 392 ILE A N 1
ATOM 3198 C CA . ILE A 1 392 ? 21.148 -17.383 12.236 1.00 88.56 392 ILE A CA 1
ATOM 3199 C C . ILE A 1 392 ? 20.273 -18.201 11.285 1.00 88.56 392 ILE A C 1
ATOM 3201 O O . ILE A 1 392 ? 20.798 -18.986 10.493 1.00 88.56 392 ILE A O 1
ATOM 3205 N N . LYS A 1 393 ? 18.953 -17.998 11.310 1.00 88.25 393 LYS A N 1
ATOM 3206 C CA . LYS A 1 393 ? 18.090 -18.448 10.209 1.00 88.25 393 LYS A CA 1
ATOM 3207 C C . LYS A 1 393 ? 17.724 -17.266 9.341 1.00 88.25 393 LYS A C 1
ATOM 3209 O O . LYS A 1 393 ? 17.360 -16.206 9.851 1.00 88.25 393 LYS A O 1
ATOM 3214 N N . TYR A 1 394 ? 17.800 -17.464 8.032 1.00 81.00 394 TYR A N 1
ATOM 3215 C CA . TYR A 1 394 ? 17.428 -16.432 7.085 1.00 81.00 394 TYR A CA 1
ATOM 3216 C C . TYR A 1 394 ? 16.488 -16.938 6.003 1.00 81.00 394 TYR A C 1
ATOM 3218 O O . TYR A 1 394 ? 16.552 -18.094 5.586 1.00 81.00 394 TYR A O 1
ATOM 3226 N N . CYS A 1 395 ? 15.662 -16.024 5.517 1.00 73.56 395 CYS A N 1
ATOM 3227 C CA . CYS A 1 395 ? 14.909 -16.176 4.291 1.00 73.56 395 CYS A CA 1
ATOM 3228 C C . CYS A 1 395 ? 14.959 -14.830 3.559 1.00 73.56 395 CYS A C 1
ATOM 3230 O O . CYS A 1 395 ? 14.258 -13.894 3.935 1.00 73.56 395 CYS A O 1
ATOM 3232 N N . VAL A 1 396 ? 15.876 -14.705 2.595 1.00 65.94 396 VAL A N 1
ATOM 3233 C CA . VAL A 1 396 ? 16.028 -13.500 1.768 1.00 65.94 396 VAL A CA 1
ATOM 3234 C C . VAL A 1 396 ? 16.397 -13.859 0.332 1.00 65.94 396 VAL A C 1
ATOM 3236 O O . VAL A 1 396 ? 17.146 -14.815 0.122 1.00 65.94 396 VAL A O 1
ATOM 3239 N N . ASN A 1 397 ? 15.924 -13.085 -0.651 1.00 55.81 397 ASN A N 1
ATOM 3240 C CA . ASN A 1 397 ? 16.255 -13.287 -2.073 1.00 55.81 397 ASN A CA 1
ATOM 3241 C C . ASN A 1 397 ? 17.765 -13.197 -2.394 1.00 55.81 397 ASN A C 1
ATOM 3243 O O . ASN A 1 397 ? 18.219 -13.788 -3.372 1.00 55.81 397 ASN A O 1
ATOM 3247 N N . LYS A 1 398 ? 18.556 -12.462 -1.596 1.00 60.16 398 LYS A N 1
ATOM 3248 C CA . LYS A 1 398 ? 20.004 -12.273 -1.785 1.00 60.16 398 LYS A CA 1
ATOM 3249 C C . LYS A 1 398 ? 20.747 -12.433 -0.461 1.00 60.16 398 LYS A C 1
ATOM 3251 O O . LYS A 1 398 ? 20.443 -11.761 0.518 1.00 60.16 398 LYS A O 1
ATOM 3256 N N . LYS A 1 399 ? 21.785 -13.275 -0.439 1.00 69.06 399 LYS A N 1
ATOM 3257 C CA . LYS A 1 399 ? 22.548 -13.604 0.780 1.00 69.06 399 LYS A CA 1
ATOM 3258 C C . LYS A 1 399 ? 23.476 -12.480 1.279 1.00 69.06 399 LYS A C 1
ATOM 3260 O O . LYS A 1 399 ? 23.928 -12.554 2.413 1.00 69.06 399 LYS A O 1
ATOM 3265 N N . VAL A 1 400 ? 23.688 -11.415 0.496 1.00 64.50 400 VAL A N 1
ATOM 3266 C CA . VAL A 1 400 ? 24.684 -10.345 0.743 1.00 64.50 400 VAL A CA 1
ATOM 3267 C C . VAL A 1 400 ? 24.709 -9.841 2.194 1.00 64.50 400 VAL A C 1
ATOM 3269 O O . VAL A 1 400 ? 25.781 -9.759 2.783 1.00 64.50 400 VAL A O 1
ATOM 3272 N N . PHE A 1 401 ? 23.551 -9.571 2.813 1.00 68.81 401 PHE A N 1
ATOM 3273 C CA . PHE A 1 401 ? 23.531 -9.158 4.222 1.00 68.81 401 PHE A CA 1
ATOM 3274 C C . PHE A 1 401 ? 23.949 -10.264 5.201 1.00 68.81 401 PHE A C 1
ATOM 3276 O O . PHE A 1 401 ? 24.633 -10.015 6.190 1.00 68.81 401 PHE A O 1
ATOM 3283 N N . VAL A 1 402 ? 23.496 -11.491 4.957 1.00 76.12 402 VAL A N 1
ATOM 3284 C CA . VAL A 1 402 ? 23.806 -12.642 5.808 1.00 76.12 402 VAL A CA 1
ATOM 3285 C C . VAL A 1 402 ? 25.304 -12.930 5.753 1.00 76.12 402 VAL A C 1
ATOM 3287 O O . VAL A 1 402 ? 25.907 -13.175 6.791 1.00 76.12 402 VAL A O 1
ATOM 3290 N N . ASP A 1 403 ? 25.904 -12.837 4.564 1.00 75.00 403 ASP A N 1
ATOM 3291 C CA . ASP A 1 403 ? 27.351 -12.940 4.374 1.00 75.00 403 ASP A CA 1
ATOM 3292 C C . ASP A 1 403 ? 28.092 -11.810 5.107 1.00 75.00 403 ASP A C 1
ATOM 3294 O O . ASP A 1 403 ? 28.991 -12.095 5.895 1.00 75.00 403 ASP A O 1
ATOM 3298 N N . TYR A 1 404 ? 27.649 -10.555 4.959 1.00 70.94 404 TYR A N 1
ATOM 3299 C CA . TYR A 1 404 ? 28.194 -9.409 5.699 1.00 70.94 404 TYR A CA 1
ATOM 3300 C C . TYR A 1 404 ? 28.173 -9.616 7.226 1.00 70.94 404 TYR A C 1
ATOM 3302 O O . TYR A 1 404 ? 29.182 -9.435 7.907 1.00 70.94 404 TYR A O 1
ATOM 3310 N N . LEU A 1 405 ? 27.030 -10.028 7.785 1.00 73.94 405 LEU A N 1
ATOM 3311 C CA . LEU A 1 405 ? 26.880 -10.231 9.228 1.00 73.94 405 LEU A CA 1
ATOM 3312 C C . LEU A 1 405 ? 27.767 -11.378 9.743 1.00 73.94 405 LEU A C 1
ATOM 3314 O O . LEU A 1 405 ? 28.292 -11.297 10.854 1.00 73.94 405 LEU A O 1
ATOM 3318 N N . VAL A 1 406 ? 27.959 -12.424 8.936 1.00 79.56 406 VAL A N 1
ATOM 3319 C CA . VAL A 1 406 ? 28.866 -13.543 9.232 1.00 79.56 406 VAL A CA 1
ATOM 3320 C C . VAL A 1 406 ? 30.329 -13.095 9.204 1.00 79.56 406 VAL A C 1
ATOM 3322 O O . VAL A 1 406 ? 31.072 -13.437 10.124 1.00 79.56 406 VAL A O 1
ATOM 3325 N N . GLU A 1 407 ? 30.739 -12.290 8.216 1.00 71.12 407 GLU A N 1
ATOM 3326 C CA . GLU A 1 407 ? 32.080 -11.686 8.171 1.00 71.12 407 GLU A CA 1
ATOM 3327 C C . GLU A 1 407 ? 32.351 -10.854 9.433 1.00 71.12 407 GLU A C 1
ATOM 3329 O O . GLU A 1 407 ? 33.363 -11.071 10.105 1.00 71.12 407 GLU A O 1
ATOM 3334 N N . VAL A 1 408 ? 31.417 -9.976 9.823 1.00 66.56 408 VAL A N 1
ATOM 3335 C CA . VAL A 1 408 ? 31.541 -9.178 11.054 1.00 66.56 408 VAL A CA 1
ATOM 3336 C C . VAL A 1 408 ? 31.640 -10.072 12.290 1.00 66.56 408 VAL A C 1
ATOM 3338 O O . VAL A 1 408 ? 32.541 -9.889 13.100 1.00 66.56 408 VAL A O 1
ATOM 3341 N N . MET A 1 409 ? 30.781 -11.081 12.445 1.00 74.62 409 MET A N 1
ATOM 3342 C CA . MET A 1 409 ? 30.857 -11.993 13.594 1.00 74.62 409 MET A CA 1
ATOM 3343 C C . MET A 1 409 ? 32.201 -12.738 13.673 1.00 74.62 409 MET A C 1
ATOM 3345 O O . MET A 1 409 ? 32.780 -12.851 14.758 1.00 74.62 409 MET A O 1
ATOM 3349 N N . HIS A 1 410 ? 32.748 -13.186 12.542 1.00 74.50 410 HIS A N 1
ATOM 3350 C CA . HIS A 1 410 ? 34.048 -13.855 12.514 1.00 74.50 410 HIS A CA 1
ATOM 3351 C C . HIS A 1 410 ? 35.219 -12.939 12.897 1.00 74.50 410 HIS A C 1
ATOM 3353 O O . HIS A 1 410 ? 36.121 -13.403 13.599 1.00 74.50 410 HIS A O 1
ATOM 3359 N N . LEU A 1 411 ? 35.191 -11.647 12.542 1.00 62.91 411 LEU A N 1
ATOM 3360 C CA . LEU A 1 411 ? 36.214 -10.675 12.971 1.00 62.91 411 LEU A CA 1
ATOM 3361 C C . LEU A 1 411 ? 36.321 -10.574 14.504 1.00 62.91 411 LEU A C 1
ATOM 3363 O O . LEU A 1 411 ? 37.417 -10.424 15.039 1.00 62.91 411 LEU A O 1
ATOM 3367 N N . PHE A 1 412 ? 35.206 -10.746 15.219 1.00 64.44 412 PHE A N 1
ATOM 3368 C CA . PHE A 1 412 ? 35.151 -10.736 16.686 1.00 64.44 412 PHE A CA 1
ATOM 3369 C C . PHE A 1 412 ? 35.212 -12.147 17.311 1.00 64.44 412 PHE A C 1
ATOM 3371 O O . PHE A 1 412 ? 34.819 -12.337 18.463 1.00 64.44 412 PHE A O 1
ATOM 3378 N N . LYS A 1 413 ? 35.724 -13.144 16.569 1.00 69.50 413 LYS A N 1
ATOM 3379 C CA . LYS A 1 413 ? 35.871 -14.557 16.984 1.00 69.50 413 LYS A CA 1
ATOM 3380 C C . LYS A 1 413 ? 34.555 -15.247 17.393 1.00 69.50 413 LYS A C 1
ATOM 3382 O O . LYS A 1 413 ? 34.565 -16.211 18.159 1.00 69.50 413 LYS A O 1
ATOM 3387 N N . VAL A 1 414 ? 33.416 -14.781 16.885 1.00 73.94 414 VAL A N 1
ATOM 3388 C CA . VAL A 1 414 ? 32.104 -15.370 17.173 1.00 73.94 414 VAL A CA 1
ATOM 3389 C C . VAL A 1 414 ? 31.854 -16.555 16.242 1.00 73.94 414 VAL A C 1
ATOM 3391 O O . VAL A 1 414 ? 31.951 -16.436 15.020 1.00 73.94 414 VAL A O 1
ATOM 3394 N N . ASN A 1 415 ? 31.492 -17.704 16.816 1.00 80.88 415 ASN A N 1
ATOM 3395 C CA . ASN A 1 415 ? 31.047 -18.861 16.041 1.00 80.88 415 ASN A CA 1
ATOM 3396 C C . ASN A 1 415 ? 29.575 -18.706 15.646 1.00 80.88 415 ASN A C 1
ATOM 3398 O O . ASN A 1 415 ? 28.716 -18.453 16.495 1.00 80.88 415 ASN A O 1
ATOM 3402 N N . VAL A 1 416 ? 29.285 -18.913 14.363 1.00 86.81 416 VAL A N 1
ATOM 3403 C CA . VAL A 1 416 ? 27.964 -18.709 13.761 1.00 86.81 416 VAL A CA 1
ATOM 3404 C C . VAL A 1 416 ? 27.543 -19.969 13.014 1.00 86.81 416 VAL A C 1
ATOM 3406 O O . VAL A 1 416 ? 28.347 -20.575 12.310 1.00 86.81 416 VAL A O 1
ATOM 3409 N N . HIS A 1 417 ? 26.279 -20.354 13.147 1.00 89.94 417 HIS A N 1
ATOM 3410 C CA . HIS A 1 417 ? 25.655 -21.414 12.367 1.00 89.94 417 HIS A CA 1
ATOM 3411 C C . HIS A 1 417 ? 24.515 -20.813 11.542 1.00 89.94 417 HIS A C 1
ATOM 3413 O O . HIS A 1 417 ? 23.568 -20.263 12.102 1.00 89.94 417 HIS A O 1
ATOM 3419 N N . VAL A 1 418 ? 24.613 -20.892 10.216 1.00 89.94 418 VAL A N 1
ATOM 3420 C CA . VAL A 1 418 ? 23.700 -20.203 9.295 1.00 89.94 418 VAL A CA 1
ATOM 3421 C C . VAL A 1 418 ? 22.833 -21.214 8.557 1.00 89.94 418 VAL A C 1
ATOM 3423 O O . VAL A 1 418 ? 23.352 -22.128 7.922 1.00 89.94 418 VAL A O 1
ATOM 3426 N N . VAL A 1 419 ? 21.515 -21.022 8.592 1.00 88.00 419 VAL A N 1
ATOM 3427 C CA . VAL A 1 419 ? 20.543 -21.880 7.902 1.00 88.00 419 VAL A CA 1
ATOM 3428 C C . VAL A 1 419 ? 19.667 -21.032 6.988 1.00 88.00 419 VAL A C 1
ATOM 3430 O O . VAL A 1 419 ? 18.992 -20.107 7.441 1.00 88.00 419 VAL A O 1
ATOM 3433 N N . HIS A 1 420 ? 19.639 -21.379 5.703 1.00 83.00 420 HIS A N 1
ATOM 3434 C CA . HIS A 1 420 ? 18.622 -20.869 4.791 1.00 83.00 420 HIS A CA 1
ATOM 3435 C C . HIS A 1 420 ? 17.313 -21.632 5.013 1.00 83.00 420 HIS A C 1
ATOM 3437 O O . HIS A 1 420 ? 17.292 -22.861 4.934 1.00 83.00 420 HIS A O 1
ATOM 3443 N N . VAL A 1 421 ? 16.226 -20.912 5.273 1.00 74.12 421 VAL A N 1
ATOM 3444 C CA . VAL A 1 421 ? 14.873 -21.466 5.356 1.00 74.12 421 VAL A CA 1
ATOM 3445 C C . VAL A 1 421 ? 14.130 -21.029 4.096 1.00 74.12 421 VAL A C 1
ATOM 3447 O O . VAL A 1 421 ? 13.749 -19.866 4.023 1.00 74.12 421 VAL A O 1
ATOM 3450 N N . PRO A 1 422 ? 13.928 -21.892 3.088 1.00 61.97 422 PRO A N 1
ATOM 3451 C CA . PRO A 1 422 ? 13.146 -21.516 1.917 1.00 61.97 422 PRO A CA 1
ATOM 3452 C C . PRO A 1 422 ? 11.665 -21.378 2.298 1.00 61.97 422 PRO A C 1
ATOM 3454 O O . PRO A 1 422 ? 11.085 -22.302 2.875 1.00 61.97 422 PRO A O 1
ATOM 3457 N N . VAL A 1 423 ? 11.031 -20.260 1.934 1.00 52.69 423 VAL A N 1
ATOM 3458 C CA . VAL A 1 423 ? 9.564 -20.166 1.962 1.00 52.69 423 VAL A CA 1
ATOM 3459 C C . VAL A 1 423 ? 9.019 -21.087 0.876 1.00 52.69 423 VAL A C 1
ATOM 3461 O O . VAL A 1 423 ? 9.263 -20.911 -0.315 1.00 52.69 423 VAL A O 1
ATOM 3464 N N . THR A 1 424 ? 8.291 -22.103 1.318 1.00 51.19 424 THR A N 1
ATOM 3465 C CA . THR A 1 424 ? 7.530 -23.032 0.480 1.00 51.19 424 THR A CA 1
ATOM 3466 C C . THR A 1 424 ? 6.135 -23.143 1.077 1.00 51.19 424 THR A C 1
ATOM 3468 O O . THR A 1 424 ? 5.946 -22.823 2.249 1.00 51.19 424 THR A O 1
ATOM 3471 N N . GLU A 1 425 ? 5.156 -23.643 0.322 1.00 40.31 425 GLU A N 1
ATOM 3472 C CA . GLU A 1 425 ? 3.767 -23.763 0.802 1.00 40.31 425 GLU A CA 1
ATOM 3473 C C . GLU A 1 425 ? 3.596 -24.609 2.083 1.00 40.31 425 GLU A C 1
ATOM 3475 O O . GLU A 1 425 ? 2.540 -24.557 2.712 1.00 40.31 425 GLU A O 1
ATOM 3480 N N . ALA A 1 426 ? 4.617 -25.383 2.468 1.00 33.69 426 ALA A N 1
ATOM 3481 C CA . ALA A 1 426 ? 4.631 -26.240 3.651 1.00 33.69 426 ALA A CA 1
ATOM 3482 C C . ALA A 1 426 ? 5.391 -25.657 4.861 1.00 33.69 426 ALA A C 1
ATOM 3484 O O . ALA A 1 426 ? 5.266 -26.204 5.955 1.00 33.69 426 ALA A O 1
ATOM 3485 N N . VAL A 1 427 ? 6.180 -24.588 4.690 1.00 43.88 427 VAL A N 1
ATOM 3486 C CA . VAL A 1 427 ? 6.980 -23.979 5.769 1.00 43.88 427 VAL A CA 1
ATOM 3487 C C . VAL A 1 427 ? 6.250 -22.754 6.304 1.00 43.88 427 VAL A C 1
ATOM 3489 O O . VAL A 1 427 ? 5.950 -21.817 5.566 1.00 43.88 427 VAL A O 1
ATOM 3492 N N . THR A 1 428 ? 5.964 -22.752 7.600 1.00 53.50 428 THR A N 1
ATOM 3493 C CA . THR A 1 428 ? 5.284 -21.642 8.271 1.00 53.50 428 THR A CA 1
ATOM 3494 C C . THR A 1 428 ? 6.292 -20.597 8.747 1.00 53.50 428 THR A C 1
ATOM 3496 O O . THR A 1 428 ? 7.430 -20.926 9.074 1.00 53.50 428 THR A O 1
ATOM 3499 N N . PHE A 1 429 ? 5.891 -19.323 8.848 1.00 57.31 429 PHE A N 1
ATOM 3500 C CA . PHE A 1 429 ? 6.787 -18.277 9.372 1.00 57.31 429 PHE A CA 1
ATOM 3501 C C . PHE A 1 429 ? 7.308 -18.587 10.787 1.00 57.31 429 PHE A C 1
ATOM 3503 O O . PHE A 1 429 ? 8.426 -18.206 11.119 1.00 57.31 429 PHE A O 1
ATOM 3510 N N . ASP A 1 430 ? 6.557 -19.354 11.581 1.00 61.91 430 ASP A N 1
ATOM 3511 C CA . ASP A 1 430 ? 6.978 -19.900 12.874 1.00 61.91 430 ASP A CA 1
ATOM 3512 C C . ASP A 1 430 ? 8.310 -20.678 12.822 1.00 61.91 430 ASP A C 1
ATOM 3514 O O . ASP A 1 430 ? 9.053 -20.670 13.806 1.00 61.91 430 ASP A O 1
ATOM 3518 N N . ASP A 1 431 ? 8.632 -21.342 11.707 1.00 67.94 431 ASP A N 1
ATOM 3519 C CA . ASP A 1 431 ? 9.801 -22.225 11.570 1.00 67.94 431 ASP A CA 1
ATOM 3520 C C . ASP A 1 431 ? 11.134 -21.450 11.530 1.00 67.94 431 ASP A C 1
ATOM 3522 O O . ASP A 1 431 ? 12.172 -21.944 12.000 1.00 67.94 431 ASP A O 1
ATOM 3526 N N . LEU A 1 432 ? 11.091 -20.192 11.066 1.00 71.00 432 LEU A N 1
ATOM 3527 C CA . LEU A 1 432 ? 12.191 -19.226 11.189 1.00 71.00 432 LEU A CA 1
ATOM 3528 C C . LEU A 1 432 ? 12.520 -18.928 12.659 1.00 71.00 432 LEU A C 1
ATOM 3530 O O . LEU A 1 432 ? 13.679 -18.690 12.978 1.00 71.00 432 LEU A O 1
ATOM 3534 N N . PHE A 1 433 ? 11.538 -18.991 13.562 1.00 73.69 433 PHE A N 1
ATOM 3535 C CA . PHE A 1 433 ? 11.714 -18.685 14.985 1.00 73.69 433 PHE A CA 1
ATOM 3536 C C . PHE A 1 433 ? 12.034 -19.916 15.850 1.00 73.69 433 PHE A C 1
ATOM 3538 O O . PHE A 1 433 ? 12.407 -19.765 17.014 1.00 73.69 433 PHE A O 1
ATOM 3545 N N . ILE A 1 434 ? 11.951 -21.145 15.326 1.00 77.88 434 ILE A N 1
ATOM 3546 C CA . ILE A 1 434 ? 12.340 -22.362 16.068 1.00 77.88 434 ILE A CA 1
ATOM 3547 C C . ILE A 1 434 ? 13.864 -22.389 16.260 1.00 77.88 434 ILE A C 1
ATOM 3549 O O . ILE A 1 434 ? 14.607 -22.242 15.295 1.00 77.88 434 ILE A O 1
ATOM 3553 N N . GLU A 1 435 ? 14.330 -22.577 17.502 1.00 81.38 435 GLU A N 1
ATOM 3554 C CA . GLU A 1 435 ? 15.761 -22.717 17.881 1.00 81.38 435 GLU A CA 1
ATOM 3555 C C . GLU A 1 435 ? 16.749 -21.690 17.279 1.00 81.38 435 GLU A C 1
ATOM 3557 O O . GLU A 1 435 ? 17.927 -21.973 17.080 1.00 81.38 435 GLU A O 1
ATOM 3562 N N . THR A 1 436 ? 16.277 -20.472 17.014 1.00 84.88 436 THR A N 1
ATOM 3563 C CA . THR A 1 436 ? 17.030 -19.454 16.271 1.00 84.88 436 THR A CA 1
ATOM 3564 C C . THR A 1 436 ? 17.390 -18.267 17.148 1.00 84.88 436 THR A C 1
ATOM 3566 O O . THR A 1 436 ? 16.506 -17.666 17.756 1.00 84.88 436 THR A O 1
ATOM 3569 N N . ASP A 1 437 ? 18.666 -17.896 17.198 1.00 85.06 437 ASP A N 1
ATOM 3570 C CA . ASP A 1 437 ? 19.137 -16.752 17.978 1.00 85.06 437 ASP A CA 1
ATOM 3571 C C . ASP A 1 437 ? 18.961 -15.430 17.196 1.00 85.06 437 ASP A C 1
ATOM 3573 O O . ASP A 1 437 ? 18.579 -14.424 17.796 1.00 85.06 437 ASP A O 1
ATOM 3577 N N . ILE A 1 438 ? 19.146 -15.440 15.865 1.00 84.19 438 ILE A N 1
ATOM 3578 C CA . ILE A 1 438 ? 18.911 -14.292 14.964 1.00 84.19 438 ILE A CA 1
ATOM 3579 C C . ILE A 1 438 ? 18.066 -14.721 13.756 1.00 84.19 438 ILE A C 1
ATOM 3581 O O . ILE A 1 438 ? 18.442 -15.641 13.032 1.00 84.19 438 ILE A O 1
ATOM 3585 N N . VAL A 1 439 ? 16.948 -14.036 13.517 1.00 81.25 439 VAL A N 1
ATOM 3586 C CA . VAL A 1 439 ? 16.104 -14.218 12.324 1.00 81.25 439 VAL A CA 1
ATOM 3587 C C . VAL A 1 439 ? 16.328 -13.053 11.372 1.00 81.25 439 VAL A C 1
ATOM 3589 O O . VAL A 1 439 ? 16.271 -11.900 11.793 1.00 81.25 439 VAL A O 1
ATOM 3592 N N . ILE A 1 440 ? 16.547 -13.349 10.093 1.00 77.31 440 ILE A N 1
ATOM 3593 C CA . ILE A 1 440 ? 16.694 -12.360 9.019 1.00 77.31 440 ILE A CA 1
ATOM 3594 C C . ILE A 1 440 ? 15.665 -12.690 7.937 1.00 77.31 440 ILE A C 1
ATOM 3596 O O . ILE A 1 440 ? 15.723 -13.770 7.352 1.00 77.31 440 ILE A O 1
ATOM 3600 N N . LYS A 1 441 ? 14.712 -11.798 7.671 1.00 71.75 441 LYS A N 1
ATOM 3601 C CA . LYS A 1 441 ? 13.632 -12.060 6.712 1.00 71.75 441 LYS A CA 1
ATOM 3602 C C . LYS A 1 441 ? 13.361 -10.834 5.841 1.00 71.75 441 LYS A C 1
ATOM 3604 O O . LYS A 1 441 ? 13.334 -9.723 6.361 1.00 71.75 441 LYS A O 1
ATOM 3609 N N . GLY A 1 442 ? 13.230 -11.005 4.528 1.00 63.22 442 GLY A N 1
ATOM 3610 C CA . GLY A 1 442 ? 13.064 -9.870 3.618 1.00 63.22 442 GLY A CA 1
ATOM 3611 C C . GLY A 1 442 ? 13.435 -10.107 2.158 1.00 63.22 442 GLY A C 1
ATOM 3612 O O . GLY A 1 442 ? 13.917 -11.168 1.799 1.00 63.22 442 GLY A O 1
ATOM 3613 N N . ASP A 1 443 ? 13.300 -9.076 1.338 1.00 56.28 443 ASP A N 1
ATOM 3614 C CA . ASP A 1 443 ? 13.924 -8.977 0.023 1.00 56.28 443 ASP A CA 1
ATOM 3615 C C . ASP A 1 443 ? 14.936 -7.812 0.018 1.00 56.28 443 ASP A C 1
ATOM 3617 O O . ASP A 1 443 ? 14.784 -6.807 0.713 1.00 56.28 443 ASP A O 1
ATOM 3621 N N . ILE A 1 444 ? 16.024 -7.963 -0.735 1.00 55.06 444 ILE A N 1
ATOM 3622 C CA . ILE A 1 444 ? 17.089 -6.970 -0.901 1.00 55.06 444 ILE A CA 1
ATOM 3623 C C . ILE A 1 444 ? 17.063 -6.504 -2.358 1.00 55.06 444 ILE A C 1
ATOM 3625 O O . ILE A 1 444 ? 17.386 -7.260 -3.282 1.00 55.06 444 ILE A O 1
ATOM 3629 N N . VAL A 1 445 ? 16.655 -5.251 -2.556 1.00 49.94 445 VAL A N 1
ATOM 3630 C CA . VAL A 1 445 ? 16.551 -4.605 -3.872 1.00 49.94 445 VAL A CA 1
ATOM 3631 C C . VAL A 1 445 ? 17.894 -3.955 -4.238 1.00 49.94 445 VAL A C 1
ATOM 3633 O O . VAL A 1 445 ? 18.684 -3.595 -3.369 1.00 49.94 445 VAL A O 1
ATOM 3636 N N . TYR A 1 446 ? 18.189 -3.886 -5.534 1.00 48.09 446 TYR A N 1
ATOM 3637 C CA . TYR A 1 446 ? 19.432 -3.342 -6.101 1.00 48.09 446 TYR A CA 1
ATOM 3638 C C . TYR A 1 446 ? 19.298 -1.824 -6.366 1.00 48.09 446 TYR A C 1
ATOM 3640 O O . TYR A 1 446 ? 18.158 -1.376 -6.480 1.00 48.09 446 TYR A O 1
ATOM 3648 N N . PRO A 1 447 ? 20.383 -1.033 -6.517 1.00 41.66 447 PRO A N 1
ATOM 3649 C CA . PRO A 1 447 ? 21.797 -1.360 -6.305 1.00 41.66 447 PRO A CA 1
ATOM 3650 C C . PRO A 1 447 ? 22.248 -1.207 -4.847 1.00 41.66 447 PRO A C 1
ATOM 3652 O O . PRO A 1 447 ? 21.715 -0.400 -4.100 1.00 41.66 447 PRO A O 1
ATOM 3655 N N . LEU A 1 448 ? 23.293 -1.943 -4.458 1.00 44.97 448 LEU A N 1
ATOM 3656 C CA . LEU A 1 448 ? 24.059 -1.682 -3.231 1.00 44.97 448 LEU A CA 1
ATOM 3657 C C . LEU A 1 448 ? 25.319 -0.886 -3.599 1.00 44.97 448 LEU A C 1
ATOM 3659 O O . LEU A 1 448 ? 26.418 -1.442 -3.669 1.00 44.97 448 LEU A O 1
ATOM 3663 N N . ARG A 1 449 ? 25.166 0.415 -3.885 1.00 36.72 449 ARG A N 1
ATOM 3664 C CA . ARG A 1 449 ? 26.332 1.305 -4.035 1.00 36.72 449 ARG A CA 1
ATOM 3665 C C . ARG A 1 449 ? 27.077 1.370 -2.696 1.00 36.72 449 ARG A C 1
ATOM 3667 O O . ARG A 1 449 ? 26.453 1.437 -1.646 1.00 36.72 449 ARG A O 1
ATOM 3674 N N . GLY A 1 450 ? 28.408 1.296 -2.734 1.00 39.78 450 GLY A N 1
ATOM 3675 C CA . GLY A 1 450 ? 29.245 1.375 -1.530 1.00 39.78 450 GLY A CA 1
ATOM 3676 C C . GLY A 1 450 ? 29.544 0.054 -0.804 1.00 39.78 450 GLY A C 1
ATOM 3677 O O . GLY A 1 450 ? 30.143 0.106 0.268 1.00 39.78 450 GLY A O 1
ATOM 3678 N N . TYR A 1 451 ? 29.215 -1.124 -1.361 1.00 37.16 451 TYR A N 1
ATOM 3679 C CA . TYR A 1 451 ? 29.671 -2.418 -0.811 1.00 37.16 451 TYR A CA 1
ATOM 3680 C C . TYR A 1 451 ? 31.170 -2.669 -1.099 1.00 37.16 451 TYR A C 1
ATOM 3682 O O . TYR A 1 451 ? 31.562 -3.587 -1.821 1.00 37.16 451 TYR A O 1
ATOM 3690 N N . GLU A 1 452 ? 32.036 -1.827 -0.538 1.00 38.78 452 GLU A N 1
ATOM 3691 C CA . GLU A 1 452 ? 33.454 -2.143 -0.379 1.00 38.78 452 GLU A CA 1
ATOM 3692 C C . GLU A 1 452 ? 33.611 -3.160 0.759 1.00 38.78 452 GLU A C 1
ATOM 3694 O O . GLU A 1 452 ? 32.959 -3.053 1.799 1.00 38.78 452 GLU A O 1
ATOM 3699 N N . LYS A 1 453 ? 34.488 -4.158 0.585 1.00 38.22 453 LYS A N 1
ATOM 3700 C CA . LYS A 1 453 ? 34.753 -5.149 1.638 1.00 38.22 453 LYS A CA 1
ATOM 3701 C C . LYS A 1 453 ? 35.207 -4.452 2.923 1.00 38.22 453 LYS A C 1
ATOM 3703 O O . LYS A 1 453 ? 36.117 -3.624 2.902 1.00 38.22 453 LYS A O 1
ATOM 3708 N N . PHE A 1 454 ? 34.619 -4.864 4.047 1.00 36.12 454 PHE A N 1
ATOM 3709 C CA . PHE A 1 454 ? 34.813 -4.271 5.378 1.00 36.12 454 PHE A CA 1
ATOM 3710 C C . PHE A 1 454 ? 36.288 -4.213 5.834 1.00 36.12 454 PHE A C 1
ATOM 3712 O O . PHE A 1 454 ? 36.645 -3.405 6.688 1.00 36.12 454 PHE A O 1
ATOM 3719 N N . SER A 1 455 ? 37.168 -5.017 5.227 1.00 38.75 455 SER A N 1
ATOM 3720 C CA . SER A 1 455 ? 38.601 -5.111 5.536 1.00 38.75 455 SER A CA 1
ATOM 3721 C C . SER A 1 455 ? 39.403 -3.810 5.411 1.00 38.75 455 SER A C 1
ATOM 3723 O O . SER A 1 455 ? 40.499 -3.752 5.957 1.00 38.75 455 SER A O 1
ATOM 3725 N N . ASN A 1 456 ? 38.911 -2.788 4.698 1.00 34.38 456 ASN A N 1
ATOM 3726 C CA . ASN A 1 456 ? 39.747 -1.655 4.267 1.00 34.38 456 ASN A CA 1
ATOM 3727 C C . ASN A 1 456 ? 39.471 -0.309 4.974 1.00 34.38 456 ASN A C 1
ATOM 3729 O O . ASN A 1 456 ? 40.139 0.668 4.649 1.00 34.38 456 ASN A O 1
ATOM 3733 N N . LYS A 1 457 ? 38.494 -0.216 5.894 1.00 38.88 457 LYS A N 1
ATOM 3734 C CA . LYS A 1 457 ? 38.051 1.072 6.494 1.00 38.88 457 LYS A CA 1
ATOM 3735 C C . LYS A 1 457 ? 37.870 1.072 8.023 1.00 38.88 457 LYS A C 1
ATOM 3737 O O . LYS A 1 457 ? 37.276 1.997 8.568 1.00 38.88 457 LYS A O 1
ATOM 3742 N N . CYS A 1 458 ? 38.377 0.058 8.730 1.00 32.22 458 CYS A N 1
ATOM 3743 C CA . CYS A 1 458 ? 38.355 0.034 10.203 1.00 32.22 458 CYS A CA 1
ATOM 3744 C C . CYS A 1 458 ? 39.509 0.808 10.866 1.00 32.22 458 CYS A C 1
ATOM 3746 O O . CYS A 1 458 ? 39.485 1.002 12.080 1.00 32.22 458 CYS A O 1
ATOM 3748 N N . GLU A 1 459 ? 40.490 1.273 10.093 1.00 32.38 459 GLU A N 1
ATOM 3749 C CA . GLU A 1 459 ? 41.495 2.227 10.560 1.00 32.38 459 GLU A CA 1
ATOM 3750 C C . GLU A 1 459 ? 40.997 3.657 10.273 1.00 32.38 459 GLU A C 1
ATOM 3752 O O . GLU A 1 459 ? 40.540 3.951 9.172 1.00 32.38 459 GLU A O 1
ATOM 3757 N N . GLU A 1 460 ? 41.069 4.528 11.286 1.00 33.72 460 GLU A N 1
ATOM 3758 C CA . GLU A 1 460 ? 40.787 5.976 11.223 1.00 33.72 460 GLU A CA 1
ATOM 3759 C C . GLU A 1 460 ? 39.334 6.440 10.949 1.00 33.72 460 GLU A C 1
ATOM 3761 O O . GLU A 1 460 ? 39.037 7.049 9.923 1.00 33.72 460 GLU A O 1
ATOM 3766 N N . SER A 1 461 ? 38.433 6.353 11.944 1.00 30.67 461 SER A N 1
ATOM 3767 C CA . SER A 1 461 ? 37.330 7.337 12.022 1.00 30.67 461 SER A CA 1
ATOM 3768 C C . SER A 1 461 ? 36.869 7.670 13.459 1.00 30.67 461 SER A C 1
ATOM 3770 O O . SER A 1 461 ? 36.005 7.025 14.045 1.00 30.67 461 SER A O 1
ATOM 3772 N N . ASN A 1 462 ? 37.418 8.749 14.034 1.00 28.56 462 ASN A N 1
ATOM 3773 C CA . ASN A 1 462 ? 36.945 9.357 15.294 1.00 28.56 462 ASN A CA 1
ATOM 3774 C C . ASN A 1 462 ? 35.678 10.210 15.058 1.00 28.56 462 ASN A C 1
ATOM 3776 O O . ASN A 1 462 ? 35.647 11.416 15.316 1.00 28.56 462 ASN A O 1
ATOM 3780 N N . VAL A 1 463 ? 34.625 9.599 14.511 1.00 32.22 463 VAL A N 1
ATOM 3781 C CA . VAL A 1 463 ? 33.371 10.294 14.188 1.00 32.22 463 VAL A CA 1
ATOM 3782 C C . VAL A 1 463 ? 32.489 10.374 15.433 1.00 32.22 463 VAL A C 1
ATOM 3784 O O . VAL A 1 463 ? 32.039 9.363 15.964 1.00 32.22 463 VAL A O 1
ATOM 3787 N N . LYS A 1 464 ? 32.194 11.595 15.892 1.00 23.88 464 LYS A N 1
ATOM 3788 C CA . LYS A 1 464 ? 31.132 11.825 16.882 1.00 23.88 464 LYS A CA 1
ATOM 3789 C C . LYS A 1 464 ? 29.773 11.678 16.199 1.00 23.88 464 LYS A C 1
ATOM 3791 O O . LYS A 1 464 ? 29.493 12.382 15.234 1.00 23.88 464 LYS A O 1
ATOM 3796 N N . PHE A 1 465 ? 28.937 10.778 16.708 1.00 32.34 465 PHE A N 1
ATOM 3797 C CA . PHE A 1 465 ? 27.624 10.473 16.138 1.00 32.34 465 PHE A CA 1
ATOM 3798 C C . PHE A 1 465 ? 26.502 11.235 16.861 1.00 32.34 465 PHE A C 1
ATOM 3800 O O . PHE A 1 465 ? 26.343 11.095 18.073 1.00 32.34 465 PHE A O 1
ATOM 3807 N N . GLU A 1 466 ? 25.701 12.003 16.118 1.00 26.75 466 GLU A N 1
ATOM 3808 C CA . GLU A 1 466 ? 24.444 12.594 16.610 1.00 26.75 466 GLU A CA 1
ATOM 3809 C C . GLU A 1 466 ? 23.243 11.649 16.379 1.00 26.75 466 GLU A C 1
ATOM 3811 O O . GLU A 1 466 ? 23.244 10.828 15.461 1.00 26.75 466 GLU A O 1
ATOM 3816 N N . VAL A 1 467 ? 22.223 11.750 17.242 1.00 25.77 467 VAL A N 1
ATOM 3817 C CA . VAL A 1 467 ? 21.118 10.777 17.411 1.00 25.77 467 VAL A CA 1
ATOM 3818 C C . VAL A 1 467 ? 19.769 11.370 16.962 1.00 25.77 467 VAL A C 1
ATOM 3820 O O . VAL A 1 467 ? 19.516 12.544 17.210 1.00 25.77 467 VAL A O 1
ATOM 3823 N N . LEU A 1 468 ? 18.891 10.577 16.325 1.00 28.53 468 LEU A N 1
ATOM 3824 C CA . LEU A 1 468 ? 17.669 11.039 15.619 1.00 28.53 468 LEU A CA 1
ATOM 3825 C C . LEU A 1 468 ? 16.681 9.854 15.385 1.00 28.53 468 LEU A C 1
ATOM 3827 O O . LEU A 1 468 ? 17.164 8.976 14.720 1.00 28.53 468 LEU A O 1
ATOM 3831 N N . GLU A 1 469 ? 15.397 9.778 15.833 1.00 23.66 469 GLU A N 1
ATOM 3832 C CA . GLU A 1 469 ? 14.470 8.575 16.030 1.00 23.66 469 GLU A CA 1
ATOM 3833 C C . GLU A 1 469 ? 13.589 7.928 14.876 1.00 23.66 469 GLU A C 1
ATOM 3835 O O . GLU A 1 469 ? 12.775 8.624 14.281 1.00 23.66 469 GLU A O 1
ATOM 3840 N N . LEU A 1 470 ? 13.668 6.601 14.577 1.00 27.11 470 LEU A N 1
ATOM 3841 C CA . LEU A 1 470 ? 13.028 5.889 13.407 1.00 27.11 470 LEU A CA 1
ATOM 3842 C C . LEU A 1 470 ? 11.531 5.616 13.569 1.00 27.11 470 LEU A C 1
ATOM 3844 O O . LEU A 1 470 ? 11.037 5.246 14.632 1.00 27.11 470 LEU A O 1
ATOM 3848 N N . TYR A 1 471 ? 10.880 5.639 12.407 1.00 26.59 471 TYR A N 1
ATOM 3849 C CA . TYR A 1 471 ? 9.513 5.232 12.110 1.00 26.59 471 TYR A CA 1
ATOM 3850 C C . TYR A 1 471 ? 9.028 3.916 12.740 1.00 26.59 471 TYR A C 1
ATOM 3852 O O . TYR A 1 471 ? 9.713 2.899 12.772 1.00 26.59 471 TYR A O 1
ATOM 3860 N N . HIS A 1 472 ? 7.738 3.913 13.086 1.00 27.69 472 HIS A N 1
ATOM 3861 C CA . HIS A 1 472 ? 6.981 2.763 13.589 1.00 27.69 472 HIS A CA 1
ATOM 3862 C C . HIS A 1 472 ? 6.471 1.782 12.503 1.00 27.69 472 HIS A C 1
ATOM 3864 O O . HIS A 1 472 ? 5.587 0.975 12.793 1.00 27.69 472 HIS A O 1
ATOM 3870 N N . SER A 1 473 ? 6.953 1.837 11.252 1.00 32.59 473 SER A N 1
ATOM 3871 C CA . SER A 1 473 ? 6.404 1.003 10.164 1.00 32.59 473 SER A CA 1
ATOM 3872 C C . SER A 1 473 ? 7.006 -0.410 10.118 1.00 32.59 473 SER A C 1
ATOM 3874 O O . SER A 1 473 ? 7.706 -0.772 9.174 1.00 32.59 473 SER A O 1
ATOM 3876 N N . TYR A 1 474 ? 6.670 -1.203 11.132 1.00 34.16 474 TYR A N 1
ATOM 3877 C CA . TYR A 1 474 ? 6.853 -2.656 11.204 1.00 34.16 474 TYR A CA 1
ATOM 3878 C C . TYR A 1 474 ? 5.981 -3.307 10.109 1.00 34.16 474 TYR A C 1
ATOM 3880 O O . TYR A 1 474 ? 4.749 -3.212 10.190 1.00 34.16 474 TYR A O 1
ATOM 3888 N N . ARG A 1 475 ? 6.559 -3.931 9.067 1.00 47.72 475 ARG A N 1
ATOM 3889 C CA . ARG A 1 475 ? 5.797 -4.478 7.911 1.00 47.72 475 ARG A CA 1
ATOM 3890 C C . ARG A 1 475 ? 6.067 -5.951 7.628 1.00 47.72 475 ARG A C 1
ATOM 3892 O O . ARG A 1 475 ? 6.519 -6.342 6.558 1.00 47.72 475 ARG A O 1
ATOM 3899 N N . GLU A 1 476 ? 5.634 -6.790 8.549 1.00 45.19 476 GLU A N 1
ATOM 3900 C CA . GLU A 1 476 ? 5.266 -8.151 8.173 1.00 45.19 476 GLU A CA 1
ATOM 3901 C C . GLU A 1 476 ? 3.942 -8.105 7.425 1.00 45.19 476 GLU A C 1
ATOM 3903 O O . GLU A 1 476 ? 2.889 -7.924 8.045 1.00 45.19 476 GLU A O 1
ATOM 3908 N N . VAL A 1 477 ? 3.978 -8.200 6.097 1.00 47.66 477 VAL A N 1
ATOM 3909 C CA . VAL A 1 477 ? 2.755 -8.329 5.302 1.00 47.66 477 VAL A CA 1
ATOM 3910 C C . VAL A 1 477 ? 2.078 -9.629 5.703 1.00 47.66 477 VAL A C 1
ATOM 3912 O O . VAL A 1 477 ? 2.584 -10.722 5.456 1.00 47.66 477 VAL A O 1
ATOM 3915 N N . ILE A 1 478 ? 0.946 -9.497 6.396 1.00 53.06 478 ILE A N 1
ATOM 3916 C CA . ILE A 1 478 ? 0.210 -10.652 6.892 1.00 53.06 478 ILE A CA 1
ATOM 3917 C C . ILE A 1 478 ? -0.650 -11.143 5.739 1.00 53.06 478 ILE A C 1
ATOM 3919 O O . ILE A 1 478 ? -1.700 -10.579 5.434 1.00 53.06 478 ILE A O 1
ATOM 3923 N N . TYR A 1 479 ? -0.144 -12.166 5.066 1.00 59.16 479 TYR A N 1
ATOM 3924 C CA . TYR A 1 479 ? -0.805 -12.790 3.937 1.00 59.16 479 TYR A CA 1
ATOM 3925 C C . TYR A 1 479 ? -2.091 -13.511 4.369 1.00 59.16 479 TYR A C 1
ATOM 3927 O O . TYR A 1 479 ? -2.065 -14.294 5.326 1.00 59.16 479 TYR A O 1
ATOM 3935 N N . PRO A 1 480 ? -3.220 -13.310 3.665 1.00 60.38 480 PRO A N 1
ATOM 3936 C CA . PRO A 1 480 ? -4.397 -14.156 3.817 1.00 60.38 480 PRO A CA 1
ATOM 3937 C C . PRO A 1 480 ? -4.033 -15.617 3.554 1.00 60.38 480 PRO A C 1
ATOM 3939 O O . PRO A 1 480 ? -3.340 -15.922 2.588 1.00 60.38 480 PRO A O 1
ATOM 3942 N N . LYS A 1 481 ? -4.508 -16.538 4.400 1.00 61.31 481 LYS A N 1
ATOM 3943 C CA . LYS A 1 481 ? -4.068 -17.948 4.396 1.00 61.31 481 LYS A CA 1
ATOM 3944 C C . LYS A 1 481 ? -4.300 -18.687 3.065 1.00 61.31 481 LYS A C 1
ATOM 3946 O O . LYS A 1 481 ? -3.627 -19.678 2.798 1.00 61.31 481 LYS A O 1
ATOM 3951 N N . LEU A 1 482 ? -5.262 -18.226 2.267 1.00 62.12 482 LEU A N 1
ATOM 3952 C CA . LEU A 1 482 ? -5.602 -18.790 0.957 1.00 62.12 482 LEU A CA 1
ATOM 3953 C C . LEU A 1 482 ? -4.819 -18.147 -0.199 1.00 62.12 482 LEU A C 1
ATOM 3955 O O . LEU A 1 482 ? -4.954 -18.598 -1.332 1.00 62.12 482 LEU A O 1
ATOM 3959 N N . LEU A 1 483 ? -4.021 -17.101 0.050 1.00 69.00 483 LEU A N 1
ATOM 3960 C CA . LEU A 1 483 ? -3.229 -16.467 -0.998 1.00 69.00 483 LEU A CA 1
ATOM 3961 C C . LEU A 1 483 ? -2.094 -17.386 -1.452 1.00 69.00 483 LEU A C 1
ATOM 3963 O O . LEU A 1 483 ? -1.350 -17.948 -0.646 1.00 69.00 483 LEU A O 1
ATOM 3967 N N . LYS A 1 484 ? -1.936 -17.470 -2.766 1.00 68.38 484 LYS A N 1
ATOM 3968 C CA . LYS A 1 484 ? -0.822 -18.092 -3.468 1.00 68.38 484 LYS A CA 1
ATOM 3969 C C . LYS A 1 484 ? -0.184 -17.052 -4.389 1.00 68.38 484 LYS A C 1
ATOM 3971 O O . LYS A 1 484 ? -0.856 -16.131 -4.851 1.00 68.38 484 LYS A O 1
ATOM 3976 N N . VAL A 1 485 ? 1.113 -17.198 -4.634 1.00 66.25 485 VAL A N 1
ATOM 3977 C CA . VAL A 1 485 ? 1.937 -16.261 -5.413 1.00 66.25 485 VAL A CA 1
ATOM 3978 C C . VAL A 1 485 ? 2.794 -17.077 -6.373 1.00 66.25 485 VAL A C 1
ATOM 3980 O O . VAL A 1 485 ? 3.333 -18.116 -5.978 1.00 66.25 485 VAL A O 1
ATOM 3983 N N . SER A 1 486 ? 2.956 -16.637 -7.622 1.00 53.75 486 SER A N 1
ATOM 3984 C CA . SER A 1 486 ? 3.898 -17.293 -8.530 1.00 53.75 486 SER A CA 1
ATOM 3985 C C . SER A 1 486 ? 5.327 -17.011 -8.070 1.00 53.75 486 SER A C 1
ATOM 3987 O O . SER A 1 486 ? 5.750 -15.864 -8.068 1.00 53.75 486 SER A O 1
ATOM 3989 N N . LYS A 1 487 ? 6.025 -18.077 -7.650 1.00 56.84 487 LYS A N 1
ATOM 3990 C CA . LYS A 1 487 ? 7.479 -18.220 -7.417 1.00 56.84 487 LYS A CA 1
ATOM 3991 C C . LYS A 1 487 ? 8.274 -16.960 -7.003 1.00 56.84 487 LYS A C 1
ATOM 3993 O O . LYS A 1 487 ? 8.481 -16.043 -7.778 1.00 56.84 487 LYS A O 1
ATOM 3998 N N . ASN A 1 488 ? 8.936 -17.050 -5.848 1.00 49.91 488 ASN A N 1
ATOM 3999 C CA . ASN A 1 488 ? 10.128 -16.262 -5.482 1.00 49.91 488 ASN A CA 1
ATOM 4000 C C . ASN A 1 488 ? 9.982 -14.754 -5.172 1.00 49.91 488 ASN A C 1
ATOM 4002 O O . ASN A 1 488 ? 11.007 -14.090 -5.029 1.00 49.91 488 ASN A O 1
ATOM 4006 N N . LYS A 1 489 ? 8.781 -14.225 -4.902 1.00 48.56 489 LYS A N 1
ATOM 4007 C CA . LYS A 1 489 ? 8.659 -13.072 -3.982 1.00 48.56 489 LYS A CA 1
ATOM 4008 C C . LYS A 1 489 ? 8.392 -13.589 -2.578 1.00 48.56 489 LYS A C 1
ATOM 4010 O O . LYS A 1 489 ? 7.421 -14.309 -2.351 1.00 48.56 489 LYS A O 1
ATOM 4015 N N . ILE A 1 490 ? 9.324 -13.304 -1.675 1.00 47.25 490 ILE A N 1
ATOM 4016 C CA . ILE A 1 490 ? 9.429 -13.986 -0.385 1.00 47.25 490 ILE A CA 1
ATOM 4017 C C . ILE A 1 490 ? 8.884 -13.083 0.732 1.00 47.25 490 ILE A C 1
ATOM 4019 O O . ILE A 1 490 ? 8.248 -13.574 1.666 1.00 47.25 490 ILE A O 1
ATOM 4023 N N . PHE A 1 491 ? 9.080 -11.764 0.616 1.00 46.47 491 PHE A N 1
ATOM 4024 C CA . PHE A 1 491 ? 8.666 -10.768 1.605 1.00 46.47 491 PHE A CA 1
ATOM 4025 C C . PHE A 1 491 ? 8.143 -9.477 0.954 1.00 46.47 491 PHE A C 1
ATOM 4027 O O . PHE A 1 491 ? 7.991 -9.380 -0.260 1.00 46.47 491 PHE A O 1
ATOM 4034 N N . GLY A 1 492 ? 7.785 -8.490 1.781 1.00 51.50 492 GLY A N 1
ATOM 4035 C CA . GLY A 1 492 ? 7.075 -7.294 1.329 1.00 51.50 492 GLY A CA 1
ATOM 4036 C C . GLY A 1 492 ? 5.635 -7.599 0.910 1.00 51.50 492 GLY A C 1
ATOM 4037 O O . GLY A 1 492 ? 5.079 -8.637 1.270 1.00 51.50 492 GLY A O 1
ATOM 4038 N N . TYR A 1 493 ? 5.006 -6.667 0.192 1.00 57.78 493 TYR A N 1
ATOM 4039 C CA . TYR A 1 493 ? 3.691 -6.906 -0.405 1.00 57.78 493 TYR A CA 1
ATOM 4040 C C . TYR A 1 493 ? 3.846 -7.640 -1.743 1.00 57.78 493 TYR A C 1
ATOM 4042 O O . TYR A 1 493 ? 4.784 -7.343 -2.488 1.00 57.78 493 TYR A O 1
ATOM 4050 N N . PRO A 1 494 ? 2.934 -8.565 -2.084 1.00 63.47 494 PRO A N 1
ATOM 4051 C CA . PRO A 1 494 ? 3.069 -9.365 -3.287 1.00 63.47 494 PRO A CA 1
ATOM 4052 C C . PRO A 1 494 ? 2.716 -8.533 -4.522 1.00 63.47 494 PRO A C 1
ATOM 4054 O O . PRO A 1 494 ? 2.012 -7.525 -4.427 1.00 63.47 494 PRO A O 1
ATOM 4057 N N . LEU A 1 495 ? 3.138 -8.996 -5.699 1.00 72.31 495 LEU A N 1
ATOM 4058 C CA . LEU A 1 495 ? 2.626 -8.456 -6.954 1.00 72.31 495 LEU A CA 1
ATOM 4059 C C . LEU A 1 495 ? 1.253 -9.099 -7.223 1.00 72.31 495 LEU A C 1
ATOM 4061 O O . LEU A 1 495 ? 1.154 -10.273 -7.563 1.00 72.31 495 LEU A O 1
ATOM 4065 N N . LEU A 1 496 ? 0.175 -8.346 -7.003 1.00 76.12 496 LEU A N 1
ATOM 4066 C CA . LEU A 1 496 ? -1.213 -8.829 -7.003 1.00 76.12 496 LEU A CA 1
ATOM 4067 C C . LEU A 1 496 ? -1.690 -9.359 -8.363 1.00 76.12 496 LEU A C 1
ATOM 4069 O O . LEU A 1 496 ? -2.672 -10.094 -8.415 1.00 76.12 496 LEU A O 1
ATOM 4073 N N . SER A 1 497 ? -1.031 -8.991 -9.464 1.00 75.00 497 SER A N 1
ATOM 4074 C CA . SER A 1 497 ? -1.281 -9.574 -10.792 1.00 75.00 497 SER A CA 1
ATOM 4075 C C . SER A 1 497 ? -0.720 -10.996 -10.940 1.00 75.00 497 SER A C 1
ATOM 4077 O O . SER A 1 497 ? -1.178 -11.743 -11.793 1.00 75.00 497 SER A O 1
ATOM 4079 N N . GLU A 1 498 ? 0.239 -11.372 -10.089 1.00 74.19 498 GLU A N 1
ATOM 4080 C CA . GLU A 1 498 ? 0.947 -12.664 -10.036 1.00 74.19 498 GLU A CA 1
ATOM 4081 C C . GLU A 1 498 ? 0.409 -13.579 -8.907 1.00 74.19 498 GLU A C 1
ATOM 4083 O O . GLU A 1 498 ? 0.993 -14.611 -8.568 1.00 74.19 498 GLU A O 1
ATOM 4088 N N . CYS A 1 499 ? -0.715 -13.195 -8.294 1.00 74.12 499 CYS A N 1
ATOM 4089 C CA . CYS A 1 499 ? -1.345 -13.906 -7.183 1.00 74.12 499 CYS A CA 1
ATOM 4090 C C . CYS A 1 499 ? -2.620 -14.643 -7.607 1.00 74.12 499 CYS A C 1
ATOM 4092 O O . CYS A 1 499 ? -3.324 -14.212 -8.516 1.00 74.12 499 CYS A O 1
ATOM 4094 N N . TRP A 1 500 ? -2.971 -15.704 -6.880 1.00 73.25 500 TRP A N 1
ATOM 4095 C CA . TRP A 1 500 ? -4.288 -16.346 -6.949 1.00 73.25 500 TRP A CA 1
ATOM 4096 C C . TRP A 1 500 ? -4.743 -16.812 -5.563 1.00 73.25 500 TRP A C 1
ATOM 4098 O O . TRP A 1 500 ? -3.958 -16.855 -4.616 1.00 73.25 500 TRP A O 1
ATOM 4108 N N . VAL A 1 501 ? -6.020 -17.162 -5.433 1.00 68.31 501 VAL A N 1
ATOM 4109 C CA . VAL A 1 501 ? -6.585 -17.743 -4.208 1.00 68.31 501 VAL A CA 1
ATOM 4110 C C . VAL A 1 501 ? -6.711 -19.256 -4.395 1.00 68.31 501 VAL A C 1
ATOM 4112 O O . VAL A 1 501 ? -7.162 -19.717 -5.442 1.00 68.31 501 VAL A O 1
ATOM 4115 N N . SER A 1 502 ? -6.286 -20.051 -3.409 1.00 61.41 502 SER A N 1
ATOM 4116 C CA . SER A 1 502 ? -6.545 -21.494 -3.404 1.00 61.41 502 SER A CA 1
ATOM 4117 C C . SER A 1 502 ? -7.985 -21.778 -2.979 1.00 61.41 502 SER A C 1
ATOM 4119 O O . SER A 1 502 ? -8.359 -21.404 -1.864 1.00 61.41 502 SER A O 1
ATOM 4121 N N . ILE A 1 503 ? -8.724 -22.463 -3.854 1.00 52.66 503 ILE A N 1
ATOM 4122 C CA . ILE A 1 503 ? -10.062 -23.031 -3.619 1.00 52.66 503 ILE A CA 1
ATOM 4123 C C . ILE A 1 503 ? -9.958 -24.214 -2.641 1.00 52.66 503 ILE A C 1
ATOM 4125 O O . ILE A 1 503 ? -9.067 -25.066 -2.870 1.00 52.66 503 ILE A O 1
#

Organism: NCBI:txid1742358

Secondary structure (DSSP, 8-state):
-------HHHHHHHHTT-SEE-HHHHHHHTT--HHHHHHHHHHHHHTTSEEEE--SSTTPPEEEEESS-HHHHHHHHHHHHHHTT--GGGGG--SSSS-HHHHHHHHHHHHHHHHS---S-TTEEEEEE--SS---STTT--SHHHHHHHHHHSB-SEEE-TTS-EEESSEEEEEEEETTEEEEEEPSS-B-TTS-B--HHHHHHHHHHHHTSGGGTTTGGGEEEEEEEETTEEEEEESS-HHHHHHHHTSGGG-B-EEETTEEE--SSEEEEEEETTEEEEEE-TT-SSPPPS-SEEEEEEPPTTS-HHHHS-SGGGGEEEEEEEBTTEEEEEE--HHHHH-HHHHHHHHHHHHHHHHHHHTS-------------S--------SS-EEEEEEES-THHHHHHHHHHHHTT--EEEEE----TT--HHHHHTT-SEEEEE--PSP-TT---GGGSSS---PPPP--------------TTEEESS---SSS--GGGEEE--

pLDDT: mean 75.02, std 19.83, range [23.66, 98.19]

Sequence (503 aa):
MKNLQIDEKLIALWGLKINNFKLQDLSKHFQLSEKQIKRILKKWEEQGFITYKPGSGRGNESSIKWLINLENILIAQMKQSFSLRDFRLLHLLPSNGFSNPFYSQVSNLVTTNLFGSKSVSEEILTFPIFSSKLELHPQRFNDAESGFVIGHVYSRLIKFDENNQFTGDLVHHWLVSDPNVFQFYLRKSLKWHDGTTVELDEIVKCLLIGFNFEKLKEFKPNLISISKLNNSIIEIQYLGEEEELLYVLARIEMSIFRDSEAGLMGCGPYTIEQLNVSDMMLQANDSYHLERAIIDNVHLVQIPSHLNRKSLLNGKEMDYQVVSEYAGIFSAYIRTTELLKTNKAMMHLIREAFCYFSRTISEIDHLKLPIYSSIISENANTEVFLQKPITIKYCVNKKVFVDYLVEVMHLFKVNVHVVHVPVTEAVTFDDLFIETDIVIKGDIVYPLRGYEKFSNKCEESNVKFEVLELYHSYREVIYPKLLKVSKNKIFGYPLLSECWVSI

Solvent-accessible surface area (backbone atoms only — not comparable to full-atom values): 29428 Å² total; per-residue (Å²): 129,83,86,80,81,83,51,66,68,57,51,51,53,52,30,65,74,65,46,66,44,47,59,66,58,55,18,60,74,70,74,40,54,60,69,56,49,56,52,51,52,49,51,38,31,80,70,53,48,31,49,75,46,79,31,92,57,94,88,39,58,22,39,50,42,75,69,58,68,63,66,65,51,50,53,53,50,46,57,54,33,40,72,69,74,45,59,66,72,52,75,62,57,67,87,57,47,74,52,71,71,51,55,54,50,51,35,52,51,50,40,46,64,49,45,41,93,73,91,70,68,93,62,55,51,53,39,83,37,64,69,92,69,78,41,73,47,58,84,67,46,89,48,56,69,23,45,51,52,35,67,35,29,26,34,25,51,28,34,68,50,62,85,72,43,86,41,55,55,51,18,71,50,70,46,76,83,48,96,44,30,38,41,38,34,46,51,80,82,42,27,33,78,86,69,47,73,60,50,72,66,55,48,52,51,27,45,55,55,23,48,69,30,80,94,36,52,86,57,34,82,34,53,75,47,77,47,72,79,52,100,50,30,43,35,37,33,32,77,59,55,70,70,57,52,51,51,54,37,41,35,62,48,30,34,36,63,44,87,49,99,94,41,82,43,29,38,16,50,24,41,79,80,40,87,50,99,50,43,32,35,32,32,42,26,91,61,32,80,64,84,61,30,70,48,51,28,41,36,41,38,50,46,53,74,72,66,40,72,74,70,58,48,80,70,69,64,76,53,42,45,79,74,45,72,48,82,25,31,30,41,30,34,36,41,64,44,70,70,52,68,68,36,54,69,59,53,48,52,55,46,50,51,45,51,50,54,53,46,49,51,41,83,80,45,88,82,69,49,48,73,96,84,77,78,89,64,101,70,77,87,63,80,67,84,64,99,62,61,46,31,36,27,33,38,55,85,53,62,67,63,62,52,51,50,49,54,55,36,47,77,65,69,42,56,71,43,80,41,84,50,76,88,46,102,86,55,55,80,66,61,53,61,55,93,34,44,31,36,39,43,20,44,74,78,84,80,70,64,79,78,66,72,75,89,79,66,82,71,88,76,96,71,85,82,87,84,44,85,59,80,87,70,83,4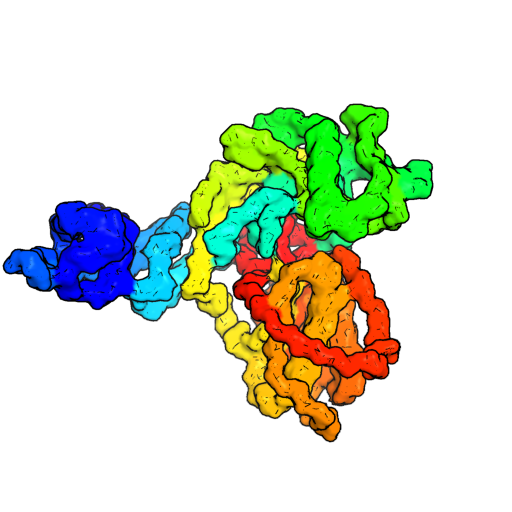3,79,61,71,70,32,73,47,63,44,68,68,66,73,74,85,42,39,77,78,65,61,58,52,24,45,72,66,131

Foldseek 3Di:
DPPQDDDLLNLVVLLVVDFKDALVVVCVVVVHDSVVVVVVVVVCVVSQQWDKADADDHPGIIGIDGRDDVLVVLLVVLLVCLLVVRPVSLVSDDLGSDDPVSLLSVLVSVLCSQANPDDDDQQEHEFEDADLFADQDLQPGDAVVSVVVLQFFFWFQWAADLLRDIAGFQFNDWDDPDQQKIKTFGDPCQAWLVSDGDFPVLLQVLQVQLLPHPLNVVQVVQWPDWDDPDRGIIMTRGNDDPVVVSVSRHGSSSTRWDQDPVGIIHRGQWHWPDDDSFKTKIAGRPSHRDQTAPRGIYIYGYHHVSSPPVSSDDDLCVQWDWLDDDSQQKTKIFGNDPLCVPQVLVVVLLSVLRVVQVVLCCVSPVQDFFGPDDDPDVDPPDLRDDPDAAEEEEEESDCVSVVSSVVSCVVSVGHHDYHYDYDDLPDDPVNQSPPHRMYIYGYDRDDSPPPDPPVPPPPDDPDDDDGGHHDPPNDFGDGHNQKDFPDRPGTDDGPSSRIRGHD